Protein AF-0000000067923269 (afdb_homodimer)

pLDDT: mean 83.72, std 16.42, range [23.5, 98.75]

Nearest PDB structures (foldseek):
  9jpj-assembly2_D  TM=6.366E-01  e=5.499E-11  Achromobacter denitrificans NBRC 15125
  9jpj-assembly2_C  TM=6.582E-01  e=2.237E-10  Achromobacter denitrificans NBRC 15125
  9jpj-assembly1_J  TM=6.055E-01  e=5.441E-10  Achromobacter denitrificans NBRC 15125
  9jpj-assembly1_I  TM=6.491E-01  e=2.431E-09  Achromobacter denitrificans NBRC 15125
  1hw1-assembly1_A  TM=7.579E-01  e=1.491E-07  Escherichia coli

Foldseek 3Di:
DPDPPPPPVVPQPLLNVLLLVVVCCDVVCVADFFRFDDDLVVSCVVSVHDSVSPVSNLVVCVLQQQWDADPPPGIGGHDPVRGPHDDDDLVVCVDQVVVQVLLVVLLVLQLQLLLLLLQQADPVLLVQLVVLLCQCPDPCVQDLSNLVSVLSNSLSSNVSSVDVVSSVVNNNSSVSCSVLLVVLCVVCVPPVVSVVLSVLSVQLSVSSVVSHSVSNSLSSLVNSQSSSVSSPHHDDSDDDPPDD/DPDVPPPPVVPQPLLRVLLLVVVCCDVVCVADFFRFDDDLVVSCVVSVHDSVSPVSNLVVCVLQQQWDADPPPGIGGHDPVRGPHDDDDLVVCVDQVVVQVLLVVLLVLQLQLLLLLLQQADPVLLVQLVVLLCQCPDPCVQDLSNLVSVLSNSLSSNVSSVDVVSSVVNNNSSVSCSVLLVVLCVVCVPPVVSVVLSVLSVQLSVSSVVSHSVSNSLSSLVNSQVSSVSSPHHDDSDDDPPDD

Sequence (488 aa):
MKQRLAAIGTVETLPHRVAAFLSREIESGELNPGARLPTEQELSEKFGVSRNVVREAIAQLRADGMIEARQGVGAFVLAPEQRAAIRIDREALKDTHNMERLFELRCILEAESAALAAARRGKEHLDSIKAALDRMGGEERWEEGSIDADLLFHREIARATGNSYIHTFISFVCEQIRHSIHYARMTNPLHDLVEINVGEHVRIYEALVAGDPAAAEAAMRAHIVGAANRVGVKLPIHKAGGAKMKQRLAAIGTVETLPHRVAAFLSREIESGELNPGARLPTEQELSEKFGVSRNVVREAIAQLRADGMIEARQGVGAFVLAPEQRAAIRIDREALKDTHNMERLFELRCILEAESAALAAARRGKEHLDSIKAALDRMGGEERWEEGSIDADLLFHREIARATGNSYIHTFISFVCEQIRHSIHYARMTNPLHDLVEINVGEHVRIYEALVAGDPAAAEAAMRAHIVGAANRVGVKLPIHKAGGAK

Solvent-accessible surface area (backbone atoms only — not comparable to full-atom values): 25059 Å² total; per-residue (Å²): 144,78,76,82,74,69,78,68,65,80,66,73,48,68,24,53,50,54,30,51,52,52,48,47,33,41,72,73,50,79,41,39,63,69,37,71,53,75,50,56,66,55,48,14,63,74,68,72,47,54,52,67,39,40,49,50,11,49,50,43,35,36,61,33,18,44,28,45,79,40,89,95,75,47,39,26,30,38,46,77,67,54,33,54,40,50,71,76,64,66,74,56,47,73,37,63,66,50,38,36,40,49,50,52,48,46,35,55,53,48,13,53,27,32,7,37,13,15,69,57,45,52,70,70,36,53,50,54,30,47,53,22,51,52,38,34,75,39,90,29,47,83,38,78,50,20,57,52,18,51,51,46,29,55,35,38,37,22,49,23,45,73,29,70,59,52,22,50,52,51,32,42,55,52,50,66,44,45,62,53,53,53,49,29,44,69,74,56,62,49,66,68,51,53,56,51,53,51,52,37,50,49,50,25,50,52,20,37,74,70,44,33,11,57,54,9,20,51,32,36,34,53,38,46,34,53,51,35,44,63,61,73,26,82,58,75,86,59,60,59,58,58,85,128,145,77,77,81,75,70,79,70,65,79,67,70,48,68,26,52,50,54,28,50,52,53,48,47,34,41,74,71,50,80,41,40,61,69,35,70,52,75,50,58,67,56,48,13,63,75,69,72,47,53,53,67,40,39,50,50,12,49,50,44,35,37,60,32,18,43,29,45,78,40,90,96,77,47,38,26,31,37,46,76,66,56,33,54,39,51,71,78,63,65,75,57,48,73,37,62,67,48,39,36,39,51,49,52,47,47,35,57,53,47,14,52,29,31,9,37,14,14,68,55,45,52,70,68,37,53,50,54,29,47,54,22,52,51,40,34,74,39,90,29,48,82,38,79,49,20,58,53,20,50,52,45,30,54,34,37,36,22,49,24,45,72,30,70,60,53,23,50,53,51,31,42,56,50,51,65,44,46,62,54,53,52,51,29,42,70,74,54,60,48,68,69,49,52,56,50,52,50,50,40,50,48,50,25,49,52,20,37,74,69,45,33,10,57,53,10,20,51,32,37,36,53,38,44,35,53,53,34,44,62,62,74,27,84,60,75,84,62,59,59,58,58,85,127

InterPro domains:
  IPR000524 Transcription regulator HTH, GntR [PF00392] (17-77)
  IPR000524 Transcription regulator HTH, GntR [PR00035] (37-51)
  IPR000524 Transcription regulator HTH, GntR [PR00035] (51-67)
  IPR000524 Transcription regulator HTH, GntR [PS50949] (12-80)
  IPR000524 Transcription regulator HTH, GntR [SM00345] (18-77)
  IPR000524 Transcription regulator HTH, GntR [cd07377] (13-77)
  IPR008920 Transcription regulator FadR/GntR, C-terminal [G3DSA:1.20.120.530] (96-235)
  IPR008920 Transcription regulator FadR/GntR, C-terminal [SSF48008] (99-231)
  IPR011711 GntR, C-terminal [PF07729] (102-224)
  IPR011711 GntR, C-terminal [SM00895] (101-226)
  IPR036388 Winged helix-like DNA-binding domain superfamily [G3DSA:1.10.10.10] (10-84)
  IPR036390 Winged helix DNA-binding domain superfamily [SSF46785] (13-81)

Organism: Mesorhizobium plurifarium (NCBI:txid69974)

Structure (mmCIF, N/CA/C/O backbone):
data_AF-0000000067923269-model_v1
#
loop_
_entity.id
_entity.type
_entity.pdbx_description
1 polymer 'Transcriptional regulator'
#
loop_
_atom_site.group_PDB
_atom_site.id
_atom_site.type_symbol
_atom_site.label_atom_id
_atom_site.label_alt_id
_atom_site.label_comp_id
_atom_site.label_asym_id
_atom_site.label_entity_id
_atom_site.label_seq_id
_atom_site.pdbx_PDB_ins_code
_atom_site.Cartn_x
_atom_site.Cartn_y
_atom_site.Cartn_z
_atom_site.occupancy
_atom_site.B_iso_or_equiv
_atom_site.auth_seq_id
_atom_site.auth_comp_id
_atom_site.auth_asym_id
_atom_site.auth_atom_id
_atom_site.pdbx_PDB_model_num
ATOM 1 N N . MET A 1 1 ? -21.141 34.031 19.266 1 25.94 1 MET A N 1
ATOM 2 C CA . MET A 1 1 ? -21.688 32.688 19.172 1 25.94 1 MET A CA 1
ATOM 3 C C . MET A 1 1 ? -20.891 31.844 18.188 1 25.94 1 MET A C 1
ATOM 5 O O . MET A 1 1 ? -21.422 30.875 17.641 1 25.94 1 MET A O 1
ATOM 9 N N . LYS A 1 2 ? -19.625 32.219 17.766 1 26.86 2 LYS A N 1
ATOM 10 C CA . LYS A 1 2 ? -18.656 32.188 16.672 1 26.86 2 LYS A CA 1
ATOM 11 C C . LYS A 1 2 ? -18.016 30.797 16.562 1 26.86 2 LYS A C 1
ATOM 13 O O . LYS A 1 2 ? -17.906 30.25 15.461 1 26.86 2 LYS A O 1
ATOM 18 N N . GLN A 1 3 ? -17.047 30.484 17.438 1 25.53 3 GLN A N 1
ATOM 19 C CA . GLN A 1 3 ? -15.773 29.797 17.312 1 25.53 3 GLN A CA 1
ATOM 20 C C . GLN A 1 3 ? -15.953 28.281 17.312 1 25.53 3 GLN A C 1
ATOM 22 O O . GLN A 1 3 ? -14.977 27.531 17.391 1 25.53 3 GLN A O 1
ATOM 27 N N . ARG A 1 4 ? -17.109 27.812 17.859 1 28.36 4 ARG A N 1
ATOM 28 C CA . ARG A 1 4 ? -17.219 26.406 18.219 1 28.36 4 ARG A CA 1
ATOM 29 C C . ARG A 1 4 ? -17.031 25.5 17.016 1 28.36 4 ARG A C 1
ATOM 31 O O . ARG A 1 4 ? -17.172 24.281 17.109 1 28.36 4 ARG A O 1
ATOM 38 N N . LEU A 1 5 ? -17.328 25.984 15.867 1 29.19 5 LEU A N 1
ATOM 39 C CA . LEU A 1 5 ? -17.516 25.172 14.664 1 29.19 5 LEU A CA 1
ATOM 40 C C . LEU A 1 5 ? -16.219 24.5 14.266 1 29.19 5 LEU A C 1
ATOM 42 O O . LEU A 1 5 ? -16.172 23.734 13.289 1 29.19 5 LEU A O 1
ATOM 46 N N . ALA A 1 6 ? -15.062 25.062 14.602 1 32.47 6 ALA A N 1
ATOM 47 C CA . ALA A 1 6 ? -13.789 24.812 13.938 1 32.47 6 ALA A CA 1
ATOM 48 C C . ALA A 1 6 ? -13.367 23.359 14.094 1 32.47 6 ALA A C 1
ATOM 50 O O . ALA A 1 6 ? -12.875 22.734 13.141 1 32.47 6 ALA A O 1
ATOM 51 N N . ALA A 1 7 ? -12.961 23 15.375 1 32.91 7 ALA A N 1
ATOM 52 C CA . ALA A 1 7 ? -12.039 21.891 15.609 1 32.91 7 ALA A CA 1
ATOM 53 C C . ALA A 1 7 ? -12.75 20.547 15.469 1 32.91 7 ALA A C 1
ATOM 55 O O . ALA A 1 7 ? -13.156 19.938 16.469 1 32.91 7 ALA A O 1
ATOM 56 N N . ILE A 1 8 ? -13.812 20.391 14.773 1 32.53 8 ILE A N 1
ATOM 57 C CA . ILE A 1 8 ? -14.5 19.109 14.734 1 32.53 8 ILE A CA 1
ATOM 58 C C . ILE A 1 8 ? -13.492 18 14.414 1 32.53 8 ILE A C 1
ATOM 60 O O . ILE A 1 8 ? -13 17.906 13.289 1 32.53 8 ILE A O 1
ATOM 64 N N . GLY A 1 9 ? -12.406 17.844 15.07 1 36.62 9 GLY A N 1
ATOM 65 C CA . GLY A 1 9 ? -11.578 16.656 15.117 1 36.62 9 GLY A CA 1
ATOM 66 C C . GLY A 1 9 ? -12.352 15.375 14.844 1 36.62 9 GLY A C 1
ATOM 67 O O . GLY A 1 9 ? -13.406 15.141 15.453 1 36.62 9 GLY A O 1
ATOM 68 N N . THR A 1 10 ? -12.641 14.961 13.688 1 41.28 10 THR A N 1
ATOM 69 C CA . THR A 1 10 ? -13.523 13.867 13.273 1 41.28 10 THR A CA 1
ATOM 70 C C . THR A 1 10 ? -13.492 12.734 14.297 1 41.28 10 THR A C 1
ATOM 72 O O . THR A 1 10 ? -12.445 12.117 14.516 1 41.28 10 THR A O 1
ATOM 75 N N . VAL A 1 11 ? -14.016 12.922 15.492 1 44.75 11 VAL A N 1
ATOM 76 C CA . VAL A 1 11 ? -14.289 11.883 16.469 1 44.75 11 VAL A CA 1
ATOM 77 C C . VAL A 1 11 ? -14.641 10.578 15.758 1 44.75 11 VAL A C 1
ATOM 79 O O . VAL A 1 11 ? -15.492 10.562 14.867 1 44.75 11 VAL A O 1
ATOM 82 N N . GLU A 1 12 ? -13.688 9.742 15.703 1 59.06 12 GLU A N 1
ATOM 83 C CA . GLU A 1 12 ? -14.016 8.422 15.172 1 59.06 12 GLU A CA 1
ATOM 84 C C . GLU A 1 12 ? -15.406 7.973 15.617 1 59.06 12 GLU A C 1
ATOM 86 O O . GLU A 1 12 ? -15.734 8.047 16.812 1 59.06 12 GLU A O 1
ATOM 91 N N . THR A 1 13 ? -16.297 7.914 14.734 1 70.44 13 THR A N 1
ATOM 92 C CA . THR A 1 13 ? -17.641 7.449 15.039 1 70.44 13 THR A CA 1
ATOM 93 C C . THR A 1 13 ? -17.594 6.133 15.812 1 70.44 13 THR A C 1
ATOM 95 O O . THR A 1 13 ? -16.594 5.414 15.766 1 70.44 13 THR A O 1
ATOM 98 N N . LEU A 1 14 ? -18.438 5.949 16.734 1 79.06 14 LEU A N 1
ATOM 99 C CA . LEU A 1 14 ? -18.516 4.75 17.562 1 79.06 14 LEU A CA 1
ATOM 100 C C . LEU A 1 14 ? -18.375 3.494 16.719 1 79.06 14 LEU A C 1
ATOM 102 O O . LEU A 1 14 ? -17.625 2.582 17.062 1 79.06 14 LEU A O 1
ATOM 106 N N . PRO A 1 15 ? -19 3.42 15.5 1 81.81 15 PRO A N 1
ATOM 107 C CA . PRO A 1 15 ? -18.797 2.229 14.664 1 81.81 15 PRO A CA 1
ATOM 108 C C . PRO A 1 15 ? -17.344 2.035 14.242 1 81.81 15 PRO A C 1
ATOM 110 O O . PRO A 1 15 ? -16.844 0.91 14.25 1 81.81 15 PRO A O 1
ATOM 113 N N . HIS A 1 16 ? -16.703 3.1 14.008 1 78.12 16 HIS A N 1
ATOM 114 C CA . HIS A 1 16 ? -15.305 2.998 13.586 1 78.12 16 HIS A CA 1
ATOM 115 C C . HIS A 1 16 ? -14.422 2.508 14.734 1 78.12 16 HIS A C 1
ATOM 117 O O . HIS A 1 16 ? -13.492 1.729 14.508 1 78.12 16 HIS A O 1
ATOM 123 N N . ARG A 1 17 ? -14.766 2.949 15.875 1 80.94 17 ARG A N 1
ATOM 124 C CA . ARG A 1 17 ? -13.992 2.516 17.031 1 80.94 17 ARG A CA 1
ATOM 125 C C . ARG A 1 17 ? -14.18 1.021 17.281 1 80.94 17 ARG A C 1
ATOM 127 O O . ARG A 1 17 ? -13.211 0.315 17.578 1 80.94 17 ARG A O 1
ATOM 134 N N . VAL A 1 18 ? -15.375 0.604 17.219 1 87.12 18 VAL A N 1
ATOM 135 C CA . VAL A 1 18 ? -15.656 -0.818 17.391 1 87.12 18 VAL A CA 1
ATOM 136 C C . VAL A 1 18 ? -14.945 -1.618 16.297 1 87.12 18 VAL A C 1
ATOM 138 O O . VAL A 1 18 ? -14.305 -2.633 16.578 1 87.12 18 VAL A O 1
ATOM 141 N N . ALA A 1 19 ? -15.031 -1.104 15.078 1 86.56 19 ALA A N 1
ATOM 142 C CA . ALA A 1 19 ? -14.383 -1.778 13.961 1 86.56 19 ALA A CA 1
ATOM 143 C C . ALA A 1 19 ? -12.867 -1.83 14.156 1 86.56 19 ALA A C 1
ATOM 145 O O . ALA A 1 19 ? -12.234 -2.854 13.883 1 86.56 19 ALA A O 1
ATOM 146 N N . ALA A 1 20 ? -12.367 -0.75 14.625 1 79.75 20 ALA A N 1
ATOM 147 C CA . ALA A 1 20 ? -10.922 -0.678 14.852 1 79.75 20 ALA A CA 1
ATOM 148 C C . ALA A 1 20 ? -10.477 -1.688 15.906 1 79.75 20 ALA A C 1
ATOM 150 O O . ALA A 1 20 ? -9.438 -2.328 15.758 1 79.75 20 ALA A O 1
ATOM 151 N N . PHE A 1 21 ? -11.242 -1.755 16.922 1 84 21 PHE A N 1
ATOM 152 C CA . PHE A 1 21 ? -10.93 -2.719 17.969 1 84 21 PHE A CA 1
ATOM 153 C C . PHE A 1 21 ? -10.938 -4.141 17.422 1 84 21 PHE A C 1
ATOM 155 O O . PHE A 1 21 ? -9.984 -4.898 17.625 1 84 21 PHE A O 1
ATOM 162 N N . LEU A 1 22 ? -11.938 -4.5 16.719 1 88.69 22 LEU A N 1
ATOM 163 C CA . LEU A 1 22 ? -12.055 -5.84 16.172 1 88.69 22 LEU A CA 1
ATOM 164 C C . LEU A 1 22 ? -10.953 -6.098 15.141 1 88.69 22 LEU A C 1
ATOM 166 O O . LEU A 1 22 ? -10.414 -7.203 15.062 1 88.69 22 LEU A O 1
ATOM 170 N N . SER A 1 23 ? -10.664 -5.062 14.398 1 84.88 23 SER A N 1
ATOM 171 C CA . SER A 1 23 ? -9.578 -5.164 13.43 1 84.88 23 SER A CA 1
ATOM 172 C C . SER A 1 23 ? -8.258 -5.5 14.109 1 84.88 23 SER A C 1
ATOM 174 O O . SER A 1 23 ? -7.492 -6.328 13.617 1 84.88 23 SER A O 1
ATOM 176 N N . ARG A 1 24 ? -8.062 -4.93 15.211 1 78.94 24 ARG A N 1
ATOM 177 C CA . ARG A 1 24 ? -6.844 -5.195 15.969 1 78.94 24 ARG A CA 1
ATOM 178 C C . ARG A 1 24 ? -6.816 -6.629 16.484 1 78.94 24 ARG A C 1
ATOM 180 O O . ARG A 1 24 ? -5.766 -7.27 16.5 1 78.94 24 ARG A O 1
ATOM 187 N N . GLU A 1 25 ? -7.969 -7.051 16.891 1 83.44 25 GLU A N 1
ATOM 188 C CA . GLU A 1 25 ? -8.055 -8.43 17.359 1 83.44 25 GLU A CA 1
ATOM 189 C C . GLU A 1 25 ? -7.77 -9.422 16.234 1 83.44 25 GLU A C 1
ATOM 191 O O . GLU A 1 25 ? -7.145 -10.461 16.453 1 83.44 25 GLU A O 1
ATOM 196 N N . ILE A 1 26 ? -8.133 -9.062 15.094 1 83.5 26 ILE A N 1
ATOM 197 C CA . ILE A 1 26 ? -7.918 -9.914 13.93 1 83.5 26 ILE A CA 1
ATOM 198 C C . ILE A 1 26 ? -6.449 -9.867 13.516 1 83.5 26 ILE A C 1
ATOM 200 O O . ILE A 1 26 ? -5.824 -10.906 13.297 1 83.5 26 ILE A O 1
ATOM 204 N N . GLU A 1 27 ? -5.91 -8.703 13.562 1 72.94 27 GLU A N 1
ATOM 205 C CA . GLU A 1 27 ? -4.535 -8.516 13.117 1 72.94 27 GLU A CA 1
ATOM 206 C C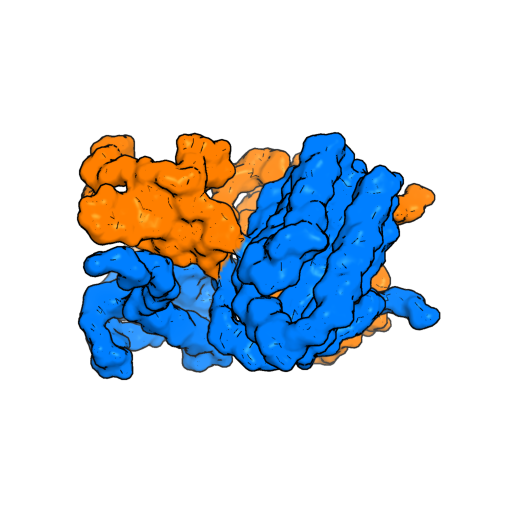 . GLU A 1 27 ? -3.543 -9.109 14.109 1 72.94 27 GLU A C 1
ATOM 208 O O . GLU A 1 27 ? -2.482 -9.602 13.711 1 72.94 27 GLU A O 1
ATOM 213 N N . SER A 1 28 ? -3.924 -9.062 15.359 1 70.44 28 SER A N 1
ATOM 214 C CA . SER A 1 28 ? -3.035 -9.578 16.406 1 70.44 28 SER A CA 1
ATOM 215 C C . SER A 1 28 ? -3.121 -11.094 16.5 1 70.44 28 SER A C 1
ATOM 217 O O . SER A 1 28 ? -2.283 -11.727 17.156 1 70.44 28 SER A O 1
ATOM 219 N N . GLY A 1 29 ? -4.148 -11.625 15.883 1 75 29 GLY A N 1
ATOM 220 C CA . GLY A 1 29 ? -4.328 -13.07 15.945 1 75 29 GLY A CA 1
ATOM 221 C C . GLY A 1 29 ? -5.223 -13.516 17.078 1 75 29 GLY A C 1
ATOM 222 O O . GLY A 1 29 ? -5.445 -14.711 17.266 1 75 29 GLY A O 1
ATOM 223 N N . GLU A 1 30 ? -5.648 -12.633 17.859 1 79.25 30 GLU A N 1
ATOM 224 C CA . GLU A 1 30 ? -6.637 -12.992 18.875 1 79.25 30 GLU A CA 1
ATOM 225 C C . GLU A 1 30 ? -7.891 -13.586 18.234 1 79.25 30 GLU A C 1
ATOM 227 O O . GLU A 1 30 ? -8.508 -14.492 18.797 1 79.25 30 GLU A O 1
ATOM 232 N N . LEU A 1 31 ? -8.242 -13.062 17.062 1 87.81 31 LEU A N 1
ATOM 233 C CA . LEU A 1 31 ? -9.266 -13.641 16.203 1 87.81 31 LEU A CA 1
ATOM 234 C C . LEU A 1 31 ? -8.648 -14.188 14.914 1 87.81 31 LEU A C 1
ATOM 236 O O . LEU A 1 31 ? -8.234 -13.414 14.039 1 87.81 31 LEU A O 1
ATOM 240 N N . ASN A 1 32 ? -8.586 -15.461 14.766 1 85.94 32 ASN A N 1
ATOM 241 C CA . ASN A 1 32 ? -7.891 -16.109 13.656 1 85.94 32 ASN A CA 1
ATOM 242 C C . ASN A 1 32 ? -8.781 -16.203 12.422 1 85.94 32 ASN A C 1
ATOM 244 O O . ASN A 1 32 ? -10.008 -16.219 12.539 1 85.94 32 ASN A O 1
ATOM 248 N N . PRO A 1 33 ? -8.102 -16.297 11.273 1 84.81 33 PRO A N 1
ATOM 249 C CA . PRO A 1 33 ? -8.906 -16.578 10.078 1 84.81 33 PRO A CA 1
ATOM 250 C C . PRO A 1 33 ? -9.812 -17.797 10.25 1 84.81 33 PRO A C 1
ATOM 252 O O . PRO A 1 33 ? -9.398 -18.797 10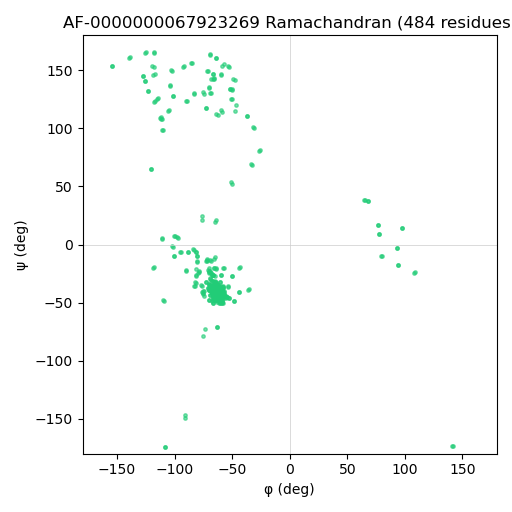.82 1 84.81 33 PRO A O 1
ATOM 255 N N . GLY A 1 34 ? -11.008 -17.609 9.859 1 87.94 34 GLY A N 1
ATOM 256 C CA . GLY A 1 34 ? -11.977 -18.688 9.984 1 87.94 34 GLY A CA 1
ATOM 257 C C . GLY A 1 34 ? -12.789 -18.609 11.258 1 87.94 34 GLY A C 1
ATOM 258 O O . GLY A 1 34 ? -13.844 -19.25 11.359 1 87.94 34 GLY A O 1
ATOM 259 N N . ALA A 1 35 ? -12.359 -17.859 12.25 1 91.44 35 ALA A N 1
ATOM 260 C CA . ALA A 1 35 ? -13.07 -17.734 13.523 1 91.44 35 ALA A CA 1
ATOM 261 C C . ALA A 1 35 ? -14.391 -16.984 13.336 1 91.44 35 ALA A C 1
ATOM 263 O O . ALA A 1 35 ? -14.469 -16.031 12.562 1 91.44 35 ALA A O 1
ATOM 264 N N . ARG A 1 36 ? -15.344 -17.469 14.086 1 93.75 36 ARG A N 1
ATOM 265 C CA . ARG A 1 36 ? -16.641 -16.781 14.102 1 93.75 36 ARG A CA 1
ATOM 266 C C . ARG A 1 36 ? -16.609 -15.602 15.078 1 93.75 36 ARG A C 1
ATOM 268 O O . ARG A 1 36 ? -16.156 -15.742 16.219 1 93.75 36 ARG A O 1
ATOM 275 N N . LEU A 1 37 ? -17.031 -14.484 14.617 1 94.12 37 LEU A N 1
ATOM 276 C CA . LEU A 1 37 ? -17.172 -13.336 15.508 1 94.12 37 LEU A CA 1
ATOM 277 C C . LEU A 1 37 ? -18.344 -13.523 16.469 1 94.12 37 LEU A C 1
ATOM 279 O O . LEU A 1 37 ? -19.328 -14.18 16.125 1 94.12 37 LEU A O 1
ATOM 283 N N . PRO A 1 38 ? -18.188 -12.93 17.656 1 92.12 38 PRO A N 1
ATOM 284 C CA . PRO A 1 38 ? -19.375 -12.867 18.5 1 92.12 38 PRO A CA 1
ATOM 285 C C . PRO A 1 38 ? -20.578 -12.242 17.797 1 92.12 38 PRO A C 1
ATOM 287 O O . PRO A 1 38 ? -20.406 -11.5 16.828 1 92.12 38 PRO A O 1
ATOM 290 N N . THR A 1 39 ? -21.766 -12.594 18.203 1 91.25 39 THR A N 1
ATOM 291 C CA . THR A 1 39 ? -22.984 -12.07 17.609 1 91.25 39 THR A CA 1
ATOM 292 C C . THR A 1 39 ? -23.094 -10.562 17.828 1 91.25 39 THR A C 1
ATOM 294 O O . THR A 1 39 ? -22.406 -10.008 18.688 1 91.25 39 THR A O 1
ATOM 297 N N . GLU A 1 40 ? -23.953 -9.922 16.969 1 90.62 40 GLU A N 1
ATOM 298 C CA . GLU A 1 40 ? -24.188 -8.492 17.109 1 90.62 40 GLU A CA 1
ATOM 299 C C . GLU A 1 40 ? -24.625 -8.141 18.531 1 90.62 40 GLU A C 1
ATOM 301 O O . GLU A 1 40 ? -24.203 -7.117 19.078 1 90.62 40 GLU A O 1
ATOM 306 N N . GLN A 1 41 ? -25.406 -9.062 19.109 1 91.88 41 GLN A N 1
ATOM 307 C CA . GLN A 1 41 ? -25.875 -8.859 20.484 1 91.88 41 GLN A CA 1
ATOM 308 C C . GLN A 1 41 ? -24.719 -8.93 21.469 1 91.88 41 GLN A C 1
ATOM 310 O O . GLN A 1 41 ? -24.578 -8.062 22.344 1 91.88 41 GLN A O 1
ATOM 315 N N . GLU A 1 42 ? -23.891 -9.906 21.391 1 94.38 42 GLU A N 1
ATOM 316 C CA . GLU A 1 42 ? -22.75 -10.078 22.281 1 94.38 42 GLU A CA 1
ATOM 317 C C . GLU A 1 42 ? -21.781 -8.898 22.172 1 94.38 42 GLU A C 1
ATOM 319 O O . GLU A 1 42 ? -21.266 -8.43 23.172 1 94.38 42 GLU A O 1
ATOM 324 N N . LEU A 1 43 ? -21.547 -8.445 20.969 1 93.5 43 LEU A N 1
ATOM 325 C CA . LEU A 1 43 ? -20.641 -7.32 20.766 1 93.5 43 LEU A CA 1
ATOM 326 C C . LEU A 1 43 ? -21.25 -6.031 21.312 1 93.5 43 LEU A C 1
ATOM 328 O O . LEU A 1 43 ? -20.531 -5.203 21.875 1 93.5 43 LEU A O 1
ATOM 332 N N . SER A 1 44 ? -22.562 -5.91 21.094 1 93.75 44 SER A N 1
ATOM 333 C CA . SER A 1 44 ? -23.25 -4.762 21.672 1 93.75 44 SER A CA 1
ATOM 334 C C . SER A 1 44 ? -23.047 -4.703 23.172 1 93.75 44 SER A C 1
ATOM 336 O O . SER A 1 44 ? -22.766 -3.641 23.734 1 93.75 44 SER A O 1
ATOM 338 N N . GLU A 1 45 ? -23.156 -5.797 23.828 1 93.19 45 GLU A N 1
ATOM 339 C CA . GLU A 1 45 ? -22.984 -5.895 25.266 1 93.19 45 GLU A CA 1
ATOM 340 C C . GLU A 1 45 ? -21.531 -5.668 25.672 1 93.19 45 GLU A C 1
ATOM 342 O O . GLU A 1 45 ? -21.25 -4.926 26.609 1 93.19 45 GLU A O 1
ATOM 347 N N . LYS A 1 46 ? -20.672 -6.227 24.984 1 92.94 46 LYS A N 1
ATOM 348 C CA . LYS A 1 46 ? -19.25 -6.133 25.281 1 92.94 46 LYS A CA 1
ATOM 349 C C . LYS A 1 46 ? -18.766 -4.688 25.203 1 92.94 46 LYS A C 1
ATOM 351 O O . LYS A 1 46 ? -17.969 -4.254 26.047 1 92.94 46 LYS A O 1
ATOM 356 N N . PHE A 1 47 ? -19.281 -3.994 24.219 1 92.38 47 PHE A N 1
ATOM 357 C CA . PHE A 1 47 ? -18.75 -2.66 23.969 1 92.38 47 PHE A CA 1
ATOM 358 C C . PHE A 1 47 ? -19.672 -1.592 24.547 1 92.38 47 PHE A C 1
ATOM 360 O O . PHE A 1 47 ? -19.344 -0.406 24.562 1 92.38 47 PHE A O 1
ATOM 367 N N . GLY A 1 48 ? -20.828 -1.951 24.984 1 93.25 48 GLY A N 1
ATOM 368 C CA . GLY A 1 48 ? -21.781 -0.998 25.531 1 93.25 48 GLY A CA 1
ATOM 369 C C . GLY A 1 48 ? -22.328 -0.045 24.484 1 93.25 48 GLY A C 1
ATOM 370 O O . GLY A 1 48 ? -22.422 1.159 24.719 1 93.25 48 GLY A O 1
ATOM 371 N N . VAL A 1 49 ? -22.562 -0.543 23.266 1 91.94 49 VAL A N 1
ATOM 372 C CA . VAL A 1 49 ? -23.078 0.265 22.172 1 91.94 49 VAL A CA 1
ATOM 373 C C . VAL A 1 49 ? -24.328 -0.393 21.594 1 91.94 49 VAL A C 1
ATOM 375 O O . VAL A 1 49 ? -24.656 -1.533 21.938 1 91.94 49 VAL A O 1
ATOM 378 N N . SER A 1 50 ? -25.047 0.351 20.844 1 91.06 50 SER A N 1
ATOM 379 C CA . SER A 1 50 ? -26.25 -0.181 20.234 1 91.06 50 SER A CA 1
ATOM 380 C C . SER A 1 50 ? -25.922 -1.211 19.156 1 91.06 50 SER A C 1
ATOM 382 O O . SER A 1 50 ? -24.797 -1.232 18.641 1 91.06 50 SER A O 1
ATOM 384 N N . ARG A 1 51 ? -26.891 -2.008 18.75 1 87.38 51 ARG A N 1
ATOM 385 C CA . ARG A 1 51 ? -26.719 -2.996 17.688 1 87.38 51 ARG A CA 1
ATOM 386 C C . ARG A 1 51 ? -26.469 -2.316 16.344 1 87.38 51 ARG A C 1
ATOM 388 O O . ARG A 1 51 ? -25.75 -2.854 15.5 1 87.38 51 ARG A O 1
ATOM 395 N N . ASN A 1 52 ? -27.047 -1.191 16.219 1 82.94 52 ASN A N 1
ATOM 396 C CA . ASN A 1 52 ? -26.828 -0.454 14.984 1 82.94 52 ASN A CA 1
ATOM 397 C C . ASN A 1 52 ? -25.359 -0.056 14.828 1 82.94 52 ASN A C 1
ATOM 399 O O . ASN A 1 52 ? -24.812 -0.116 13.719 1 82.94 52 ASN A O 1
ATOM 403 N N . VAL A 1 53 ? -24.75 0.334 15.914 1 83.69 53 VAL A N 1
ATOM 404 C CA . VAL A 1 53 ? -23.344 0.688 15.922 1 83.69 53 VAL A CA 1
ATOM 405 C C . VAL A 1 53 ? -22.5 -0.532 15.547 1 83.69 53 VAL A C 1
ATOM 407 O O . VAL A 1 53 ? -21.594 -0.436 14.727 1 83.69 53 VAL A O 1
ATOM 410 N N . VAL A 1 54 ? -22.859 -1.67 16.078 1 87.81 54 VAL A N 1
ATOM 411 C CA . VAL A 1 54 ? -22.125 -2.904 15.82 1 87.81 54 VAL A CA 1
ATOM 412 C C . VAL A 1 54 ? -22.297 -3.305 14.352 1 87.81 54 VAL A C 1
ATOM 414 O O . VAL A 1 54 ? -21.344 -3.695 13.695 1 87.81 54 VAL A O 1
ATOM 417 N N . ARG A 1 55 ? -23.5 -3.15 13.875 1 81.56 55 ARG A N 1
ATOM 418 C CA . ARG A 1 55 ? -23.781 -3.492 12.477 1 81.56 55 ARG A CA 1
ATOM 419 C C . ARG A 1 55 ? -22.938 -2.645 11.531 1 81.56 55 ARG A C 1
ATOM 421 O O . ARG A 1 55 ? -22.422 -3.15 10.531 1 81.56 55 ARG A O 1
ATOM 428 N N . GLU A 1 56 ? -22.859 -1.443 11.828 1 80.88 56 GLU A N 1
ATOM 429 C CA . GLU A 1 56 ? -22.062 -0.549 11 1 80.88 56 GLU A CA 1
ATOM 430 C C . GLU A 1 56 ? -20.578 -0.921 11.07 1 80.88 56 GLU A C 1
ATOM 432 O O . GLU A 1 56 ? -19.875 -0.871 10.062 1 80.88 56 GLU A O 1
ATOM 437 N N . ALA A 1 57 ? -20.141 -1.288 12.258 1 84.81 57 ALA A N 1
ATOM 438 C CA . ALA A 1 57 ? -18.766 -1.722 12.438 1 84.81 57 ALA A CA 1
ATOM 439 C C . ALA A 1 57 ? -18.469 -2.988 11.633 1 84.81 57 ALA A C 1
ATOM 441 O O . ALA A 1 57 ? -17.453 -3.082 10.953 1 84.81 57 ALA A O 1
ATOM 442 N N . ILE A 1 58 ? -19.438 -3.875 11.711 1 83.81 58 ILE A N 1
ATOM 443 C CA . ILE A 1 58 ? -19.297 -5.145 11.008 1 83.81 58 ILE A CA 1
ATOM 444 C C . ILE A 1 58 ? -19.328 -4.898 9.5 1 83.81 58 ILE A C 1
ATOM 446 O O . ILE A 1 58 ? -18.578 -5.535 8.75 1 83.81 58 ILE A O 1
ATOM 450 N N . ALA A 1 59 ? -20.172 -3.998 9.094 1 78.25 59 ALA A N 1
ATOM 451 C CA . ALA A 1 59 ? -20.234 -3.643 7.68 1 78.25 59 ALA A CA 1
ATOM 452 C C . ALA A 1 59 ? -18.891 -3.092 7.191 1 78.25 59 ALA A C 1
ATOM 454 O O . ALA A 1 59 ? -18.469 -3.396 6.078 1 78.25 59 ALA A O 1
ATOM 455 N N . GLN A 1 60 ? -18.281 -2.322 8.031 1 77.62 60 GLN A N 1
ATOM 456 C CA . GLN A 1 60 ? -16.969 -1.778 7.684 1 77.62 60 GLN A CA 1
ATOM 457 C C . GLN A 1 60 ? -15.938 -2.889 7.531 1 77.62 60 GLN A C 1
ATOM 459 O O . GLN A 1 60 ? -15.164 -2.898 6.57 1 77.62 60 GLN A O 1
ATOM 464 N N . LEU A 1 61 ? -15.938 -3.799 8.484 1 82.75 61 LEU A N 1
ATOM 465 C CA . LEU A 1 61 ? -14.984 -4.906 8.453 1 82.75 61 LEU A CA 1
ATOM 466 C C . LEU A 1 61 ? -15.227 -5.785 7.227 1 82.75 61 LEU A C 1
ATOM 468 O O . LEU A 1 61 ? -14.281 -6.301 6.629 1 82.75 61 LEU A O 1
ATOM 472 N N . ARG A 1 62 ? -16.438 -5.902 6.879 1 80.06 62 ARG A N 1
ATOM 473 C CA . ARG A 1 62 ? -16.797 -6.66 5.68 1 80.06 62 ARG A CA 1
ATOM 474 C C . ARG A 1 62 ? -16.281 -5.965 4.422 1 80.06 62 ARG A C 1
ATOM 476 O O . ARG A 1 62 ? -15.734 -6.605 3.529 1 80.06 62 ARG A O 1
ATOM 483 N N . ALA A 1 63 ? -16.516 -4.707 4.398 1 71.25 63 ALA A N 1
ATOM 484 C CA . ALA A 1 63 ? -16.078 -3.914 3.256 1 71.25 63 ALA A CA 1
ATOM 485 C C . ALA A 1 63 ? -14.562 -3.98 3.1 1 71.25 63 ALA A C 1
ATOM 487 O O . ALA A 1 63 ? -14.039 -3.977 1.979 1 71.25 63 ALA A O 1
ATOM 488 N N . ASP A 1 64 ? -13.93 -4.102 4.27 1 73.19 64 ASP A N 1
ATOM 489 C CA . ASP A 1 64 ? -12.477 -4.164 4.285 1 73.19 64 ASP A CA 1
ATOM 490 C C . ASP A 1 64 ? -11.977 -5.566 3.938 1 73.19 64 ASP A C 1
ATOM 492 O O . ASP A 1 64 ? -10.773 -5.785 3.797 1 73.19 64 ASP A O 1
ATOM 496 N N . GLY A 1 65 ? -12.945 -6.523 3.895 1 75.62 65 GLY A N 1
ATOM 497 C CA . GLY A 1 65 ? -12.586 -7.902 3.617 1 75.62 65 GLY A CA 1
ATOM 498 C C . GLY A 1 65 ? -11.961 -8.609 4.809 1 75.62 65 GLY A C 1
ATOM 499 O O . GLY A 1 65 ? -11.172 -9.539 4.641 1 75.62 65 GLY A O 1
ATOM 500 N N . MET A 1 66 ? -12.164 -8.016 5.938 1 80.56 66 MET A N 1
ATOM 501 C CA . MET A 1 66 ? -11.609 -8.633 7.137 1 80.56 66 MET A CA 1
ATOM 502 C C . MET A 1 66 ? -12.508 -9.758 7.641 1 80.56 66 MET A C 1
ATOM 504 O O . MET A 1 66 ? -12.039 -10.68 8.305 1 80.56 66 MET A O 1
ATOM 508 N N . ILE A 1 67 ? -13.812 -9.609 7.312 1 86.81 67 ILE A N 1
ATOM 509 C CA . ILE A 1 67 ? -14.758 -10.641 7.719 1 86.81 67 ILE A CA 1
ATOM 510 C C . ILE A 1 67 ? -15.75 -10.906 6.59 1 86.81 67 ILE A C 1
ATOM 512 O O . ILE A 1 67 ? -15.836 -10.125 5.637 1 86.81 67 ILE A O 1
ATOM 516 N N . GLU A 1 68 ? -16.391 -11.977 6.602 1 86 68 GLU A N 1
ATOM 517 C CA . GLU A 1 68 ? -17.5 -12.312 5.723 1 86 68 GLU A CA 1
ATOM 518 C C . GLU A 1 68 ? -18.75 -12.664 6.523 1 86 68 GLU A C 1
ATOM 520 O O . GLU A 1 68 ? -18.656 -13.336 7.555 1 86 68 GLU A O 1
ATOM 525 N N . ALA A 1 69 ? -19.828 -12.055 6.105 1 81.94 69 ALA A N 1
ATOM 526 C CA . ALA A 1 69 ? -21.109 -12.398 6.734 1 81.94 69 ALA A CA 1
ATOM 527 C C . ALA A 1 69 ? -21.781 -13.555 6.012 1 81.94 69 ALA A C 1
ATOM 529 O O . ALA A 1 69 ? -21.812 -13.602 4.777 1 81.94 69 ALA A O 1
ATOM 530 N N . ARG A 1 70 ? -22.078 -14.586 6.703 1 81.75 70 ARG A N 1
ATOM 531 C CA . ARG A 1 70 ? -22.859 -15.703 6.18 1 81.75 70 ARG A CA 1
ATOM 532 C C . ARG A 1 70 ? -24.281 -15.68 6.738 1 81.75 70 ARG A C 1
ATOM 534 O O . ARG A 1 70 ? -24.469 -15.797 7.949 1 81.75 70 ARG A O 1
ATOM 541 N N . GLN A 1 71 ? -25.188 -15.469 5.836 1 78.25 71 GLN A N 1
ATOM 542 C CA . GLN A 1 71 ? -26.594 -15.312 6.215 1 78.25 71 GLN A CA 1
ATOM 543 C C . GLN A 1 71 ? -27.047 -16.453 7.129 1 78.25 71 GLN A C 1
ATOM 545 O O . GLN A 1 71 ? -26.891 -17.625 6.793 1 78.25 71 GLN A O 1
ATOM 550 N N . GLY A 1 72 ? -27.547 -16.047 8.211 1 80 72 GLY A N 1
ATOM 551 C CA . GLY A 1 72 ? -28.125 -16.984 9.148 1 80 72 GLY A CA 1
ATOM 552 C C . GLY A 1 72 ? -27.109 -17.703 10 1 80 72 GLY A C 1
ATOM 553 O O . GLY A 1 72 ? -27.453 -18.5 10.875 1 80 72 GLY A O 1
ATOM 554 N N . VAL A 1 73 ? -25.859 -17.609 9.727 1 85.94 73 VAL A N 1
ATOM 555 C CA . VAL A 1 73 ? -24.844 -18.344 10.445 1 85.94 73 VAL A CA 1
ATOM 556 C C . VAL A 1 73 ? -24.016 -17.391 11.305 1 85.94 73 VAL A C 1
ATOM 558 O O . VAL A 1 73 ? -23.844 -17.609 12.508 1 85.94 73 VAL A O 1
ATOM 561 N N . GLY A 1 74 ? -23.547 -16.219 10.68 1 89.31 74 GLY A N 1
ATOM 562 C CA . GLY A 1 74 ? -22.734 -15.266 11.414 1 89.31 74 GLY A CA 1
ATOM 563 C C . GLY A 1 74 ? -21.625 -14.664 10.586 1 89.31 74 GLY A C 1
ATOM 564 O O . GLY A 1 74 ? -21.625 -14.789 9.359 1 89.31 74 GLY A O 1
ATOM 565 N N . ALA A 1 75 ? -20.75 -13.883 11.266 1 90.81 75 ALA A 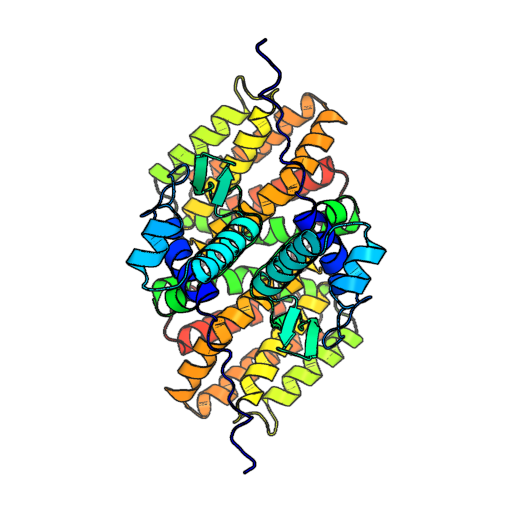N 1
ATOM 566 C CA . ALA A 1 75 ? -19.625 -13.234 10.617 1 90.81 75 ALA A CA 1
ATOM 567 C C . ALA A 1 75 ? -18.312 -13.961 10.938 1 90.81 75 ALA A C 1
ATOM 569 O O . ALA A 1 75 ? -18.094 -14.375 12.078 1 90.81 75 ALA A O 1
ATOM 570 N N . PHE A 1 76 ? -17.453 -14.156 9.906 1 91.81 76 PHE A N 1
ATOM 571 C CA . PHE A 1 76 ? -16.234 -14.922 10.07 1 91.81 76 PHE A CA 1
ATOM 572 C C . PHE A 1 76 ? -15.023 -14.109 9.625 1 91.81 76 PHE A C 1
ATOM 574 O O . PHE A 1 76 ? -15.086 -13.391 8.633 1 91.81 76 PHE A O 1
ATOM 581 N N . VAL A 1 77 ? -13.938 -14.25 10.383 1 90 77 VAL A N 1
ATOM 582 C CA . VAL A 1 77 ? -12.695 -13.562 10.047 1 90 77 VAL A CA 1
ATOM 583 C C . VAL A 1 77 ? -12.102 -14.164 8.773 1 90 77 VAL A C 1
ATOM 585 O O . VAL A 1 77 ? -12.031 -15.391 8.633 1 90 77 VAL A O 1
ATOM 588 N N . LEU A 1 78 ? -11.773 -13.281 7.863 1 82.62 78 LEU A N 1
ATOM 589 C CA . LEU A 1 78 ? -11.141 -13.719 6.621 1 82.62 78 LEU A CA 1
ATOM 590 C C . LEU A 1 78 ? -9.625 -13.688 6.742 1 82.62 78 LEU A C 1
ATOM 592 O O . LEU A 1 78 ? -9.078 -12.953 7.566 1 82.62 78 LEU A O 1
ATOM 596 N N . ALA A 1 79 ? -9.047 -14.57 5.91 1 75.19 79 ALA A N 1
ATOM 597 C CA . ALA A 1 79 ? -7.586 -14.562 5.844 1 75.19 79 ALA A CA 1
ATOM 598 C C . ALA A 1 79 ? -7.07 -13.258 5.238 1 75.19 79 ALA A C 1
ATOM 600 O O . ALA A 1 79 ? -7.742 -12.648 4.402 1 75.19 79 ALA A O 1
ATOM 601 N N . PRO A 1 80 ? -5.902 -12.781 5.688 1 68.81 80 PRO A N 1
ATOM 602 C CA . PRO A 1 80 ? -5.348 -11.516 5.188 1 68.81 80 PRO A CA 1
ATOM 603 C C . PRO A 1 80 ? -5.312 -11.453 3.662 1 68.81 80 PRO A C 1
ATOM 605 O O . PRO A 1 80 ? -5.457 -10.375 3.084 1 68.81 80 PRO A O 1
ATOM 608 N N . GLU A 1 81 ? -5.223 -12.633 3.131 1 65.25 81 GLU A N 1
ATOM 609 C CA . GLU A 1 81 ? -5.105 -12.688 1.676 1 65.25 81 GLU A CA 1
ATOM 610 C C . GLU A 1 81 ? -6.422 -12.312 1.002 1 65.25 81 GLU A C 1
ATOM 612 O O . GLU A 1 81 ? -6.449 -12.008 -0.192 1 65.25 81 GLU A O 1
ATOM 617 N N . GLN A 1 82 ? -7.438 -12.297 1.796 1 65.31 82 GLN A N 1
ATOM 618 C CA . GLN A 1 82 ? -8.766 -12.047 1.242 1 65.31 82 GLN A CA 1
ATOM 619 C C . GLN A 1 82 ? -9.172 -10.586 1.449 1 65.31 82 GLN A C 1
ATOM 621 O O . GLN A 1 82 ? -10.273 -10.188 1.063 1 65.31 82 GLN A O 1
ATOM 626 N N . ARG A 1 83 ? -8.203 -9.828 1.942 1 71.75 83 ARG A N 1
ATOM 627 C CA . ARG A 1 83 ? -8.547 -8.445 2.24 1 71.75 83 ARG A CA 1
ATOM 628 C C . ARG A 1 83 ? -8.781 -7.648 0.959 1 71.75 83 ARG A C 1
ATOM 630 O O . ARG A 1 83 ? -8.062 -7.828 -0.025 1 71.75 83 ARG A O 1
ATOM 637 N N . ALA A 1 84 ? -9.867 -6.895 1.021 1 70.25 84 ALA A N 1
ATOM 638 C CA . ALA A 1 84 ? -10.258 -6.098 -0.14 1 70.25 84 ALA A CA 1
ATOM 639 C C . ALA A 1 84 ? -9.719 -4.676 -0.035 1 70.25 84 ALA A C 1
ATOM 641 O O . ALA A 1 84 ? -9.797 -3.902 -0.994 1 70.25 84 ALA A O 1
ATOM 642 N N . ALA A 1 85 ? -9.102 -4.348 1.139 1 77.44 85 ALA A N 1
ATOM 643 C CA . ALA A 1 85 ? -8.57 -3.004 1.361 1 77.44 85 ALA A CA 1
ATOM 644 C C . ALA A 1 85 ? -7.434 -3.023 2.381 1 77.44 85 ALA A C 1
ATOM 646 O O . ALA A 1 85 ? -7.348 -3.938 3.203 1 77.44 85 ALA A O 1
ATOM 647 N N . ILE A 1 86 ? -6.543 -2.057 2.291 1 82.12 86 ILE A N 1
ATOM 648 C CA . ILE A 1 86 ? -5.492 -1.875 3.289 1 82.12 86 ILE A CA 1
ATOM 649 C C . ILE A 1 86 ? -5.867 -0.734 4.23 1 82.12 86 ILE A C 1
ATOM 651 O O . ILE A 1 86 ? -6.242 0.352 3.783 1 82.12 86 ILE A O 1
ATOM 655 N N . ARG A 1 87 ? -5.809 -1.033 5.512 1 77.94 87 ARG A N 1
ATOM 656 C CA . ARG A 1 87 ? -5.961 -0.019 6.551 1 77.94 87 ARG A CA 1
ATOM 657 C C . ARG A 1 87 ? -4.801 -0.074 7.539 1 77.94 87 ARG A C 1
ATOM 659 O O . ARG A 1 87 ? -4.211 -1.136 7.754 1 77.94 87 ARG A O 1
ATOM 666 N N . ILE A 1 88 ? -4.438 1.073 7.996 1 7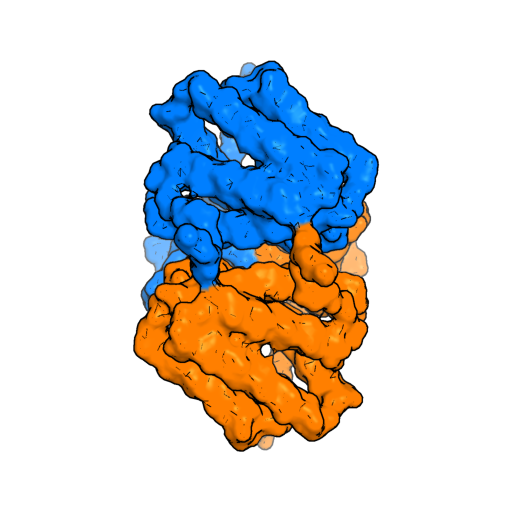8.5 88 ILE A N 1
ATOM 667 C CA . ILE A 1 88 ? -3.438 1.144 9.055 1 78.5 88 ILE A CA 1
ATOM 668 C C . ILE A 1 88 ? -4.051 1.771 10.305 1 78.5 88 ILE A C 1
ATOM 670 O O . ILE A 1 88 ? -4.633 2.857 10.242 1 78.5 88 ILE A O 1
ATOM 674 N N . ASP A 1 89 ? -3.977 1.074 11.344 1 71.88 89 ASP A N 1
ATOM 675 C CA . ASP A 1 89 ? -4.469 1.571 12.625 1 71.88 89 ASP A CA 1
ATOM 676 C C . ASP A 1 89 ? -3.541 2.645 13.195 1 71.88 89 ASP A C 1
ATOM 678 O O . ASP A 1 89 ? -2.406 2.352 13.578 1 71.88 89 ASP A O 1
ATOM 682 N N . ARG A 1 90 ? -4.027 3.793 13.344 1 73.06 90 ARG A N 1
ATOM 683 C CA . ARG A 1 90 ? -3.232 4.914 13.844 1 73.06 90 ARG A CA 1
ATOM 684 C C . ARG A 1 90 ? -2.785 4.672 15.281 1 73.06 90 ARG A C 1
ATOM 686 O O . ARG A 1 90 ? -1.704 5.109 15.68 1 73.06 90 ARG A O 1
ATOM 693 N N . GLU A 1 91 ? -3.607 3.971 16.047 1 74.94 91 GLU A N 1
ATOM 694 C CA . GLU A 1 91 ? -3.248 3.668 17.438 1 74.94 91 GLU A CA 1
ATOM 695 C C . GLU A 1 91 ? -2.049 2.727 17.5 1 74.94 91 GLU A C 1
ATOM 697 O O . GLU A 1 91 ? -1.234 2.811 18.422 1 74.94 91 GLU A O 1
ATOM 702 N N . ALA A 1 92 ? -2.012 1.857 16.547 1 76.94 92 ALA A N 1
ATOM 703 C CA . ALA A 1 92 ? -0.892 0.92 16.484 1 76.94 92 ALA A CA 1
ATOM 704 C C . ALA A 1 92 ? 0.423 1.65 16.234 1 76.94 92 ALA A C 1
ATOM 706 O O . ALA A 1 92 ? 1.495 1.152 16.578 1 76.94 92 ALA A O 1
ATOM 707 N N . LEU A 1 93 ? 0.396 2.84 15.711 1 86.25 93 LEU A N 1
ATOM 708 C CA . LEU A 1 93 ? 1.589 3.6 15.352 1 86.25 93 LEU A CA 1
ATOM 709 C C . LEU A 1 93 ? 2.186 4.293 16.562 1 86.25 93 LEU A C 1
ATOM 711 O O . LEU A 1 93 ? 3.275 4.863 16.5 1 86.25 93 LEU A O 1
ATOM 715 N N . LYS A 1 94 ? 1.48 4.207 17.672 1 82.56 94 LYS A N 1
ATOM 716 C CA . LYS A 1 94 ? 2.061 4.688 18.922 1 82.56 94 LYS A CA 1
ATOM 717 C C . LYS A 1 94 ? 3.193 3.775 19.375 1 82.56 94 LYS A C 1
ATOM 719 O O . LYS A 1 94 ? 4.043 4.188 20.172 1 82.56 94 LYS A O 1
ATOM 724 N N . ASP A 1 95 ? 3.09 2.572 18.875 1 87.12 95 ASP A N 1
ATOM 725 C CA . ASP A 1 95 ? 4.184 1.639 19.125 1 87.12 95 ASP A CA 1
ATOM 726 C C . ASP A 1 95 ? 5.395 1.969 18.25 1 87.12 95 ASP A C 1
ATOM 728 O O . ASP A 1 95 ? 5.273 2.066 17.031 1 87.12 95 ASP A O 1
ATOM 732 N N . THR A 1 96 ? 6.559 2.045 18.844 1 90 96 THR A N 1
ATOM 733 C CA . THR A 1 96 ? 7.777 2.479 18.172 1 90 96 THR A CA 1
ATOM 734 C C . THR A 1 96 ? 8.18 1.48 17.094 1 90 96 THR A C 1
ATOM 736 O O . THR A 1 96 ? 8.688 1.87 16.031 1 90 96 THR A O 1
ATOM 739 N N . HIS A 1 97 ? 7.938 0.227 17.328 1 91.94 97 HIS A N 1
ATOM 740 C CA . HIS A 1 97 ? 8.297 -0.786 16.344 1 91.94 97 HIS A CA 1
ATOM 741 C C . HIS A 1 97 ? 7.406 -0.686 15.109 1 91.94 97 HIS A C 1
ATOM 743 O O . HIS A 1 97 ? 7.883 -0.836 13.984 1 91.94 97 HIS A O 1
ATOM 749 N N . ASN A 1 98 ? 6.152 -0.42 15.32 1 90.62 98 ASN A N 1
ATOM 750 C CA . ASN A 1 98 ? 5.242 -0.23 14.195 1 90.62 98 ASN A CA 1
ATOM 751 C C . ASN A 1 98 ? 5.574 1.035 13.414 1 90.62 98 ASN A C 1
ATOM 753 O O . ASN A 1 98 ? 5.484 1.052 12.18 1 90.62 98 ASN A O 1
ATOM 757 N N . MET A 1 99 ? 5.977 2.008 14.164 1 92.75 99 MET A N 1
ATOM 758 C CA . MET A 1 99 ? 6.402 3.242 13.508 1 92.75 99 MET A CA 1
ATOM 759 C C . MET A 1 99 ? 7.637 3.006 12.648 1 92.75 99 MET A C 1
ATOM 761 O O . MET A 1 99 ? 7.703 3.471 11.508 1 92.75 99 MET A O 1
ATOM 765 N N . GLU A 1 100 ? 8.562 2.301 13.18 1 95 100 GLU A N 1
ATOM 766 C CA . GLU A 1 100 ? 9.781 1.959 12.445 1 95 100 GLU A CA 1
ATOM 767 C C . GLU A 1 100 ? 9.453 1.179 11.172 1 95 100 GLU A C 1
ATOM 769 O O . GLU A 1 100 ? 9.992 1.471 10.102 1 95 100 GLU A O 1
ATOM 774 N N . ARG A 1 101 ? 8.602 0.213 11.328 1 94.88 101 ARG A N 1
ATOM 775 C CA . ARG A 1 101 ? 8.195 -0.614 10.203 1 94.88 101 ARG A CA 1
ATOM 776 C C . ARG A 1 101 ? 7.516 0.226 9.125 1 94.88 101 ARG A C 1
ATOM 778 O O . ARG A 1 101 ? 7.742 0.017 7.93 1 94.88 101 ARG A O 1
ATOM 785 N N . LEU A 1 102 ? 6.688 1.138 9.531 1 95.06 102 LEU A N 1
ATOM 786 C CA . LEU A 1 102 ? 5.992 1.974 8.555 1 95.06 102 LEU A CA 1
ATOM 787 C C . LEU A 1 102 ? 6.965 2.904 7.84 1 95.06 102 LEU A C 1
ATOM 789 O O . LEU A 1 102 ? 6.84 3.131 6.637 1 95.06 102 LEU A O 1
ATOM 793 N N . PHE A 1 103 ? 7.98 3.428 8.578 1 96.19 103 PHE A N 1
ATOM 794 C CA . PHE A 1 103 ? 8.984 4.281 7.949 1 96.19 103 PHE A CA 1
ATOM 795 C C . PHE A 1 103 ? 9.836 3.488 6.965 1 96.19 103 PHE A C 1
ATOM 797 O O . PHE A 1 103 ? 10.258 4.016 5.938 1 96.19 103 PHE A O 1
ATOM 804 N N . GLU A 1 104 ? 10.102 2.271 7.309 1 96.62 104 GLU A N 1
ATOM 805 C CA . GLU A 1 104 ? 10.836 1.417 6.379 1 96.62 104 GLU A CA 1
ATOM 806 C C . GLU A 1 104 ? 10.055 1.215 5.082 1 96.62 104 GLU A C 1
ATOM 808 O O . GLU A 1 104 ? 10.625 1.277 3.992 1 96.62 104 GLU A O 1
ATOM 813 N N . LEU A 1 105 ? 8.773 0.972 5.188 1 97 105 LEU A N 1
ATOM 814 C CA . LEU A 1 105 ? 7.922 0.859 4.004 1 97 105 LEU A CA 1
ATOM 815 C C . LEU A 1 105 ? 7.902 2.166 3.221 1 97 105 LEU A C 1
ATOM 817 O O . LEU A 1 105 ? 7.977 2.158 1.99 1 97 105 LEU A O 1
ATOM 821 N N . ARG A 1 106 ? 7.734 3.268 3.904 1 96.69 106 ARG A N 1
ATOM 822 C CA . ARG A 1 106 ? 7.789 4.582 3.273 1 96.69 106 ARG A CA 1
ATOM 823 C C . ARG A 1 106 ? 9.07 4.754 2.473 1 96.69 106 ARG A C 1
ATOM 825 O O . ARG A 1 106 ? 9.047 5.262 1.349 1 96.69 106 ARG A O 1
ATOM 832 N N . CYS A 1 107 ? 10.18 4.371 3.076 1 96.94 107 CYS A N 1
ATOM 833 C CA . CYS A 1 107 ? 11.477 4.5 2.422 1 96.94 107 CYS A CA 1
ATOM 834 C C . CYS A 1 107 ? 11.516 3.715 1.117 1 96.94 107 CYS A C 1
ATOM 836 O O . CYS A 1 107 ? 11.992 4.215 0.098 1 96.94 107 CYS A O 1
ATOM 838 N N . ILE A 1 108 ? 11.016 2.52 1.146 1 96.81 108 ILE A N 1
ATOM 839 C CA . ILE A 1 108 ? 10.977 1.675 -0.042 1 96.81 108 ILE A CA 1
ATOM 840 C C . ILE A 1 108 ? 10.172 2.371 -1.142 1 96.81 108 ILE A C 1
ATOM 842 O O . ILE A 1 108 ? 10.656 2.531 -2.264 1 96.81 108 ILE A O 1
ATOM 846 N N . LEU A 1 109 ? 9.023 2.836 -0.842 1 97.75 109 LEU A N 1
ATOM 847 C CA . LEU A 1 109 ? 8.102 3.414 -1.812 1 97.75 109 LEU A CA 1
ATOM 848 C C . LEU A 1 109 ? 8.617 4.754 -2.324 1 97.75 109 LEU A C 1
ATOM 850 O O . LEU A 1 109 ? 8.695 4.973 -3.535 1 97.75 109 LEU A O 1
ATOM 854 N N . GLU A 1 110 ? 9.039 5.609 -1.396 1 98.06 110 GLU A N 1
ATOM 855 C CA . GLU A 1 110 ? 9.305 6.996 -1.774 1 98.06 110 GLU A CA 1
ATOM 856 C C . GLU A 1 110 ? 10.688 7.141 -2.408 1 98.06 110 GLU A C 1
ATOM 858 O O . GLU A 1 110 ? 10.898 8 -3.264 1 98.06 110 GLU A O 1
ATOM 863 N N . ALA A 1 111 ? 11.648 6.336 -1.963 1 97.44 111 ALA A N 1
ATOM 864 C CA . ALA A 1 111 ? 12.945 6.375 -2.625 1 97.44 111 ALA A CA 1
ATOM 865 C C . ALA A 1 111 ? 12.828 5.969 -4.09 1 97.44 111 ALA A C 1
ATOM 867 O O . ALA A 1 111 ? 13.352 6.656 -4.977 1 97.44 111 ALA A O 1
ATOM 868 N N . GLU A 1 112 ? 12.133 4.871 -4.32 1 96.94 112 GLU A N 1
ATOM 869 C CA . GLU A 1 112 ? 11.922 4.43 -5.695 1 96.94 112 GLU A CA 1
ATOM 870 C C . GLU A 1 112 ? 11.07 5.434 -6.473 1 96.94 112 GLU A C 1
ATOM 872 O O . GLU A 1 112 ? 11.312 5.668 -7.66 1 96.94 112 GLU A O 1
ATOM 877 N N . SER A 1 113 ? 10.055 5.957 -5.824 1 97.94 113 SER A N 1
ATOM 878 C CA . SER A 1 113 ? 9.211 6.977 -6.441 1 97.94 113 SER A CA 1
ATOM 879 C C . SER A 1 113 ? 10.031 8.18 -6.887 1 97.94 113 SER A C 1
ATOM 881 O O . SER A 1 113 ? 9.812 8.727 -7.973 1 97.94 113 SER A O 1
ATOM 883 N N . ALA A 1 114 ? 10.961 8.609 -6.051 1 98.62 114 ALA A N 1
ATOM 884 C CA . ALA A 1 114 ? 11.812 9.742 -6.391 1 98.62 114 ALA A CA 1
ATOM 885 C C . ALA A 1 114 ? 12.672 9.445 -7.617 1 98.62 114 ALA A C 1
ATOM 887 O O . ALA A 1 114 ? 12.836 10.297 -8.492 1 98.62 114 ALA A O 1
ATOM 888 N N . ALA A 1 115 ? 13.219 8.25 -7.691 1 98.12 115 ALA A N 1
ATOM 889 C CA . ALA A 1 115 ? 13.992 7.836 -8.852 1 98.12 115 ALA A CA 1
ATOM 890 C C . ALA A 1 115 ? 13.148 7.867 -10.125 1 98.12 115 ALA A C 1
ATOM 892 O O . ALA A 1 115 ? 13.562 8.422 -11.141 1 98.12 115 ALA A O 1
ATOM 893 N N . LEU A 1 116 ? 11.984 7.285 -10.07 1 97.75 116 LEU A N 1
ATOM 894 C CA . LEU A 1 116 ? 11.086 7.254 -11.211 1 97.75 116 LEU A CA 1
ATOM 895 C C . LEU A 1 116 ? 10.68 8.664 -11.633 1 97.75 116 LEU A C 1
ATOM 897 O O . LEU A 1 116 ? 10.664 8.984 -12.82 1 97.75 116 LEU A O 1
ATOM 901 N N . ALA A 1 117 ? 10.344 9.5 -10.625 1 98.44 117 ALA A N 1
ATOM 902 C CA . ALA A 1 117 ? 9.945 10.875 -10.891 1 98.44 117 ALA A CA 1
ATOM 903 C C . ALA A 1 117 ? 11.062 11.641 -11.594 1 98.44 117 ALA A C 1
ATOM 905 O O . ALA A 1 117 ? 10.805 12.43 -12.508 1 98.44 117 ALA A O 1
ATOM 906 N N . ALA A 1 118 ? 12.289 11.438 -11.109 1 98.44 118 ALA A N 1
ATOM 907 C CA . ALA A 1 118 ? 13.422 12.117 -11.727 1 98.44 118 ALA A CA 1
ATOM 908 C C . ALA A 1 118 ? 13.523 11.781 -13.211 1 98.44 118 ALA A C 1
ATOM 910 O O . ALA A 1 118 ? 13.867 12.641 -14.031 1 98.44 118 ALA A O 1
ATOM 911 N N . ALA A 1 119 ? 13.234 10.562 -13.57 1 97.5 119 ALA A N 1
ATOM 912 C CA . ALA A 1 119 ? 13.359 10.086 -14.945 1 97.5 119 ALA A CA 1
ATOM 913 C C . ALA A 1 119 ? 12.18 10.531 -15.797 1 97.5 119 ALA A C 1
ATOM 915 O O . ALA A 1 119 ? 12.289 10.656 -17.016 1 97.5 119 ALA A O 1
ATOM 916 N N . ARG A 1 120 ? 11.031 10.82 -15.195 1 97.38 120 ARG A N 1
ATOM 917 C CA . ARG A 1 120 ? 9.812 10.914 -15.984 1 97.38 120 ARG A CA 1
ATOM 918 C C . ARG A 1 120 ? 9.219 12.32 -15.898 1 97.38 120 ARG A C 1
ATOM 920 O O . ARG A 1 120 ? 8.375 12.688 -16.719 1 97.38 120 ARG A O 1
ATOM 927 N N . ARG A 1 121 ? 9.586 13.07 -14.898 1 97.06 121 ARG A N 1
ATOM 928 C CA . ARG A 1 121 ? 8.922 14.336 -14.602 1 97.06 121 ARG A CA 1
ATOM 929 C C . ARG A 1 121 ? 9.031 15.305 -15.773 1 97.06 121 ARG A C 1
ATOM 931 O O . ARG A 1 121 ? 10.031 15.297 -16.5 1 97.06 121 ARG A O 1
ATOM 938 N N . GLY A 1 122 ? 7.973 16.094 -15.914 1 97.62 122 GLY A N 1
ATOM 939 C CA . GLY A 1 122 ? 7.992 17.266 -16.797 1 97.62 122 GLY A CA 1
ATOM 940 C C . GLY A 1 122 ? 8 18.578 -16.031 1 97.62 122 GLY A C 1
ATOM 941 O O . GLY A 1 122 ? 8.125 18.594 -14.812 1 97.62 122 GLY A O 1
ATOM 942 N N . LYS A 1 123 ? 7.902 19.641 -16.734 1 97.81 123 LYS A N 1
ATOM 943 C CA . LYS A 1 123 ? 7.957 20.969 -16.156 1 97.81 123 LYS A CA 1
ATOM 944 C C . LYS A 1 123 ? 6.809 21.203 -15.18 1 97.81 123 LYS A C 1
ATOM 946 O O . LYS A 1 123 ? 6.992 21.797 -14.117 1 97.81 123 LYS A O 1
ATOM 951 N N . GLU A 1 124 ? 5.68 20.688 -15.539 1 97.69 124 GLU A N 1
ATOM 952 C CA . GLU A 1 124 ? 4.508 20.875 -14.688 1 97.69 124 GLU A CA 1
ATOM 953 C C . GLU A 1 124 ? 4.688 20.188 -13.336 1 97.69 124 GLU A C 1
ATOM 955 O O . GLU A 1 124 ? 4.258 20.703 -12.305 1 97.69 124 GLU A O 1
ATOM 960 N N . HIS A 1 125 ? 5.297 19.047 -13.414 1 97.81 125 HIS A N 1
ATOM 961 C CA . HIS A 1 125 ? 5.578 18.328 -12.18 1 97.81 125 HIS A CA 1
ATOM 962 C C . HIS A 1 125 ? 6.566 19.094 -11.305 1 97.81 125 HIS A C 1
ATOM 964 O O . HIS A 1 125 ? 6.336 19.281 -10.109 1 97.81 125 HIS A O 1
ATOM 970 N N . LEU A 1 126 ? 7.668 19.562 -11.93 1 98.56 126 LEU A N 1
ATOM 971 C CA . LEU A 1 126 ? 8.68 20.328 -11.203 1 98.56 126 LEU A CA 1
ATOM 972 C C . LEU A 1 126 ? 8.086 21.594 -10.594 1 98.56 126 LEU A C 1
ATOM 974 O O . LEU A 1 126 ? 8.43 21.969 -9.469 1 98.56 126 LEU A O 1
ATOM 978 N N . ASP A 1 127 ? 7.176 22.203 -11.281 1 98.5 127 ASP A N 1
ATOM 979 C CA . ASP A 1 127 ? 6.52 23.406 -10.781 1 98.5 127 ASP A CA 1
ATOM 980 C C . ASP A 1 127 ? 5.684 23.094 -9.539 1 98.5 127 ASP A C 1
ATOM 982 O O . ASP A 1 127 ? 5.727 23.844 -8.562 1 98.5 127 ASP A O 1
ATOM 986 N N . SER A 1 128 ? 4.906 22.031 -9.594 1 97.62 128 SER A N 1
ATOM 987 C CA . SER A 1 128 ? 4.07 21.641 -8.461 1 97.62 128 SER A CA 1
ATOM 988 C C . SER A 1 128 ? 4.918 21.25 -7.254 1 97.62 128 SER A C 1
ATOM 990 O O . SER A 1 128 ? 4.59 21.609 -6.121 1 97.62 128 SER A O 1
ATOM 992 N N . ILE A 1 129 ? 6.004 20.516 -7.531 1 98.25 129 ILE A N 1
ATOM 993 C CA . ILE A 1 129 ? 6.898 20.094 -6.457 1 98.25 129 ILE A CA 1
ATOM 994 C C . ILE A 1 129 ? 7.574 21.312 -5.84 1 98.25 129 ILE A C 1
ATOM 996 O O . ILE A 1 129 ? 7.664 21.438 -4.617 1 98.25 129 ILE A O 1
ATOM 1000 N N . LYS A 1 130 ? 7.992 22.219 -6.668 1 98.06 130 LYS A N 1
ATOM 1001 C CA . LYS A 1 130 ? 8.625 23.453 -6.203 1 98.06 130 LYS A CA 1
ATOM 1002 C C . LYS A 1 130 ? 7.656 24.297 -5.375 1 98.06 130 LYS A C 1
ATOM 1004 O O . LYS A 1 130 ? 8.047 24.891 -4.367 1 98.06 130 LYS A O 1
ATOM 1009 N N . ALA A 1 131 ? 6.453 24.406 -5.816 1 96.69 131 ALA A N 1
ATOM 1010 C CA . ALA A 1 131 ? 5.445 25.156 -5.078 1 96.69 131 ALA A CA 1
ATOM 1011 C C . ALA A 1 131 ? 5.266 24.609 -3.668 1 96.69 131 ALA A C 1
ATOM 1013 O O . ALA A 1 131 ? 5.141 25.375 -2.707 1 96.69 131 ALA A O 1
ATOM 1014 N N . ALA A 1 132 ? 5.23 23.312 -3.52 1 94.81 132 ALA A N 1
ATOM 1015 C CA . ALA A 1 132 ? 5.141 22.688 -2.201 1 94.81 132 ALA A CA 1
ATOM 1016 C C . ALA A 1 132 ? 6.383 23 -1.365 1 94.81 132 ALA A C 1
ATOM 1018 O O . ALA A 1 132 ? 6.277 23.312 -0.178 1 94.81 132 ALA A O 1
ATOM 1019 N N . LEU A 1 133 ? 7.59 22.891 -1.983 1 95.5 133 LEU A N 1
ATOM 1020 C CA . LEU A 1 133 ? 8.852 23.172 -1.31 1 95.5 133 LEU A CA 1
ATOM 1021 C C . LEU A 1 133 ? 8.898 24.609 -0.803 1 95.5 133 LEU A C 1
ATOM 1023 O O . LEU A 1 133 ? 9.336 24.859 0.322 1 95.5 133 LEU A O 1
ATOM 1027 N N . ASP A 1 134 ? 8.43 25.531 -1.604 1 94.12 134 ASP A N 1
ATOM 1028 C CA . ASP A 1 134 ? 8.422 26.953 -1.246 1 94.12 134 ASP A CA 1
ATOM 1029 C C . ASP A 1 134 ? 7.508 27.219 -0.051 1 94.12 134 ASP A C 1
ATOM 1031 O O . ASP A 1 134 ? 7.793 28.078 0.779 1 94.12 134 ASP A O 1
ATOM 1035 N N . ARG A 1 135 ? 6.453 26.469 0.017 1 90.81 135 ARG A N 1
ATOM 1036 C CA . ARG A 1 135 ? 5.531 26.609 1.14 1 90.81 135 ARG A CA 1
ATOM 1037 C C . ARG A 1 135 ? 6.172 26.125 2.438 1 90.81 135 ARG A C 1
ATOM 1039 O O . ARG A 1 135 ? 5.867 26.641 3.516 1 90.81 135 ARG A O 1
ATOM 1046 N N . MET A 1 136 ? 7.039 25.188 2.391 1 87.81 136 MET A N 1
ATOM 1047 C CA . MET A 1 136 ? 7.703 24.625 3.57 1 87.81 136 MET A CA 1
ATOM 1048 C C . MET A 1 136 ? 8.664 25.641 4.18 1 87.81 136 MET A C 1
ATOM 1050 O O . MET A 1 136 ? 8.812 25.719 5.398 1 87.81 136 MET A O 1
ATOM 1054 N N . GLY A 1 137 ? 9.367 26.406 3.316 1 77.69 137 GLY A N 1
ATOM 1055 C CA . GLY A 1 137 ? 10.336 27.391 3.768 1 77.69 137 GLY A CA 1
ATOM 1056 C C . GLY A 1 137 ? 9.727 28.766 4.031 1 77.69 137 GLY A C 1
ATOM 1057 O O . GLY A 1 137 ? 10.398 29.656 4.531 1 77.69 137 GLY A O 1
ATOM 1058 N N . GLY A 1 138 ? 8.461 28.906 3.691 1 75.75 138 GLY A N 1
ATOM 1059 C CA . GLY A 1 138 ? 7.848 30.219 3.777 1 75.75 138 GLY A CA 1
ATOM 1060 C C . GLY A 1 138 ? 7.188 30.484 5.117 1 75.75 138 GLY A C 1
ATOM 1061 O O . GLY A 1 138 ? 7.672 30.031 6.156 1 75.75 138 GLY A O 1
ATOM 1062 N N . GLU A 1 139 ? 6.184 31.25 5.047 1 66.56 139 GLU A N 1
ATOM 1063 C CA . GLU A 1 139 ? 5.488 31.734 6.23 1 66.56 139 GLU A CA 1
ATOM 1064 C C . GLU A 1 139 ? 4.844 30.578 7.008 1 66.56 139 GLU A C 1
ATOM 1066 O O . GLU A 1 139 ? 4.652 30.688 8.219 1 66.56 139 GLU A O 1
ATOM 1071 N N . GLU A 1 140 ? 4.66 29.5 6.32 1 66.06 140 GLU A N 1
ATOM 1072 C CA . GLU A 1 140 ? 3.967 28.359 6.934 1 66.06 140 GLU A CA 1
ATOM 1073 C C . GLU A 1 140 ? 4.926 27.516 7.754 1 66.06 140 GLU A C 1
ATOM 1075 O O . GLU A 1 140 ? 4.5 26.578 8.445 1 66.06 140 GLU A O 1
ATOM 1080 N N . ARG A 1 141 ? 6.148 27.859 7.699 1 63.34 141 ARG A N 1
ATOM 1081 C CA . ARG A 1 141 ? 7.207 27.016 8.227 1 63.34 141 ARG A CA 1
ATOM 1082 C C . ARG A 1 141 ? 6.984 26.719 9.703 1 63.34 141 ARG A C 1
ATOM 1084 O O . ARG A 1 141 ? 7.453 25.688 10.219 1 63.34 141 ARG A O 1
ATOM 1091 N N . TRP A 1 142 ? 6.234 27.531 10.219 1 60.47 142 TRP A N 1
ATOM 1092 C CA . TRP A 1 142 ? 6.094 27.344 11.664 1 60.47 142 TRP A CA 1
ATOM 1093 C C . TRP A 1 142 ? 4.688 26.859 12.016 1 60.47 142 TRP A C 1
ATOM 1095 O O . TRP A 1 142 ? 4.336 26.766 13.188 1 60.47 142 TRP A O 1
ATOM 1105 N N . GLU A 1 143 ? 3.92 26.609 11.008 1 63.28 143 GLU A N 1
ATOM 1106 C CA . GLU A 1 143 ? 2.521 26.281 11.273 1 63.28 143 GLU A CA 1
ATOM 1107 C C . GLU A 1 143 ? 2.182 24.875 10.805 1 63.28 143 GLU A C 1
ATOM 1109 O O . GLU A 1 143 ? 3.014 24.203 10.195 1 63.28 143 GLU A O 1
ATOM 1114 N N . GLU A 1 144 ? 1.067 24.484 11.305 1 64.88 144 GLU A N 1
ATOM 1115 C CA . GLU A 1 144 ? 0.479 23.25 10.812 1 64.88 144 GLU A CA 1
ATOM 1116 C C . GLU A 1 144 ? 0.568 23.156 9.297 1 64.88 144 GLU A C 1
ATOM 1118 O O . GLU A 1 144 ? 0.612 22.047 8.742 1 64.88 144 GLU A O 1
ATOM 1123 N N . GLY A 1 145 ? 0.749 24.266 8.836 1 75.38 145 GLY A N 1
ATOM 1124 C CA . GLY A 1 145 ? 0.843 24.328 7.387 1 75.38 145 GLY A CA 1
ATOM 1125 C C . GLY A 1 145 ? 2.125 23.719 6.848 1 75.38 145 GLY A C 1
ATOM 1126 O O . GLY A 1 145 ? 2.188 23.328 5.684 1 75.38 145 GLY A O 1
ATOM 1127 N N . SER A 1 146 ? 3.105 23.641 7.676 1 80.88 146 SER A N 1
ATOM 1128 C CA . SER A 1 146 ? 4.383 23.078 7.25 1 80.88 146 SER A CA 1
ATOM 1129 C C . SER A 1 146 ? 4.277 21.578 7.012 1 80.88 146 SER A C 1
ATOM 1131 O O . SER A 1 146 ? 4.875 21.047 6.066 1 80.88 146 SER A O 1
ATOM 1133 N N . ILE A 1 147 ? 3.48 20.922 7.762 1 85.88 147 ILE A N 1
ATOM 1134 C CA . ILE A 1 147 ? 3.291 19.484 7.586 1 85.88 147 ILE A CA 1
ATOM 1135 C C . ILE A 1 147 ? 2.523 19.219 6.293 1 85.88 147 ILE A C 1
ATOM 1137 O O . ILE A 1 147 ? 2.863 18.297 5.539 1 85.88 147 ILE A O 1
ATOM 1141 N N . ASP A 1 148 ? 1.56 20.094 6.062 1 86.88 148 ASP A N 1
ATOM 1142 C CA . ASP A 1 148 ? 0.808 19.969 4.816 1 86.88 148 ASP A CA 1
ATOM 1143 C C . ASP A 1 148 ? 1.727 20.125 3.605 1 86.88 148 ASP A C 1
ATOM 1145 O O . ASP A 1 148 ? 1.617 19.359 2.641 1 86.88 148 ASP A O 1
ATOM 1149 N N . ALA A 1 149 ? 2.537 21.109 3.672 1 91.12 149 ALA A N 1
ATOM 1150 C CA . ALA A 1 149 ? 3.467 21.359 2.576 1 91.12 149 ALA A CA 1
ATOM 1151 C C . ALA A 1 149 ? 4.441 20.203 2.4 1 91.12 149 ALA A C 1
ATOM 1153 O O . ALA A 1 149 ? 4.754 19.812 1.272 1 91.12 149 ALA A O 1
ATOM 1154 N N . ASP A 1 150 ? 4.895 19.641 3.451 1 92.44 150 ASP A N 1
ATOM 1155 C CA . ASP A 1 150 ? 5.801 18.5 3.445 1 92.44 150 ASP A CA 1
ATOM 1156 C C . ASP A 1 150 ? 5.156 17.297 2.768 1 92.44 150 ASP A C 1
ATOM 1158 O O . ASP A 1 150 ? 5.738 16.703 1.853 1 92.44 150 ASP A O 1
ATOM 1162 N N . LEU A 1 151 ? 3.967 16.984 3.188 1 92.06 151 LEU A N 1
ATOM 1163 C CA . LEU A 1 151 ? 3.277 15.828 2.637 1 92.06 151 LEU A CA 1
ATOM 1164 C C . LEU A 1 151 ? 2.904 16.062 1.177 1 92.06 151 LEU A C 1
ATOM 1166 O O . LEU A 1 151 ? 2.955 15.133 0.365 1 92.06 151 LEU A O 1
ATOM 1170 N N . LEU A 1 152 ? 2.531 17.281 0.889 1 92.75 152 LEU A N 1
ATOM 1171 C CA . LEU A 1 152 ? 2.232 17.609 -0.499 1 92.75 152 LEU A CA 1
ATOM 1172 C C . LEU A 1 152 ? 3.461 17.422 -1.382 1 92.75 152 LEU A C 1
ATOM 1174 O O . LEU A 1 152 ? 3.348 16.953 -2.52 1 92.75 152 LEU A O 1
ATOM 1178 N N . PHE A 1 153 ? 4.684 17.797 -0.867 1 97.56 153 PHE A N 1
ATOM 1179 C CA . PHE A 1 153 ? 5.941 17.609 -1.574 1 97.56 153 PHE A CA 1
ATOM 1180 C C . PHE A 1 153 ? 6.125 16.156 -1.979 1 97.56 153 PHE A C 1
ATOM 1182 O O . PHE A 1 153 ? 6.402 15.852 -3.143 1 97.56 153 PHE A O 1
ATOM 1189 N N . HIS A 1 154 ? 5.867 15.211 -1.106 1 97.12 154 HIS A N 1
ATOM 1190 C CA . HIS A 1 154 ? 6.016 13.781 -1.356 1 97.12 154 HIS A CA 1
ATOM 1191 C C . HIS A 1 154 ? 4.953 13.281 -2.332 1 97.12 154 HIS A C 1
ATOM 1193 O O . HIS A 1 154 ? 5.25 12.484 -3.223 1 97.12 154 HIS A O 1
ATOM 1199 N N . ARG A 1 155 ? 3.764 13.789 -2.203 1 95.12 155 ARG A N 1
ATOM 1200 C CA . ARG A 1 155 ? 2.672 13.375 -3.076 1 95.12 155 ARG A CA 1
ATOM 1201 C C . ARG A 1 155 ? 2.906 13.836 -4.508 1 95.12 155 ARG A C 1
ATOM 1203 O O . ARG A 1 155 ? 2.627 13.109 -5.461 1 95.12 155 ARG A O 1
ATOM 1210 N N . GLU A 1 156 ? 3.371 15.039 -4.613 1 96.81 156 GLU A N 1
ATOM 1211 C CA . GLU A 1 156 ? 3.633 15.562 -5.953 1 96.81 156 GLU A CA 1
ATOM 1212 C C . GLU A 1 156 ? 4.766 14.797 -6.633 1 96.81 156 GLU A C 1
ATOM 1214 O O . GLU A 1 156 ? 4.758 14.617 -7.852 1 96.81 156 GLU A O 1
ATOM 1219 N N . ILE A 1 157 ? 5.754 14.391 -5.887 1 98.56 157 ILE A N 1
ATOM 1220 C CA . ILE A 1 157 ? 6.805 13.539 -6.441 1 98.56 157 ILE A CA 1
ATOM 1221 C C . ILE A 1 157 ? 6.207 12.219 -6.91 1 98.56 157 ILE A C 1
ATOM 1223 O O . ILE A 1 157 ? 6.508 11.75 -8.016 1 98.56 157 ILE A O 1
ATOM 1227 N N . ALA A 1 158 ? 5.371 11.648 -6.086 1 97.31 158 ALA A N 1
ATOM 1228 C CA . ALA A 1 158 ? 4.695 10.406 -6.461 1 97.31 158 ALA A CA 1
ATOM 1229 C C . ALA A 1 158 ? 3.863 10.594 -7.723 1 97.31 158 ALA A C 1
ATOM 1231 O O . ALA A 1 158 ? 3.842 9.727 -8.594 1 97.31 158 ALA A O 1
ATOM 1232 N N . ARG A 1 159 ? 3.203 11.719 -7.816 1 95.19 159 ARG A N 1
ATOM 1233 C CA . ARG A 1 159 ? 2.414 12.023 -9.008 1 95.19 159 ARG A CA 1
ATOM 1234 C C . ARG A 1 159 ? 3.297 12.086 -10.25 1 95.19 159 ARG A C 1
ATOM 1236 O O . ARG A 1 159 ? 2.877 11.688 -11.336 1 95.19 159 ARG A O 1
ATOM 1243 N N . ALA A 1 160 ? 4.473 12.586 -10.102 1 97.69 160 ALA A N 1
ATOM 1244 C CA . ALA A 1 160 ? 5.398 12.789 -11.211 1 97.69 160 ALA A CA 1
ATOM 1245 C C . ALA A 1 160 ? 5.898 11.461 -11.766 1 97.69 160 ALA A C 1
ATOM 1247 O O . ALA A 1 160 ? 6.48 11.406 -12.852 1 97.69 160 ALA A O 1
ATOM 1248 N N . THR A 1 161 ? 5.68 10.352 -11.039 1 97 161 THR A N 1
ATOM 1249 C CA . THR A 1 161 ? 6.055 9.039 -11.547 1 97 161 THR A CA 1
ATOM 1250 C C . THR A 1 161 ? 5.172 8.648 -12.727 1 97 161 THR A C 1
ATOM 1252 O O . THR A 1 161 ? 5.52 7.75 -13.492 1 97 161 THR A O 1
ATOM 1255 N N . GLY A 1 162 ? 3.99 9.258 -12.742 1 94.5 162 GLY A N 1
ATOM 1256 C CA . GLY A 1 162 ? 3.016 8.867 -13.742 1 94.5 162 GLY A CA 1
ATOM 1257 C C . GLY A 1 162 ? 2.307 7.566 -13.406 1 94.5 162 GLY A C 1
ATOM 1258 O O . GLY A 1 162 ? 1.623 6.988 -14.258 1 94.5 162 GLY A O 1
ATOM 1259 N N . ASN A 1 163 ? 2.465 7.055 -12.32 1 94.62 163 ASN A N 1
ATOM 1260 C CA . ASN A 1 163 ? 1.838 5.828 -11.828 1 94.62 163 ASN A CA 1
ATOM 1261 C C . ASN A 1 163 ? 0.835 6.117 -10.711 1 94.62 163 ASN A C 1
ATOM 1263 O O . ASN A 1 163 ? 1.226 6.387 -9.578 1 94.62 163 ASN A O 1
ATOM 1267 N N . SER A 1 164 ? -0.428 5.996 -11 1 90.88 164 SER A N 1
ATOM 1268 C CA . SER A 1 164 ? -1.484 6.387 -10.07 1 90.88 164 SER A CA 1
ATOM 1269 C C . SER A 1 164 ? -1.497 5.492 -8.836 1 90.88 164 SER A C 1
ATOM 1271 O O . SER A 1 164 ? -1.899 5.922 -7.754 1 90.88 164 SER A O 1
ATOM 1273 N N . TYR A 1 165 ? -1.012 4.246 -8.93 1 92.31 165 TYR A N 1
ATOM 1274 C CA . TYR A 1 165 ? -0.974 3.361 -7.773 1 92.31 165 TYR A CA 1
ATOM 1275 C C . TYR A 1 165 ? 0.147 3.758 -6.82 1 92.31 165 TYR A C 1
ATOM 1277 O O . TYR A 1 165 ? -0.037 3.756 -5.602 1 92.31 165 TYR A O 1
ATOM 1285 N N . ILE A 1 166 ? 1.303 4.137 -7.387 1 95.06 166 ILE A N 1
ATOM 1286 C CA . ILE A 1 166 ? 2.385 4.652 -6.555 1 95.06 166 ILE A CA 1
ATOM 1287 C C . ILE A 1 166 ? 1.911 5.891 -5.801 1 95.06 166 ILE A C 1
ATOM 1289 O O . ILE A 1 166 ? 2.115 6.004 -4.59 1 95.06 166 ILE A O 1
ATOM 1293 N N . HIS A 1 167 ? 1.26 6.777 -6.512 1 93.56 167 HIS A N 1
ATOM 1294 C CA . HIS A 1 167 ? 0.729 7.996 -5.914 1 93.56 167 HIS A CA 1
ATOM 1295 C C . HIS A 1 167 ? -0.257 7.676 -4.793 1 93.56 167 HIS A C 1
ATOM 1297 O O . HIS A 1 167 ? -0.182 8.258 -3.709 1 93.56 167 HIS A O 1
ATOM 1303 N N . THR A 1 168 ? -1.146 6.73 -5.027 1 88.5 168 THR A N 1
ATOM 1304 C CA . THR A 1 168 ? -2.168 6.352 -4.059 1 88.5 168 THR A CA 1
ATOM 1305 C C . THR A 1 168 ? -1.529 5.762 -2.805 1 88.5 168 THR A C 1
ATOM 1307 O O . THR A 1 168 ? -1.873 6.145 -1.686 1 88.5 168 THR A O 1
ATOM 1310 N N . PHE A 1 169 ? -0.583 4.848 -2.963 1 93.06 169 PHE A N 1
ATOM 1311 C CA . PHE A 1 169 ? 0.047 4.164 -1.84 1 93.06 169 PHE A CA 1
ATOM 1312 C C . PHE A 1 169 ? 0.861 5.141 -1 1 93.06 169 PHE A C 1
ATOM 1314 O O . PHE A 1 169 ? 0.747 5.156 0.227 1 93.06 169 PHE A O 1
ATOM 1321 N N . ILE A 1 170 ? 1.62 5.992 -1.639 1 94.69 170 ILE A N 1
ATOM 1322 C CA . ILE A 1 170 ? 2.455 6.949 -0.925 1 94.69 170 ILE A CA 1
ATOM 1323 C C . ILE A 1 170 ? 1.574 7.973 -0.212 1 94.69 170 ILE A C 1
ATOM 1325 O O . ILE A 1 170 ? 1.823 8.32 0.945 1 94.69 170 ILE A O 1
ATOM 1329 N N . SER A 1 171 ? 0.513 8.461 -0.895 1 89.94 171 SER A N 1
ATOM 1330 C CA . SER A 1 171 ? -0.406 9.414 -0.278 1 89.94 171 SER A CA 1
ATOM 1331 C C . SER A 1 171 ? -1.052 8.828 0.973 1 89.94 171 SER A C 1
ATOM 1333 O O . SER A 1 171 ? -1.15 9.5 2.002 1 89.94 171 SER A O 1
ATOM 1335 N N . PHE A 1 172 ? -1.374 7.559 0.879 1 87.81 172 PHE A N 1
ATOM 1336 C CA . PHE A 1 172 ? -1.991 6.867 2.006 1 87.81 172 PHE A CA 1
ATOM 1337 C C . PHE A 1 172 ? -1.014 6.75 3.17 1 87.81 172 PHE A C 1
ATOM 1339 O O . PHE A 1 172 ? -1.345 7.105 4.301 1 87.81 172 PHE A O 1
ATOM 1346 N N . VAL A 1 173 ? 0.191 6.273 2.934 1 92.44 173 VAL A N 1
ATOM 1347 C CA . VAL A 1 173 ? 1.181 6.039 3.98 1 92.44 173 VAL A CA 1
ATOM 1348 C C . VAL A 1 173 ? 1.572 7.367 4.629 1 92.44 173 VAL A C 1
ATOM 1350 O O . VAL A 1 173 ? 1.684 7.457 5.852 1 92.44 173 VAL A O 1
ATOM 1353 N N . CYS A 1 174 ? 1.732 8.414 3.809 1 89.62 174 CYS A N 1
ATOM 1354 C CA . CYS A 1 174 ? 2.078 9.734 4.312 1 89.62 174 CYS A CA 1
ATOM 1355 C C . CYS A 1 174 ? 1.028 10.234 5.301 1 89.62 174 CYS A C 1
ATOM 1357 O O . CYS A 1 174 ? 1.368 10.773 6.355 1 89.62 174 CYS A O 1
ATOM 1359 N N . GLU A 1 175 ? -0.167 10.023 4.988 1 85.62 175 GLU A N 1
ATOM 1360 C CA . GLU A 1 175 ? -1.244 10.523 5.836 1 85.62 175 GLU A CA 1
ATOM 1361 C C . GLU A 1 175 ? -1.287 9.781 7.168 1 85.62 175 GLU A C 1
ATOM 1363 O O . GLU A 1 175 ? -1.675 10.352 8.188 1 85.62 175 GLU A O 1
ATOM 1368 N N . GLN A 1 176 ? -0.87 8.555 7.137 1 85.56 176 GLN A N 1
ATOM 1369 C CA . GLN A 1 176 ? -0.915 7.773 8.367 1 85.56 176 GLN A CA 1
ATOM 1370 C C . GLN A 1 176 ? 0.118 8.273 9.375 1 85.56 176 GLN A C 1
ATOM 1372 O O . GLN A 1 176 ? -0.06 8.117 10.586 1 85.56 176 GLN A O 1
ATOM 1377 N N . ILE A 1 177 ? 1.168 8.93 8.922 1 87.62 177 ILE A N 1
ATOM 1378 C CA . ILE A 1 177 ? 2.229 9.32 9.844 1 87.62 177 ILE A CA 1
ATOM 1379 C C . ILE A 1 177 ? 2.098 10.812 10.172 1 87.62 177 ILE A C 1
ATOM 1381 O O . ILE A 1 177 ? 2.908 11.359 10.922 1 87.62 177 ILE A O 1
ATOM 1385 N N . ARG A 1 178 ? 1.135 11.492 9.594 1 84.81 178 ARG A N 1
ATOM 1386 C CA . ARG A 1 178 ? 0.928 12.922 9.781 1 84.81 178 ARG A CA 1
ATOM 1387 C C . ARG A 1 178 ? 0.961 13.289 11.258 1 84.81 178 ARG A C 1
ATOM 1389 O O . ARG A 1 178 ? 1.664 14.219 11.656 1 84.81 178 ARG A O 1
ATOM 1396 N N . HIS A 1 179 ? 0.261 12.586 12.055 1 81 179 HIS A N 1
ATOM 1397 C CA . HIS A 1 179 ? 0.151 12.906 13.469 1 81 179 HIS A CA 1
ATOM 1398 C C . HIS A 1 179 ? 1.485 12.711 14.18 1 81 179 HIS A C 1
ATOM 1400 O O . HIS A 1 179 ? 1.833 13.484 15.078 1 81 179 HIS A O 1
ATOM 1406 N N . SER A 1 180 ? 2.16 11.688 13.812 1 81.5 180 SER A N 1
ATOM 1407 C CA . SER A 1 180 ? 3.457 11.422 14.43 1 81.5 180 SER A CA 1
ATOM 1408 C C . SER A 1 180 ? 4.465 12.516 14.078 1 81.5 180 SER A C 1
ATOM 1410 O O . SER A 1 180 ? 5.277 12.906 14.922 1 81.5 180 SER A O 1
ATOM 1412 N N . ILE A 1 181 ? 4.406 12.961 12.906 1 81.19 181 ILE A N 1
ATOM 1413 C CA . ILE A 1 181 ? 5.258 14.07 12.484 1 81.19 181 ILE A CA 1
ATOM 1414 C C . ILE A 1 181 ? 4.898 15.328 13.281 1 81.19 181 ILE A C 1
ATOM 1416 O O . ILE A 1 181 ? 5.785 16.031 13.781 1 81.19 181 ILE A O 1
ATOM 1420 N N . HIS A 1 182 ? 3.654 15.562 13.391 1 79.62 182 HIS A N 1
ATOM 1421 C CA . HIS A 1 182 ? 3.176 16.719 14.148 1 79.62 182 HIS A CA 1
ATOM 1422 C C . HIS A 1 182 ? 3.639 16.656 15.594 1 79.62 182 HIS A C 1
ATOM 1424 O O . HIS A 1 182 ? 4.133 17.656 16.141 1 79.62 182 HIS A O 1
ATOM 1430 N N . TYR A 1 183 ? 3.475 15.539 16.203 1 76.44 183 TYR A N 1
ATOM 1431 C CA . TYR A 1 183 ? 3.852 15.352 17.594 1 76.44 183 TYR A CA 1
ATOM 1432 C C . TYR A 1 183 ? 5.355 15.531 17.781 1 76.44 183 TYR A C 1
ATOM 1434 O O . TYR A 1 183 ? 5.797 16.172 18.734 1 76.44 183 TYR A O 1
ATOM 1442 N N . ALA A 1 184 ? 6.094 14.945 16.906 1 76.81 184 ALA A N 1
ATOM 1443 C CA . ALA A 1 184 ? 7.547 15.062 16.984 1 76.81 184 ALA A CA 1
ATOM 1444 C C . ALA A 1 184 ? 7.988 16.516 16.875 1 76.81 184 ALA A C 1
ATOM 1446 O O . ALA A 1 184 ? 8.922 16.938 17.562 1 76.81 184 ALA A O 1
ATOM 1447 N N . ARG A 1 185 ? 7.359 17.266 16.078 1 75.56 185 ARG A N 1
ATOM 1448 C CA . ARG A 1 185 ? 7.688 18.688 15.891 1 75.56 185 ARG A CA 1
ATOM 1449 C C . ARG A 1 185 ? 7.344 19.5 17.141 1 75.56 185 ARG A C 1
ATOM 1451 O O . ARG A 1 185 ? 8.031 20.469 17.453 1 75.56 185 ARG A O 1
ATOM 1458 N N . MET A 1 186 ? 6.273 19.109 17.75 1 74.88 186 MET A N 1
ATOM 1459 C CA . MET A 1 186 ? 5.848 19.812 18.969 1 74.88 186 MET A CA 1
ATOM 1460 C C . MET A 1 186 ? 6.793 19.5 20.125 1 74.88 186 MET A C 1
ATOM 1462 O O . MET A 1 186 ? 7.039 20.375 20.969 1 74.88 186 MET A O 1
ATOM 1466 N N . THR A 1 187 ? 7.223 18.297 20.156 1 74.06 187 THR A N 1
ATOM 1467 C CA . THR A 1 187 ? 8.031 17.875 21.281 1 74.06 187 THR A CA 1
ATOM 1468 C C . THR A 1 187 ? 9.484 18.297 21.094 1 74.06 187 THR A C 1
ATOM 1470 O O . THR A 1 187 ? 10.227 18.438 22.078 1 74.06 187 THR A O 1
ATOM 1473 N N . ASN A 1 188 ? 9.953 18.266 19.891 1 68.31 188 ASN A N 1
ATOM 1474 C CA . ASN A 1 188 ? 11.297 18.734 19.594 1 68.31 188 ASN A CA 1
ATOM 1475 C C . ASN A 1 188 ? 11.281 19.875 18.594 1 68.31 188 ASN A C 1
ATOM 1477 O O . ASN A 1 188 ? 11.719 19.719 17.453 1 68.31 188 ASN A O 1
ATOM 1481 N N . PRO A 1 189 ? 10.688 21.047 19.016 1 59.25 189 PRO A N 1
ATOM 1482 C CA . PRO A 1 189 ? 10.484 22.188 18.109 1 59.25 189 PRO A CA 1
ATOM 1483 C C . PRO A 1 189 ? 11.797 22.797 17.625 1 59.25 189 PRO A C 1
ATOM 1485 O O . PRO A 1 189 ? 11.805 23.906 17.094 1 59.25 189 PRO A O 1
ATOM 1488 N N . LEU A 1 190 ? 12.867 22 17.734 1 55.78 190 LEU A N 1
ATOM 1489 C CA . LEU A 1 190 ? 14.109 22.719 17.484 1 55.78 190 LEU A CA 1
ATOM 1490 C C . LEU A 1 190 ? 14.117 23.312 16.078 1 55.78 190 LEU A C 1
ATOM 1492 O O . LEU A 1 190 ? 13.898 22.609 15.094 1 55.78 190 LEU A O 1
ATOM 1496 N N . HIS A 1 191 ? 14.141 24.734 16.062 1 56.62 191 HIS A N 1
ATOM 1497 C CA . HIS A 1 191 ? 14.312 25.562 14.875 1 56.62 191 HIS A CA 1
ATOM 1498 C C . HIS A 1 191 ? 15.266 24.906 13.891 1 56.62 191 HIS A C 1
ATOM 1500 O O . HIS A 1 191 ? 15.031 24.922 12.68 1 56.62 191 HIS A O 1
ATOM 1506 N N . ASP A 1 192 ? 16.266 24.297 14.453 1 59.16 192 ASP A N 1
ATOM 1507 C CA . ASP A 1 192 ? 17.312 23.641 13.656 1 59.16 192 ASP A CA 1
ATOM 1508 C C . ASP A 1 192 ? 16.75 22.453 12.883 1 59.16 192 ASP A C 1
ATOM 1510 O O . ASP A 1 192 ? 17.172 22.188 11.758 1 59.16 192 ASP A O 1
ATOM 1514 N N . LEU A 1 193 ? 15.555 22.094 13.258 1 73.06 193 LEU A N 1
ATOM 1515 C CA . LEU A 1 193 ? 15.008 20.891 12.625 1 73.06 193 LEU A CA 1
ATOM 1516 C C . LEU A 1 193 ? 14.234 21.25 11.359 1 73.06 193 LEU A C 1
ATOM 1518 O O . LEU A 1 193 ? 14.242 20.5 10.383 1 73.06 193 LEU A O 1
ATOM 1522 N N . VAL A 1 194 ? 13.867 22.531 11.461 1 74.38 194 VAL A N 1
ATOM 1523 C CA . VAL A 1 194 ? 13.125 22.969 10.289 1 74.38 194 VAL A CA 1
ATOM 1524 C C . VAL A 1 194 ? 14.086 23.188 9.117 1 74.38 194 VAL A C 1
ATOM 1526 O O . VAL A 1 194 ? 13.805 22.781 7.988 1 74.38 194 VAL A O 1
ATOM 1529 N N . GLU A 1 195 ? 15.25 23.812 9.422 1 81.06 195 GLU A N 1
ATOM 1530 C CA . GLU A 1 195 ? 16.25 24.062 8.383 1 81.06 195 GLU A CA 1
ATOM 1531 C C . GLU A 1 195 ? 16.797 22.766 7.816 1 81.06 195 GLU A C 1
ATOM 1533 O O . GLU A 1 195 ? 17.031 22.641 6.609 1 81.06 195 GLU A O 1
ATOM 1538 N N . ILE A 1 196 ? 17.016 21.875 8.633 1 87.12 196 ILE A N 1
ATOM 1539 C CA . ILE A 1 196 ? 17.5 20.562 8.211 1 87.12 196 ILE A CA 1
ATOM 1540 C C . ILE A 1 196 ? 16.469 19.891 7.32 1 87.12 196 ILE A C 1
ATOM 1542 O O . ILE A 1 196 ? 16.797 19.375 6.242 1 87.12 196 ILE A O 1
ATOM 1546 N N . ASN A 1 197 ? 15.289 19.875 7.766 1 88.62 197 ASN A N 1
ATOM 1547 C CA . ASN A 1 197 ? 14.195 19.266 7.027 1 88.62 197 ASN A CA 1
ATOM 1548 C C . ASN A 1 197 ? 14.031 19.891 5.648 1 88.62 197 ASN A C 1
ATOM 1550 O O . ASN A 1 197 ? 13.93 19.188 4.645 1 88.62 197 ASN A O 1
ATOM 1554 N N . VAL A 1 198 ? 14.047 21.219 5.633 1 90.31 198 VAL A N 1
ATOM 1555 C CA . VAL A 1 198 ? 13.906 21.922 4.363 1 90.31 198 VAL A CA 1
ATOM 1556 C C . VAL A 1 198 ? 15.102 21.641 3.469 1 90.31 198 VAL A C 1
ATOM 1558 O O . VAL A 1 198 ? 14.953 21.406 2.268 1 90.31 198 VAL A O 1
ATOM 1561 N N . GLY A 1 199 ? 16.297 21.641 4.012 1 94.06 199 GLY A N 1
ATOM 1562 C CA . GLY A 1 199 ? 17.5 21.328 3.262 1 94.06 199 GLY A CA 1
ATOM 1563 C C . GLY A 1 199 ? 17.469 19.953 2.621 1 94.06 199 GLY A C 1
ATOM 1564 O O . GLY A 1 199 ? 17.922 19.781 1.492 1 94.06 199 GLY A O 1
ATOM 1565 N N . GLU A 1 200 ? 16.969 19.016 3.324 1 96.12 200 GLU A N 1
ATOM 1566 C CA . GLU A 1 200 ? 16.828 17.656 2.791 1 96.12 200 GLU A CA 1
ATOM 1567 C C . GLU A 1 200 ? 15.891 17.641 1.582 1 96.12 200 GLU A C 1
ATOM 1569 O O . GLU A 1 200 ? 16.172 16.969 0.588 1 96.12 200 GLU A O 1
ATOM 1574 N N . HIS A 1 201 ? 14.797 18.391 1.677 1 97.06 201 HIS A N 1
ATOM 1575 C CA . HIS A 1 201 ? 13.859 18.453 0.562 1 97.06 201 HIS A CA 1
ATOM 1576 C C . HIS A 1 201 ? 14.453 19.188 -0.629 1 97.06 201 HIS A C 1
ATOM 1578 O O . HIS A 1 201 ? 14.188 18.828 -1.781 1 97.06 201 HIS A O 1
ATOM 1584 N N . VAL A 1 202 ? 15.242 20.172 -0.345 1 97.81 202 VAL A N 1
ATOM 1585 C CA . VAL A 1 202 ? 15.906 20.922 -1.415 1 97.81 202 VAL A CA 1
ATOM 1586 C C . VAL A 1 202 ? 16.828 19.969 -2.197 1 97.81 202 VAL A C 1
ATOM 1588 O O . VAL A 1 202 ? 16.859 20.016 -3.43 1 97.81 202 VAL A O 1
ATOM 1591 N N . ARG A 1 203 ? 17.547 19.109 -1.544 1 98.38 203 ARG A N 1
ATOM 1592 C CA . ARG A 1 203 ? 18.438 18.156 -2.199 1 98.38 203 ARG A CA 1
ATOM 1593 C C . ARG A 1 203 ? 17.641 17.219 -3.107 1 98.38 203 ARG A C 1
ATOM 1595 O O . ARG A 1 203 ? 18.109 16.875 -4.203 1 98.38 203 ARG A O 1
ATOM 1602 N N . ILE A 1 204 ? 16.531 16.766 -2.652 1 98.69 204 ILE A N 1
ATOM 1603 C CA . ILE A 1 204 ? 15.664 15.914 -3.459 1 98.69 204 ILE A CA 1
ATOM 1604 C C . ILE A 1 204 ? 15.219 16.656 -4.715 1 98.69 204 ILE A C 1
ATOM 1606 O O . ILE A 1 204 ? 15.328 16.141 -5.828 1 98.69 204 ILE A O 1
ATOM 1610 N N . TYR A 1 205 ? 14.758 17.875 -4.492 1 98.75 205 TYR A N 1
ATOM 1611 C CA . TYR A 1 205 ? 14.266 18.688 -5.609 1 98.75 205 TYR A CA 1
ATOM 1612 C C . TYR A 1 205 ? 15.375 18.922 -6.633 1 98.75 205 TYR A C 1
ATOM 1614 O O . TYR A 1 205 ? 15.133 18.844 -7.84 1 98.75 205 TYR A O 1
ATOM 1622 N N . GLU A 1 206 ? 16.547 19.25 -6.145 1 98.69 206 GLU A N 1
ATOM 1623 C CA . GLU A 1 206 ? 17.672 19.484 -7.043 1 98.69 206 GLU A CA 1
ATOM 1624 C C . GLU A 1 206 ? 18 18.25 -7.875 1 98.69 206 GLU A C 1
ATOM 1626 O O . GLU A 1 206 ? 18.312 18.359 -9.062 1 98.69 206 GLU A O 1
ATOM 1631 N N . ALA A 1 207 ? 17.922 17.109 -7.27 1 98.75 207 ALA A N 1
ATOM 1632 C CA . ALA A 1 207 ? 18.141 15.852 -7.992 1 98.75 207 ALA A CA 1
ATOM 1633 C C . ALA A 1 207 ? 17.062 15.625 -9.039 1 98.75 207 ALA A C 1
ATOM 1635 O O . ALA A 1 207 ? 17.328 15.094 -10.117 1 98.75 207 ALA A O 1
ATOM 1636 N N . LEU A 1 208 ? 15.797 16 -8.734 1 98.75 208 LEU A N 1
ATOM 1637 C CA . LEU A 1 208 ? 14.695 15.906 -9.688 1 98.75 208 LEU A CA 1
ATOM 1638 C C . LEU A 1 208 ? 14.914 16.844 -10.867 1 98.75 208 LEU A C 1
ATOM 1640 O O . LEU A 1 208 ? 14.719 16.453 -12.023 1 98.75 208 LEU A O 1
ATOM 1644 N N . VAL A 1 209 ? 15.32 18.062 -10.555 1 98.75 209 VAL A N 1
ATOM 1645 C CA . VAL A 1 209 ? 15.594 19.047 -11.602 1 98.75 209 VAL A CA 1
ATOM 1646 C C . VAL A 1 209 ? 16.703 18.547 -12.516 1 98.75 209 VAL A C 1
ATOM 1648 O O . VAL A 1 209 ? 16.625 18.688 -13.734 1 98.75 209 VAL A O 1
ATOM 1651 N N . ALA A 1 210 ? 17.719 17.922 -11.953 1 98.38 210 ALA A N 1
ATOM 1652 C CA . ALA A 1 210 ? 18.859 17.406 -12.695 1 98.38 210 ALA A CA 1
ATOM 1653 C C . ALA A 1 210 ? 18.469 16.156 -13.5 1 98.38 210 ALA A C 1
ATOM 1655 O O . ALA A 1 210 ? 19.203 15.734 -14.398 1 98.38 210 ALA A O 1
ATOM 1656 N N . GLY A 1 211 ? 17.359 15.617 -13.203 1 98 211 GLY A N 1
ATOM 1657 C CA . GLY A 1 211 ? 16.969 14.383 -13.867 1 98 211 GLY A CA 1
ATOM 1658 C C . GLY A 1 211 ? 17.875 13.211 -13.531 1 98 211 GLY A C 1
ATOM 1659 O O . GLY A 1 211 ? 18.203 12.414 -14.414 1 98 211 GLY A O 1
ATOM 1660 N N . ASP A 1 212 ? 18.297 13.125 -12.336 1 98.12 212 ASP A N 1
ATOM 1661 C CA . ASP A 1 212 ? 19.234 12.094 -11.867 1 98.12 212 ASP A CA 1
ATOM 1662 C C . ASP A 1 212 ? 18.531 11.117 -10.922 1 98.12 212 ASP A C 1
ATOM 1664 O O . ASP A 1 212 ? 18.516 11.312 -9.711 1 98.12 212 ASP A O 1
ATOM 1668 N N . PRO A 1 213 ? 18.125 9.984 -11.438 1 97.94 213 PRO A N 1
ATOM 1669 C CA . PRO A 1 213 ? 17.359 9.031 -10.625 1 97.94 213 PRO A CA 1
ATOM 1670 C C . PRO A 1 213 ? 18.141 8.523 -9.414 1 97.94 213 PRO A C 1
ATOM 1672 O O . PRO A 1 213 ? 17.594 8.438 -8.312 1 97.94 213 PRO A O 1
ATOM 1675 N N . ALA A 1 214 ? 19.375 8.203 -9.617 1 97.25 214 ALA A N 1
ATOM 1676 C CA . ALA A 1 214 ? 20.188 7.668 -8.516 1 97.25 214 ALA A CA 1
ATOM 1677 C C . ALA A 1 214 ? 20.312 8.695 -7.391 1 97.25 214 ALA A C 1
ATOM 1679 O O . ALA A 1 214 ? 20.172 8.359 -6.215 1 97.25 214 ALA A O 1
ATOM 1680 N N . ALA A 1 215 ? 20.594 9.906 -7.754 1 98.12 215 ALA A N 1
ATOM 1681 C CA . ALA A 1 215 ? 20.734 10.969 -6.758 1 98.12 215 ALA A CA 1
ATOM 1682 C C . ALA A 1 215 ? 19.406 11.242 -6.062 1 98.12 215 ALA A C 1
ATOM 1684 O O . ALA A 1 215 ? 19.359 11.5 -4.859 1 98.12 215 ALA A O 1
ATOM 1685 N N . ALA A 1 216 ? 18.281 11.234 -6.832 1 98.56 216 ALA A N 1
ATOM 1686 C CA . ALA A 1 216 ? 16.953 11.477 -6.262 1 98.56 216 ALA A CA 1
ATOM 1687 C C . ALA A 1 216 ? 16.594 10.391 -5.254 1 98.56 216 ALA A C 1
ATOM 1689 O O . ALA A 1 216 ? 16.078 10.688 -4.168 1 98.56 216 ALA A O 1
ATOM 1690 N N . GLU A 1 217 ? 16.844 9.164 -5.641 1 97.81 217 GLU A N 1
ATOM 1691 C CA . GLU A 1 217 ? 16.594 8.039 -4.742 1 97.81 217 GLU A CA 1
ATOM 1692 C C . GLU A 1 217 ? 17.391 8.18 -3.451 1 97.81 217 GLU A C 1
ATOM 1694 O O . GLU A 1 217 ? 16.844 8.031 -2.355 1 97.81 217 GLU A O 1
ATOM 1699 N N . ALA A 1 218 ? 18.688 8.438 -3.623 1 97.19 218 ALA A N 1
ATOM 1700 C CA . ALA A 1 218 ? 19.578 8.539 -2.471 1 97.19 218 ALA A CA 1
ATOM 1701 C C . ALA A 1 218 ? 19.156 9.688 -1.559 1 97.19 218 ALA A C 1
ATOM 1703 O O . ALA A 1 218 ? 19.172 9.555 -0.333 1 97.19 218 ALA A O 1
ATOM 1704 N N . ALA A 1 219 ? 18.844 10.812 -2.135 1 98.25 219 ALA A N 1
ATOM 1705 C CA . ALA A 1 219 ? 18.422 11.977 -1.354 1 98.25 219 ALA A CA 1
ATOM 1706 C C . ALA A 1 219 ? 17.141 11.688 -0.589 1 98.25 219 ALA A C 1
ATOM 1708 O O . ALA A 1 219 ? 17 12.055 0.581 1 98.25 219 ALA A O 1
ATOM 1709 N N . MET A 1 220 ? 16.172 11.039 -1.238 1 98.31 220 MET A N 1
ATOM 1710 C CA . MET A 1 220 ? 14.898 10.711 -0.587 1 98.31 220 MET A CA 1
ATOM 1711 C C . MET A 1 220 ? 15.109 9.711 0.545 1 98.31 220 MET A C 1
ATOM 1713 O O . MET A 1 220 ? 14.531 9.859 1.624 1 98.31 220 MET A O 1
ATOM 1717 N N . ARG A 1 221 ? 15.953 8.734 0.287 1 97.38 221 ARG A N 1
ATOM 1718 C CA . ARG A 1 221 ? 16.25 7.766 1.336 1 97.38 221 ARG A CA 1
ATOM 1719 C C . ARG A 1 221 ? 16.875 8.453 2.551 1 97.38 221 ARG A C 1
ATOM 1721 O O . ARG A 1 221 ? 16.453 8.211 3.686 1 97.38 221 ARG A O 1
ATOM 1728 N N . ALA A 1 222 ? 17.844 9.281 2.287 1 96.94 222 ALA A N 1
ATOM 1729 C CA . ALA A 1 222 ? 18.484 10.016 3.375 1 96.94 222 ALA A CA 1
ATOM 1730 C C . ALA A 1 222 ? 17.484 10.859 4.141 1 96.94 222 ALA A C 1
ATOM 1732 O O . ALA A 1 222 ? 17.516 10.93 5.371 1 96.94 222 ALA A O 1
ATOM 1733 N N . HIS A 1 223 ? 16.562 11.484 3.426 1 96.62 223 HIS A N 1
ATOM 1734 C CA . HIS A 1 223 ? 15.539 12.328 4.043 1 96.62 223 HIS A CA 1
ATOM 1735 C C . HIS A 1 223 ? 14.617 11.508 4.941 1 96.62 223 HIS A C 1
ATOM 1737 O O . HIS A 1 223 ? 14.336 11.898 6.074 1 96.62 223 HIS A O 1
ATOM 1743 N N . ILE A 1 224 ? 14.148 10.336 4.457 1 96.62 224 ILE A N 1
ATOM 1744 C CA . ILE A 1 224 ? 13.203 9.523 5.211 1 96.62 224 ILE A CA 1
ATOM 1745 C C . ILE A 1 224 ? 13.891 8.969 6.457 1 96.62 224 ILE A C 1
ATOM 1747 O O . ILE A 1 224 ? 13.273 8.891 7.527 1 96.62 224 ILE A O 1
ATOM 1751 N N . VAL A 1 225 ? 15.188 8.586 6.293 1 95.44 225 VAL A N 1
ATOM 1752 C CA . VAL A 1 225 ? 15.945 8.109 7.441 1 95.44 225 VAL A CA 1
ATOM 1753 C C . VAL A 1 225 ? 16.062 9.219 8.484 1 95.44 225 VAL A C 1
ATOM 1755 O O . VAL A 1 225 ? 15.867 8.984 9.68 1 95.44 225 VAL A O 1
ATOM 1758 N N . GLY A 1 226 ? 16.391 10.422 8.07 1 92.88 226 GLY A N 1
ATOM 1759 C CA . GLY A 1 226 ? 16.438 11.562 8.961 1 92.88 226 GLY A CA 1
ATOM 1760 C C . GLY A 1 226 ? 15.109 11.836 9.641 1 92.88 226 GLY A C 1
ATOM 1761 O O . GLY A 1 226 ? 15.062 12.117 10.844 1 92.88 226 GLY A O 1
ATOM 1762 N N . ALA A 1 227 ? 14.008 11.781 8.883 1 92.06 227 ALA A N 1
ATOM 1763 C CA . ALA A 1 227 ? 12.664 12 9.414 1 92.06 227 ALA A CA 1
ATOM 1764 C C . ALA A 1 227 ? 12.32 10.945 10.461 1 92.06 227 ALA A C 1
ATOM 1766 O O . ALA A 1 227 ? 11.703 11.258 11.484 1 92.06 227 ALA A O 1
ATOM 1767 N N . ALA A 1 228 ? 12.641 9.695 10.133 1 93.06 228 ALA A N 1
ATOM 1768 C CA . ALA A 1 228 ? 12.422 8.617 11.094 1 93.06 228 ALA A CA 1
ATOM 1769 C C . ALA A 1 228 ? 13.125 8.906 12.414 1 93.06 228 ALA A C 1
ATOM 1771 O O . ALA A 1 228 ? 12.539 8.734 13.492 1 93.06 228 ALA A O 1
ATOM 1772 N N . ASN A 1 229 ? 14.352 9.336 12.312 1 91.12 229 ASN A N 1
ATOM 1773 C CA . ASN A 1 229 ? 15.117 9.664 13.516 1 91.12 229 ASN A CA 1
ATOM 1774 C C . ASN A 1 229 ? 14.438 10.766 14.32 1 91.12 229 ASN A C 1
ATOM 1776 O O . ASN A 1 229 ? 14.445 10.727 15.555 1 91.12 229 ASN A O 1
ATOM 1780 N N . ARG A 1 230 ? 13.891 11.688 13.672 1 87.88 230 ARG A N 1
ATOM 1781 C CA . ARG A 1 230 ? 13.266 12.82 14.328 1 87.88 230 ARG A CA 1
ATOM 1782 C C . ARG A 1 230 ? 12.016 12.391 15.094 1 87.88 230 ARG A C 1
ATOM 1784 O O . ARG A 1 230 ? 11.609 13.047 16.062 1 87.88 230 ARG A O 1
ATOM 1791 N N . VAL A 1 231 ? 11.383 11.305 14.672 1 87.19 231 VAL A N 1
ATOM 1792 C CA . VAL A 1 231 ? 10.195 10.852 15.391 1 87.19 231 VAL A CA 1
ATOM 1793 C C . VAL A 1 231 ? 10.578 9.742 16.359 1 87.19 231 VAL A C 1
ATOM 1795 O O . VAL A 1 231 ? 9.711 9.055 16.906 1 87.19 231 VAL A O 1
ATOM 1798 N N . GLY A 1 232 ? 11.898 9.5 16.469 1 87.19 232 GLY A N 1
ATOM 1799 C CA . GLY A 1 232 ? 12.375 8.633 17.531 1 87.19 232 GLY A CA 1
ATOM 1800 C C . GLY A 1 232 ? 12.609 7.203 17.062 1 87.19 232 GLY A C 1
ATOM 1801 O O . GLY A 1 232 ? 12.656 6.281 17.891 1 87.19 232 GLY A O 1
ATOM 1802 N N . VAL A 1 233 ? 12.633 7.004 15.742 1 90.81 233 VAL A N 1
ATOM 1803 C CA . VAL A 1 233 ? 12.867 5.648 15.258 1 90.81 233 VAL A CA 1
ATOM 1804 C C . VAL A 1 233 ? 14.141 5.621 14.414 1 90.81 233 VAL A C 1
ATOM 1806 O O . VAL A 1 233 ? 14.531 6.633 13.828 1 90.81 233 VAL A O 1
ATOM 1809 N N . LYS A 1 234 ? 14.781 4.434 14.367 1 89.62 234 LYS A N 1
ATOM 1810 C CA . LYS A 1 234 ? 16.047 4.289 13.648 1 89.62 234 LYS A CA 1
ATOM 1811 C C . LYS A 1 234 ? 15.898 3.35 12.453 1 89.62 234 LYS A C 1
ATOM 1813 O O . LYS A 1 234 ? 15.367 2.246 12.586 1 89.62 234 LYS A O 1
ATOM 1818 N N . LEU A 1 235 ? 16.281 3.82 11.289 1 90.62 235 LEU A N 1
ATOM 1819 C CA . LEU A 1 235 ? 16.328 3.031 10.07 1 90.62 235 LEU A CA 1
ATOM 1820 C C . LEU A 1 235 ? 17.75 2.961 9.531 1 90.62 235 LEU A C 1
ATOM 1822 O O . LEU A 1 235 ? 18.547 3.895 9.719 1 90.62 235 LEU A O 1
ATOM 1826 N N . PRO A 1 236 ? 18.047 1.784 8.922 1 80.19 236 PRO A N 1
ATOM 1827 C CA . PRO A 1 236 ? 19.344 1.746 8.266 1 80.19 236 PRO A CA 1
ATOM 1828 C C . PRO A 1 236 ? 19.438 2.705 7.078 1 80.19 236 PRO A C 1
ATOM 1830 O O . PRO A 1 236 ? 18.453 2.881 6.348 1 80.19 236 PRO A O 1
ATOM 1833 N N . ILE A 1 237 ? 20.547 3.291 6.887 1 70.94 237 ILE A N 1
ATOM 1834 C CA . ILE A 1 237 ? 20.734 4.27 5.824 1 70.94 237 ILE A CA 1
ATOM 1835 C C . ILE A 1 237 ? 20.875 3.557 4.48 1 70.94 237 ILE A C 1
ATOM 1837 O O . ILE A 1 237 ? 20.422 4.066 3.453 1 70.94 237 ILE A O 1
ATOM 1841 N N . HIS A 1 238 ? 21.5 2.426 4.629 1 71.56 238 HIS A N 1
ATOM 1842 C CA . HIS A 1 238 ? 21.734 1.737 3.361 1 71.56 238 HIS A CA 1
ATOM 1843 C C . HIS A 1 238 ? 20.75 0.573 3.189 1 71.56 238 HIS A C 1
ATOM 1845 O O . HIS A 1 238 ? 20.266 0.014 4.176 1 71.56 238 HIS A O 1
ATOM 1851 N N . LYS A 1 239 ? 20.516 0.392 1.93 1 70.25 239 LYS A N 1
ATOM 1852 C CA . LYS A 1 239 ? 19.688 -0.767 1.587 1 70.25 239 LYS A CA 1
ATOM 1853 C C . LYS A 1 239 ? 20.328 -2.059 2.094 1 70.25 239 LYS A C 1
ATOM 1855 O O . LYS A 1 239 ? 21.547 -2.123 2.291 1 70.25 239 LYS A O 1
ATOM 1860 N N . ALA A 1 240 ? 19.422 -2.943 2.287 1 57.69 240 ALA A N 1
ATOM 1861 C CA . ALA A 1 240 ? 19.938 -4.258 2.643 1 57.69 240 ALA A CA 1
ATOM 1862 C C . ALA A 1 240 ? 20.797 -4.832 1.516 1 57.69 240 ALA A C 1
ATOM 1864 O O . ALA A 1 240 ? 20.359 -4.879 0.362 1 57.69 240 ALA A O 1
ATOM 1865 N N . GLY A 1 241 ? 22.172 -4.98 1.667 1 49.81 241 GLY A N 1
ATOM 1866 C CA . GLY A 1 241 ? 23.109 -5.492 0.686 1 49.81 241 GLY A CA 1
ATOM 1867 C C . GLY A 1 241 ? 24.016 -4.422 0.121 1 49.81 241 GLY A C 1
ATOM 1868 O O . GLY A 1 241 ? 24.766 -4.672 -0.825 1 49.81 241 GLY A O 1
ATOM 1869 N N . GLY A 1 242 ? 23.656 -3.18 0.138 1 44.97 242 GLY A N 1
ATOM 1870 C CA . GLY A 1 242 ? 24.625 -2.193 -0.31 1 44.97 242 GLY A CA 1
ATOM 1871 C C . GLY A 1 242 ? 25.984 -2.346 0.357 1 44.97 242 GLY A C 1
ATOM 1872 O O . GLY A 1 242 ? 26.094 -2.938 1.434 1 44.97 242 GLY A O 1
ATOM 1873 N N . ALA A 1 243 ? 27.047 -2.287 -0.629 1 33 243 ALA A N 1
ATOM 1874 C CA . ALA A 1 243 ? 28.438 -2.35 -0.171 1 33 243 ALA A CA 1
ATOM 1875 C C . ALA A 1 243 ? 28.672 -1.413 1.011 1 33 243 ALA A C 1
ATOM 1877 O O . ALA A 1 243 ? 28.25 -0.255 0.985 1 33 243 ALA A O 1
ATOM 1878 N N . LYS A 1 244 ? 29.078 -1.966 2.148 1 28.78 244 LYS A N 1
ATOM 1879 C CA . LYS A 1 244 ? 29.734 -1.219 3.219 1 28.78 244 LYS A CA 1
ATOM 1880 C C . LYS A 1 244 ? 30.828 -0.313 2.664 1 28.78 244 LYS A C 1
ATOM 1882 O O . LYS A 1 244 ? 31.688 -0.761 1.896 1 28.78 244 LYS A O 1
ATOM 1887 N N . MET B 1 1 ? -28.391 -34.031 -5.637 1 23.5 1 MET B N 1
ATOM 1888 C CA . MET B 1 1 ? -28.875 -32.75 -5.121 1 23.5 1 MET B CA 1
ATOM 1889 C C . MET B 1 1 ? -27.719 -31.844 -4.742 1 23.5 1 MET B C 1
ATOM 1891 O O . MET B 1 1 ? -27.906 -30.844 -4.039 1 23.5 1 MET B O 1
ATOM 1895 N N . LYS B 1 2 ? -26.375 -32.312 -4.859 1 25.56 2 LYS B N 1
ATOM 1896 C CA . LYS B 1 2 ? -25.016 -32.312 -4.324 1 25.56 2 LYS B CA 1
ATOM 1897 C C . LYS B 1 2 ? -24.312 -30.984 -4.617 1 25.56 2 LYS B C 1
ATOM 1899 O O . LYS B 1 2 ? -23.625 -30.438 -3.752 1 25.56 2 LYS B O 1
ATOM 1904 N N . GLN B 1 3 ? -23.953 -30.781 -5.824 1 24.8 3 GLN B N 1
ATOM 1905 C CA . GLN B 1 3 ? -22.797 -30.156 -6.465 1 24.8 3 GLN B CA 1
ATOM 1906 C C . GLN B 1 3 ? -22.906 -28.641 -6.453 1 24.8 3 GLN B C 1
ATOM 1908 O O . GLN B 1 3 ? -22.125 -27.953 -7.105 1 24.8 3 GLN B O 1
ATOM 1913 N N . ARG B 1 4 ? -24.156 -28.078 -6.324 1 28.42 4 ARG B N 1
ATOM 1914 C CA . ARG B 1 4 ? -24.469 -26.688 -6.582 1 28.42 4 ARG B CA 1
ATOM 1915 C C . ARG B 1 4 ? -23.656 -25.766 -5.672 1 28.42 4 ARG B C 1
ATOM 1917 O O . ARG B 1 4 ? -23.844 -24.547 -5.695 1 28.42 4 ARG B O 1
ATOM 1924 N N . LEU B 1 5 ? -23.25 -26.219 -4.543 1 29.05 5 LEU B N 1
ATOM 1925 C CA . LEU B 1 5 ? -22.766 -25.422 -3.426 1 29.05 5 LEU B CA 1
ATOM 1926 C C . LEU B 1 5 ? -21.453 -24.734 -3.775 1 29.05 5 LEU B C 1
ATOM 1928 O O . LEU B 1 5 ? -20.891 -23.984 -2.969 1 29.05 5 LEU B O 1
ATOM 1932 N N . ALA B 1 6 ? -20.672 -25.281 -4.684 1 32.41 6 ALA B N 1
ATOM 1933 C CA . ALA B 1 6 ? -19.25 -25.047 -4.84 1 32.41 6 ALA B CA 1
ATOM 1934 C C . ALA B 1 6 ? -18.969 -23.594 -5.199 1 32.41 6 ALA B C 1
ATOM 1936 O O . ALA B 1 6 ? -18.031 -22.984 -4.676 1 32.41 6 ALA B O 1
ATOM 1937 N N . ALA B 1 7 ? -19.344 -23.234 -6.477 1 32.38 7 ALA B N 1
ATOM 1938 C CA . ALA B 1 7 ? -18.719 -22.125 -7.203 1 32.38 7 ALA B CA 1
ATOM 1939 C C . ALA B 1 7 ? -19.219 -20.781 -6.707 1 32.38 7 ALA B C 1
ATOM 1941 O O . ALA B 1 7 ? -20.094 -20.172 -7.332 1 32.38 7 ALA B O 1
ATOM 1942 N N . ILE B 1 8 ? -19.75 -20.641 -5.547 1 32.09 8 ILE B N 1
ATOM 1943 C CA . ILE B 1 8 ? -20.328 -19.359 -5.137 1 32.09 8 ILE B CA 1
ATOM 1944 C C . ILE B 1 8 ? -19.312 -18.25 -5.383 1 32.09 8 ILE B C 1
ATOM 1946 O O . ILE B 1 8 ? -18.297 -18.156 -4.68 1 32.09 8 ILE B O 1
ATOM 1950 N N . GLY B 1 9 ? -18.75 -18.047 -6.492 1 36.16 9 GLY B N 1
ATOM 1951 C CA . GLY B 1 9 ? -18.078 -16.859 -6.969 1 36.16 9 GLY B CA 1
ATOM 1952 C C . GLY B 1 9 ? -18.594 -15.586 -6.316 1 36.16 9 GLY B C 1
ATOM 1953 O O . GLY B 1 9 ? -19.797 -15.344 -6.281 1 36.16 9 GLY B O 1
ATOM 1954 N N . THR B 1 10 ? -18.219 -15.203 -5.164 1 40.84 10 THR B N 1
ATOM 1955 C CA . THR B 1 10 ? -18.766 -14.141 -4.324 1 40.84 10 THR B CA 1
ATOM 1956 C C . THR B 1 10 ? -19.297 -12.984 -5.18 1 40.84 10 THR B C 1
ATOM 1958 O O . THR B 1 10 ? -18.531 -12.352 -5.902 1 40.84 10 THR B O 1
ATOM 1961 N N . VAL B 1 11 ? -20.375 -13.164 -5.902 1 44.88 11 VAL B N 1
ATOM 1962 C CA . VAL B 1 11 ? -21.141 -12.109 -6.559 1 44.88 11 VAL B CA 1
ATOM 1963 C C . VAL B 1 11 ? -21.047 -10.82 -5.754 1 44.88 11 VAL B C 1
ATOM 1965 O O . VAL B 1 11 ? -21.281 -10.812 -4.543 1 44.88 11 VAL B O 1
ATOM 1968 N N . GLU B 1 12 ? -20.203 -9.992 -6.215 1 59.03 12 GLU B N 1
ATOM 1969 C CA . GLU B 1 12 ? -20.188 -8.68 -5.578 1 59.03 12 GLU B CA 1
ATOM 1970 C C . GLU B 1 12 ? -21.594 -8.227 -5.195 1 59.03 12 GLU B C 1
ATOM 1972 O O . GLU B 1 12 ? -22.516 -8.289 -6.012 1 59.03 12 GLU B O 1
ATOM 1977 N N . THR B 1 13 ? -21.875 -8.18 -3.967 1 70.5 13 THR B N 1
ATOM 1978 C CA . THR B 1 13 ? -23.156 -7.703 -3.49 1 70.5 13 THR B CA 1
ATOM 1979 C C . THR B 1 13 ? -23.547 -6.391 -4.168 1 70.5 13 THR B C 1
ATOM 1981 O O . THR B 1 13 ? -22.672 -5.672 -4.676 1 70.5 13 THR B O 1
ATOM 1984 N N . LEU B 1 14 ? -24.75 -6.215 -4.48 1 79.25 14 LEU B N 1
ATOM 1985 C CA . LEU B 1 14 ? -25.266 -5.02 -5.145 1 79.25 14 LEU B CA 1
ATOM 1986 C C . LEU B 1 14 ? -24.688 -3.76 -4.516 1 79.25 14 LEU B C 1
ATOM 1988 O O . LEU B 1 14 ? -24.234 -2.854 -5.227 1 79.25 14 LEU B O 1
ATOM 1992 N N . PRO B 1 15 ? -24.547 -3.68 -3.154 1 81.88 15 PRO B N 1
ATOM 1993 C CA . PRO B 1 15 ? -23.938 -2.488 -2.564 1 81.88 15 PRO B CA 1
ATOM 1994 C C . PRO B 1 15 ? -22.484 -2.301 -2.994 1 81.88 15 PRO B C 1
ATOM 1996 O O . PRO B 1 15 ? -22.062 -1.177 -3.275 1 81.88 15 PRO B O 1
ATOM 1999 N N . HIS B 1 16 ? -21.812 -3.373 -3.15 1 78.31 16 HIS B N 1
ATOM 2000 C CA . HIS B 1 16 ? -20.422 -3.275 -3.553 1 78.31 16 HIS B CA 1
ATOM 2001 C C . HIS B 1 16 ? -20.281 -2.789 -4.992 1 78.31 16 HIS B C 1
ATOM 2003 O O . HIS B 1 16 ? -19.391 -2.014 -5.312 1 78.31 16 HIS B O 1
ATOM 2009 N N . ARG B 1 17 ? -21.188 -3.236 -5.758 1 80.94 17 ARG B N 1
ATOM 2010 C CA . ARG B 1 17 ? -21.172 -2.805 -7.152 1 80.94 17 ARG B CA 1
ATOM 2011 C C . ARG B 1 17 ? -21.453 -1.312 -7.27 1 80.94 17 ARG B C 1
ATOM 2013 O O . ARG B 1 17 ? -20.797 -0.609 -8.047 1 80.94 17 ARG B O 1
ATOM 2020 N N . VAL B 1 18 ? -22.422 -0.878 -6.566 1 87.19 18 VAL B N 1
ATOM 2021 C CA . VAL B 1 18 ? -22.75 0.544 -6.566 1 87.19 18 VAL B CA 1
ATOM 2022 C C . VAL B 1 18 ? -21.562 1.344 -6.031 1 87.19 18 VAL B C 1
ATOM 2024 O O . VAL B 1 18 ? -21.172 2.355 -6.621 1 87.19 18 VAL B O 1
ATOM 2027 N N . ALA B 1 19 ? -20.969 0.83 -4.973 1 86.69 19 ALA B N 1
ATOM 2028 C CA . ALA B 1 19 ? -19.812 1.505 -4.379 1 86.69 19 ALA B CA 1
ATOM 2029 C C . ALA B 1 19 ? -18.656 1.553 -5.359 1 86.69 19 ALA B C 1
ATOM 2031 O O . ALA B 1 19 ? -17.969 2.576 -5.477 1 86.69 19 ALA B O 1
ATOM 2032 N N . ALA B 1 20 ? -18.484 0.47 -6.031 1 80 20 ALA B N 1
ATOM 2033 C CA . ALA B 1 20 ? -17.391 0.394 -7 1 80 20 ALA B CA 1
ATOM 2034 C C . ALA B 1 20 ? -17.594 1.402 -8.125 1 80 20 ALA B C 1
ATOM 2036 O O . ALA B 1 20 ? -16.625 2.041 -8.57 1 80 20 ALA B O 1
ATOM 2037 N N . PHE B 1 21 ? -18.781 1.465 -8.57 1 84 21 PHE B N 1
ATOM 2038 C CA . PHE B 1 21 ? -19.078 2.426 -9.625 1 84 21 PHE B CA 1
ATOM 2039 C C . PHE B 1 21 ? -18.781 3.848 -9.156 1 84 21 PHE B C 1
ATOM 2041 O O . PHE B 1 21 ? -18.094 4.602 -9.852 1 84 21 PHE B O 1
ATOM 2048 N N . LEU B 1 22 ? -19.266 4.219 -8.031 1 88.75 22 LEU B N 1
ATOM 2049 C CA . LEU B 1 22 ? -19.047 5.562 -7.504 1 88.75 22 LEU B CA 1
ATOM 2050 C C . LEU B 1 22 ? -17.578 5.816 -7.234 1 88.75 22 LEU B C 1
ATOM 2052 O O . LEU B 1 22 ? -17.078 6.922 -7.465 1 88.75 22 LEU B O 1
ATOM 2056 N N . SER B 1 23 ? -16.938 4.777 -6.762 1 85.06 23 SER B N 1
ATOM 2057 C CA . SER B 1 23 ? -15.5 4.879 -6.535 1 85.06 23 SER B CA 1
ATOM 2058 C C . SER B 1 23 ? -14.75 5.211 -7.824 1 85.06 23 SER B C 1
ATOM 2060 O O . SER B 1 23 ? -13.836 6.039 -7.824 1 85.06 23 SER B O 1
ATOM 2062 N N . ARG B 1 24 ? -15.172 4.648 -8.852 1 79.12 24 ARG B N 1
ATOM 2063 C CA . ARG B 1 24 ? -14.555 4.91 -10.148 1 79.12 24 ARG B CA 1
ATOM 2064 C C . ARG B 1 24 ? -14.812 6.344 -10.594 1 79.12 24 ARG B C 1
ATOM 2066 O O . ARG B 1 24 ? -13.93 6.98 -11.188 1 79.12 24 ARG B O 1
ATOM 2073 N N . GLU B 1 25 ? -15.992 6.773 -10.328 1 83.69 25 GLU B N 1
ATOM 2074 C CA . GLU B 1 25 ? -16.312 8.148 -10.68 1 83.69 25 GLU B CA 1
ATOM 2075 C C . GLU B 1 25 ? -15.469 9.141 -9.891 1 83.69 25 GLU B C 1
ATOM 2077 O O . GLU B 1 25 ? -15.062 10.18 -10.422 1 83.69 25 GLU B O 1
ATOM 2082 N N . ILE B 1 26 ? -15.156 8.773 -8.727 1 83.5 26 ILE B N 1
ATOM 2083 C CA . ILE B 1 26 ? -14.344 9.625 -7.867 1 83.5 26 ILE B CA 1
ATOM 2084 C C . ILE B 1 26 ? -12.891 9.57 -8.312 1 83.5 26 ILE B C 1
ATOM 2086 O O . ILE B 1 26 ? -12.242 10.609 -8.469 1 83.5 26 ILE B O 1
ATOM 2090 N N . GLU B 1 27 ? -12.461 8.406 -8.648 1 73.06 27 GLU B N 1
ATOM 2091 C CA . GLU B 1 27 ? -11.062 8.211 -9.016 1 73.06 27 GLU B CA 1
ATOM 2092 C C . GLU B 1 27 ? -10.766 8.812 -10.391 1 73.06 27 GLU B C 1
ATOM 2094 O O . GLU B 1 27 ? -9.656 9.297 -10.633 1 73.06 27 GLU B O 1
ATOM 2099 N N . SER B 1 28 ? -11.781 8.766 -11.234 1 70.69 28 SER B N 1
ATOM 2100 C CA . SER B 1 28 ? -11.594 9.273 -12.586 1 70.69 28 SER B CA 1
ATOM 2101 C C . SER B 1 28 ? -11.719 10.797 -12.633 1 70.69 28 SER B C 1
ATOM 2103 O O . SER B 1 28 ? -11.359 11.422 -13.633 1 70.69 28 SER B O 1
ATOM 2105 N N . GLY B 1 29 ? -12.242 11.328 -11.57 1 75.19 29 GLY B N 1
ATOM 2106 C CA . GLY B 1 29 ? -12.422 12.773 -11.523 1 75.19 29 GLY B CA 1
ATOM 2107 C C . GLY B 1 29 ? -13.797 13.219 -12 1 75.19 29 GLY B C 1
ATOM 2108 O O . GLY B 1 29 ? -14.086 14.414 -12.039 1 75.19 29 GLY B O 1
ATOM 2109 N N . GLU B 1 30 ? -14.57 12.336 -12.414 1 79.31 30 GLU B N 1
ATOM 2110 C CA . GLU B 1 30 ? -15.953 12.695 -12.734 1 79.31 30 GLU B CA 1
ATOM 2111 C C . GLU B 1 30 ? -16.656 13.297 -11.523 1 79.31 30 GLU B C 1
ATOM 2113 O O . GLU B 1 30 ? -17.484 14.195 -11.664 1 79.31 30 GLU B O 1
ATOM 2118 N N . LEU B 1 31 ? -16.328 12.773 -10.336 1 87.81 31 LEU B N 1
ATOM 2119 C CA . LEU B 1 31 ? -16.703 13.359 -9.055 1 87.81 31 LEU B CA 1
ATOM 2120 C C . LEU B 1 31 ? -15.492 13.898 -8.32 1 87.81 31 LEU B C 1
ATOM 2122 O O . LEU B 1 31 ? -14.672 13.133 -7.812 1 87.81 31 LEU B O 1
ATOM 2126 N N . ASN B 1 32 ? -15.383 15.18 -8.227 1 85.88 32 ASN B N 1
ATOM 2127 C CA . ASN B 1 32 ? -14.195 15.828 -7.672 1 85.88 32 ASN B CA 1
ATOM 2128 C C . ASN B 1 32 ? -14.273 15.938 -6.152 1 85.88 32 ASN B C 1
ATOM 2130 O O . ASN B 1 32 ? -15.367 15.953 -5.582 1 85.88 32 ASN B O 1
ATOM 2134 N N . PRO B 1 33 ? -13.086 16.031 -5.551 1 84.75 33 PRO B N 1
ATOM 2135 C CA . PRO B 1 33 ? -13.109 16.312 -4.113 1 84.75 33 PRO B CA 1
ATOM 2136 C C . PRO B 1 33 ? -13.977 17.531 -3.764 1 84.75 33 PRO B C 1
ATOM 2138 O O . PRO B 1 33 ? -13.938 18.531 -4.469 1 84.75 33 PRO B O 1
ATOM 2141 N N . GLY B 1 34 ? -14.75 17.344 -2.793 1 88 34 GLY B N 1
ATOM 2142 C CA . GLY B 1 34 ? -15.625 18.422 -2.373 1 88 34 GLY B CA 1
ATOM 2143 C C . GLY B 1 34 ? -17 18.344 -3.002 1 88 34 GLY B C 1
ATOM 2144 O O . GLY B 1 34 ? -17.953 18.984 -2.523 1 88 34 GLY B O 1
ATOM 2145 N N . ALA B 1 35 ? -17.172 17.594 -4.078 1 91.56 35 ALA B N 1
ATOM 2146 C CA . ALA B 1 35 ? -18.469 17.453 -4.758 1 91.56 35 ALA B CA 1
ATOM 2147 C C . ALA B 1 35 ? -19.469 16.719 -3.881 1 91.56 35 ALA B C 1
ATOM 2149 O O . ALA B 1 35 ? -19.125 15.773 -3.184 1 91.56 35 ALA B O 1
ATOM 2150 N N . ARG B 1 36 ? -20.672 17.203 -3.996 1 93.75 36 ARG B N 1
ATOM 2151 C CA . ARG B 1 36 ? -21.766 16.531 -3.314 1 93.75 36 ARG B CA 1
ATOM 2152 C C . ARG B 1 36 ? -22.281 15.352 -4.141 1 93.75 36 ARG B C 1
ATOM 2154 O O . ARG B 1 36 ? -22.516 15.484 -5.34 1 93.75 36 ARG B O 1
ATOM 2161 N N . LEU B 1 37 ? -22.375 14.227 -3.51 1 94.12 37 LEU B N 1
ATOM 2162 C CA . LEU B 1 37 ? -22.969 13.086 -4.188 1 94.12 37 LEU B CA 1
ATOM 2163 C C . LEU B 1 37 ? -24.484 13.273 -4.352 1 94.12 37 LEU B C 1
ATOM 2165 O O . LEU B 1 37 ? -25.125 13.93 -3.529 1 94.12 37 LEU B O 1
ATOM 2169 N N . PRO B 1 38 ? -25 12.688 -5.438 1 92.19 38 PRO B N 1
ATOM 2170 C CA . PRO B 1 38 ? -26.469 12.617 -5.504 1 92.19 38 PRO B CA 1
ATOM 2171 C C . PRO B 1 38 ? -27.094 12 -4.254 1 92.19 38 PRO B C 1
ATOM 2173 O O . PRO B 1 38 ? -26.422 11.25 -3.535 1 92.19 38 PRO B O 1
ATOM 2176 N N . THR B 1 39 ? -28.297 12.352 -3.959 1 91.19 39 THR B N 1
ATOM 2177 C CA . THR B 1 39 ? -29 11.828 -2.791 1 91.19 39 THR B CA 1
ATOM 2178 C C . THR B 1 39 ? -29.219 10.32 -2.918 1 91.19 39 THR B C 1
ATOM 2180 O O . THR B 1 39 ? -29.109 9.766 -4.012 1 91.19 39 THR B O 1
ATOM 2183 N N . GLU B 1 40 ? -29.469 9.688 -1.721 1 90.69 40 GLU B N 1
ATOM 2184 C CA . GLU B 1 40 ? -29.75 8.258 -1.712 1 90.69 40 GLU B CA 1
ATOM 2185 C C . GLU B 1 40 ? -30.891 7.914 -2.67 1 90.69 40 GLU B C 1
ATOM 2187 O O . GLU B 1 40 ? -30.844 6.887 -3.352 1 90.69 40 GLU B O 1
ATOM 2192 N N . GLN B 1 41 ? -31.875 8.836 -2.727 1 91.94 41 GLN B N 1
ATOM 2193 C CA . GLN B 1 41 ? -33 8.633 -3.623 1 91.94 41 GLN B CA 1
ATOM 2194 C C . GLN B 1 41 ? -32.562 8.695 -5.086 1 91.94 41 GLN B C 1
ATOM 2196 O O . GLN B 1 41 ? -32.938 7.836 -5.887 1 91.94 41 GLN B O 1
ATOM 2201 N N . GLU B 1 42 ? -31.812 9.672 -5.469 1 94.44 42 GLU B N 1
ATOM 2202 C CA . GLU B 1 42 ? -31.328 9.844 -6.836 1 94.44 42 GLU B CA 1
ATOM 2203 C C . GLU B 1 42 ? -30.469 8.656 -7.266 1 94.44 42 GLU B C 1
ATOM 2205 O O . GLU B 1 42 ? -30.578 8.188 -8.398 1 94.44 42 GLU B O 1
ATOM 2210 N N . LEU B 1 43 ? -29.625 8.203 -6.402 1 93.56 43 LEU B N 1
ATOM 2211 C CA . LEU B 1 43 ? -28.766 7.078 -6.715 1 93.56 43 LEU B CA 1
ATOM 2212 C C . LEU B 1 43 ? -29.562 5.789 -6.852 1 93.56 43 LEU B C 1
ATOM 2214 O O . LEU B 1 43 ? -29.281 4.957 -7.711 1 93.56 43 LEU B O 1
ATOM 2218 N N . SER B 1 44 ? -30.531 5.676 -5.938 1 93.88 44 SER B N 1
ATOM 2219 C CA . SER B 1 44 ? -31.438 4.531 -6.047 1 93.88 44 SER B CA 1
ATOM 2220 C C . SER B 1 44 ? -32.094 4.473 -7.422 1 93.88 44 SER B C 1
ATOM 2222 O O . SER B 1 44 ? -32.156 3.408 -8.039 1 93.88 44 SER B O 1
ATOM 2224 N N . GLU B 1 45 ? -32.531 5.559 -7.898 1 93.38 45 GLU B N 1
ATOM 2225 C CA . GLU B 1 45 ? -33.188 5.656 -9.203 1 93.38 45 GLU B CA 1
ATOM 2226 C C . GLU B 1 45 ? -32.188 5.422 -10.328 1 93.38 45 GLU B C 1
ATOM 2228 O O . GLU B 1 45 ? -32.469 4.68 -11.273 1 93.38 45 GLU B O 1
ATOM 2233 N N . LYS B 1 46 ? -31.078 5.98 -10.234 1 93.06 46 LYS B N 1
ATOM 2234 C CA . LYS B 1 46 ? -30.031 5.883 -11.258 1 93.06 46 LYS B CA 1
ATOM 2235 C C . LYS B 1 46 ? -29.594 4.434 -11.461 1 93.06 46 LYS B C 1
ATOM 2237 O O . LYS B 1 46 ? -29.391 3.998 -12.594 1 93.06 46 LYS B O 1
ATOM 2242 N N . PHE B 1 47 ? -29.5 3.75 -10.344 1 92.44 47 PHE B N 1
ATOM 2243 C CA . PHE B 1 47 ? -28.938 2.412 -10.422 1 92.44 47 PHE B CA 1
ATOM 2244 C C . PHE B 1 47 ? -30.016 1.35 -10.406 1 92.44 47 PHE B C 1
ATOM 2246 O O . PHE B 1 47 ? -29.75 0.163 -10.586 1 92.44 47 PHE B O 1
ATOM 2253 N N . GLY B 1 48 ? -31.203 1.709 -10.148 1 93.31 48 GLY B N 1
ATOM 2254 C CA . GLY B 1 48 ? -32.312 0.761 -10.086 1 93.31 48 GLY B CA 1
ATOM 2255 C C . GLY B 1 48 ? -32.219 -0.189 -8.906 1 93.31 48 GLY B C 1
ATOM 2256 O O . GLY B 1 48 ? -32.438 -1.393 -9.055 1 93.31 48 GLY B O 1
ATOM 2257 N N . VAL B 1 49 ? -31.75 0.308 -7.773 1 92.12 49 VAL B N 1
ATOM 2258 C CA . VAL B 1 49 ? -31.594 -0.5 -6.57 1 92.12 49 VAL B CA 1
ATOM 2259 C C . VAL B 1 49 ? -32.344 0.161 -5.406 1 92.12 49 VAL B C 1
ATOM 2261 O O . VAL B 1 49 ? -32.781 1.301 -5.52 1 92.12 49 VAL B O 1
ATOM 2264 N N . SER B 1 50 ? -32.531 -0.577 -4.383 1 91.19 50 SER B N 1
ATOM 2265 C CA . SER B 1 50 ? -33.188 -0.043 -3.205 1 91.19 50 SER B CA 1
ATOM 2266 C C . SER B 1 50 ? -32.312 0.984 -2.486 1 91.19 50 SER B C 1
ATOM 2268 O O . SER B 1 50 ? -31.109 1 -2.658 1 91.19 50 SER B O 1
ATOM 2270 N N . ARG B 1 51 ? -32.938 1.773 -1.626 1 87.44 51 ARG B N 1
ATOM 2271 C CA . ARG B 1 51 ? -32.219 2.758 -0.825 1 87.44 51 ARG B CA 1
ATOM 2272 C C . ARG B 1 51 ? -31.266 2.078 0.165 1 87.44 51 ARG B C 1
ATOM 2274 O O . ARG B 1 51 ? -30.203 2.611 0.487 1 87.44 51 ARG B O 1
ATOM 2281 N N . ASN B 1 52 ? -31.703 0.962 0.58 1 83 52 ASN B N 1
ATOM 2282 C CA . ASN B 1 52 ? -30.844 0.224 1.501 1 83 52 ASN B CA 1
ATOM 2283 C C . ASN B 1 52 ? -29.531 -0.178 0.843 1 83 52 ASN B C 1
ATOM 2285 O O . ASN B 1 52 ? -28.469 -0.12 1.475 1 83 52 ASN B O 1
ATOM 2289 N N . VAL B 1 53 ? -29.609 -0.578 -0.399 1 83.56 53 VAL B N 1
ATOM 2290 C CA . VAL B 1 53 ? -28.422 -0.934 -1.176 1 83.56 53 VAL B CA 1
ATOM 2291 C C . VAL B 1 53 ? -27.516 0.284 -1.316 1 83.56 53 VAL B C 1
ATOM 2293 O O . VAL B 1 53 ? -26.297 0.186 -1.115 1 83.56 53 VAL B O 1
ATOM 2296 N N . VAL B 1 54 ? -28.094 1.428 -1.575 1 87.81 54 VAL B N 1
ATOM 2297 C CA . VAL B 1 54 ? -27.344 2.66 -1.75 1 87.81 54 VAL B CA 1
ATOM 2298 C C . VAL B 1 54 ? -26.688 3.062 -0.426 1 87.81 54 VAL B C 1
ATOM 2300 O O . VAL B 1 54 ? -25.516 3.451 -0.39 1 87.81 54 VAL B O 1
ATOM 2303 N N . ARG B 1 55 ? -27.438 2.912 0.629 1 81.69 55 ARG B N 1
ATOM 2304 C CA . ARG B 1 55 ? -26.922 3.256 1.949 1 81.69 55 ARG B CA 1
ATOM 2305 C C . ARG B 1 55 ? -25.703 2.404 2.299 1 81.69 55 ARG B C 1
ATOM 2307 O O . ARG B 1 55 ? -24.719 2.91 2.852 1 81.69 55 ARG B O 1
ATOM 2314 N N . GLU B 1 56 ? -25.797 1.199 2.01 1 80.69 56 GLU B N 1
ATOM 2315 C CA . GLU B 1 56 ? -24.672 0.303 2.266 1 80.69 56 GLU B CA 1
ATOM 2316 C C . GLU B 1 56 ? -23.469 0.672 1.406 1 80.69 56 GLU B C 1
ATOM 2318 O O . GLU B 1 56 ? -22.328 0.621 1.873 1 80.69 56 GLU B O 1
ATOM 2323 N N . ALA B 1 57 ? -23.75 1.038 0.175 1 84.75 57 ALA B N 1
ATOM 2324 C CA . ALA B 1 57 ? -22.672 1.468 -0.726 1 84.75 57 ALA B CA 1
ATOM 2325 C C . ALA B 1 57 ? -22 2.732 -0.208 1 84.75 57 ALA B C 1
ATOM 2327 O O . ALA B 1 57 ? -20.766 2.822 -0.189 1 84.75 57 ALA B O 1
ATOM 2328 N N . ILE B 1 58 ? -22.859 3.623 0.232 1 83.94 58 ILE B N 1
ATOM 2329 C CA . ILE B 1 58 ? -22.359 4.895 0.752 1 83.94 58 ILE B CA 1
ATOM 2330 C C . ILE B 1 58 ? -21.562 4.652 2.031 1 83.94 58 ILE B C 1
ATOM 2332 O O . ILE B 1 58 ? -20.531 5.285 2.256 1 83.94 58 ILE B O 1
ATOM 2336 N N . ALA B 1 59 ? -22.047 3.742 2.838 1 78.12 59 ALA B N 1
ATOM 2337 C CA . ALA B 1 59 ? -21.344 3.389 4.062 1 78.12 59 ALA B CA 1
ATOM 2338 C C . ALA B 1 59 ? -19.953 2.836 3.752 1 78.12 59 ALA B C 1
ATOM 2340 O O . ALA B 1 59 ? -18.984 3.139 4.453 1 78.12 59 ALA B O 1
ATOM 2341 N N . GLN B 1 60 ? -19.891 2.062 2.723 1 77.69 60 GLN B N 1
ATOM 2342 C CA . GLN B 1 60 ? -18.594 1.516 2.307 1 77.69 60 GLN B CA 1
ATOM 2343 C C . GLN B 1 60 ? -17.641 2.625 1.873 1 77.69 60 GLN B C 1
ATOM 2345 O O . GLN B 1 60 ? -16.469 2.631 2.262 1 77.69 60 GLN B O 1
ATOM 2350 N N . LEU B 1 61 ? -18.156 3.531 1.063 1 82.69 61 LEU B N 1
ATOM 2351 C CA . LEU B 1 61 ? -17.344 4.637 0.579 1 82.69 61 LEU B CA 1
ATOM 2352 C C . LEU B 1 61 ? -16.875 5.52 1.735 1 82.69 61 LEU B C 1
ATOM 2354 O O . LEU B 1 61 ? -15.758 6.027 1.723 1 82.69 61 LEU B O 1
ATOM 2358 N N . ARG B 1 62 ? -17.703 5.645 2.682 1 80.06 62 ARG B N 1
ATOM 2359 C CA . ARG B 1 62 ? -17.359 6.406 3.875 1 80.06 62 ARG B CA 1
ATOM 2360 C C . ARG B 1 62 ? -16.25 5.707 4.664 1 80.06 62 ARG B C 1
ATOM 2362 O O . ARG B 1 62 ? -15.305 6.352 5.117 1 80.06 62 ARG B O 1
ATOM 2369 N N . ALA B 1 63 ? -16.438 4.445 4.809 1 71.25 63 ALA B N 1
ATOM 2370 C CA . ALA B 1 63 ? -15.438 3.654 5.527 1 71.25 63 ALA B CA 1
ATOM 2371 C C . ALA B 1 63 ? -14.078 3.721 4.84 1 71.25 63 ALA B C 1
ATOM 2373 O O . ALA B 1 63 ? -13.039 3.719 5.504 1 71.25 63 ALA B O 1
ATOM 2374 N N . ASP B 1 64 ? -14.195 3.842 3.518 1 73.12 64 ASP B N 1
ATOM 2375 C CA . ASP B 1 64 ? -12.977 3.902 2.717 1 73.12 64 ASP B CA 1
ATOM 2376 C C . ASP B 1 64 ? -12.375 5.305 2.738 1 73.12 64 ASP B C 1
ATOM 2378 O O . ASP B 1 64 ? -11.289 5.527 2.203 1 73.12 64 ASP B O 1
ATOM 2382 N N . GLY B 1 65 ? -13.156 6.266 3.295 1 75.69 65 GLY B N 1
ATOM 2383 C CA . GLY B 1 65 ? -12.703 7.648 3.33 1 75.69 65 GLY B CA 1
ATOM 2384 C C . GLY B 1 65 ? -12.828 8.352 1.992 1 75.69 65 GLY B C 1
ATOM 2385 O O . GLY B 1 65 ? -12.078 9.281 1.704 1 75.69 65 GLY B O 1
ATOM 2386 N N . MET B 1 66 ? -13.609 7.754 1.152 1 80.56 66 MET B N 1
ATOM 2387 C CA . MET B 1 66 ? -13.789 8.367 -0.161 1 80.56 66 MET B CA 1
ATOM 2388 C C . MET B 1 66 ? -14.82 9.492 -0.098 1 80.56 66 MET B C 1
ATOM 2390 O O . MET B 1 66 ? -14.781 10.414 -0.912 1 80.56 66 MET B O 1
ATOM 2394 N N . ILE B 1 67 ? -15.727 9.352 0.882 1 86.81 67 ILE B N 1
ATOM 2395 C CA . ILE B 1 67 ? -16.75 10.383 1.053 1 86.81 67 ILE B CA 1
ATOM 2396 C C . ILE B 1 67 ? -16.969 10.641 2.541 1 86.81 67 ILE B C 1
ATOM 2398 O O . ILE B 1 67 ? -16.531 9.867 3.389 1 86.81 67 ILE B O 1
ATOM 2402 N N . GLU B 1 68 ? -17.5 11.711 2.871 1 86 68 GLU B N 1
ATOM 2403 C CA . GLU B 1 68 ? -17.953 12.047 4.215 1 86 68 GLU B CA 1
ATOM 2404 C C . GLU B 1 68 ? -19.438 12.406 4.219 1 86 68 GLU B C 1
ATOM 2406 O O . GLU B 1 68 ? -19.922 13.078 3.305 1 86 68 GLU B O 1
ATOM 2411 N N . ALA B 1 69 ? -20.125 11.812 5.156 1 81.81 69 ALA B N 1
ATOM 2412 C CA . ALA B 1 69 ? -21.547 12.156 5.316 1 81.81 69 ALA B CA 1
ATOM 2413 C C . ALA B 1 69 ? -21.719 13.32 6.289 1 81.81 69 ALA B C 1
ATOM 2415 O O . ALA B 1 69 ? -21.062 13.359 7.34 1 81.81 69 ALA B O 1
ATOM 2416 N N . ARG B 1 70 ? -22.328 14.336 5.863 1 81.81 70 ARG B N 1
ATOM 2417 C CA . ARG B 1 70 ? -22.703 15.445 6.73 1 81.81 70 ARG B CA 1
ATOM 2418 C C . ARG B 1 70 ? -24.188 15.43 7.031 1 81.81 70 ARG B C 1
ATOM 2420 O O . ARG B 1 70 ? -25.016 15.555 6.121 1 81.81 70 ARG B O 1
ATOM 2427 N N . GLN B 1 71 ? -24.484 15.242 8.281 1 78.25 71 GLN B N 1
ATOM 2428 C CA . GLN B 1 71 ? -25.875 15.094 8.727 1 78.25 71 GLN B CA 1
ATOM 2429 C C . GLN B 1 71 ? -26.734 16.219 8.195 1 78.25 71 GLN B C 1
ATOM 2431 O O . GLN B 1 71 ? -26.438 17.406 8.398 1 78.25 71 GLN B O 1
ATOM 2436 N N . GLY B 1 72 ? -27.734 15.82 7.555 1 80.06 72 GLY B N 1
ATOM 2437 C CA . GLY B 1 72 ? -28.734 16.766 7.09 1 80.06 72 GLY B CA 1
ATOM 2438 C C . GLY B 1 72 ? -28.328 17.484 5.812 1 80.06 72 GLY B C 1
ATOM 2439 O O . GLY B 1 72 ? -29.109 18.281 5.27 1 80.06 72 GLY B O 1
ATOM 2440 N N . VAL B 1 73 ? -27.156 17.375 5.383 1 85.88 73 VAL B N 1
ATOM 2441 C CA . VAL B 1 73 ? -26.672 18.109 4.215 1 85.88 73 VAL B CA 1
ATOM 2442 C C . VAL B 1 73 ? -26.453 17.156 3.051 1 85.88 73 VAL B C 1
ATOM 2444 O O . VAL B 1 73 ? -26.969 17.375 1.948 1 85.88 73 VAL B O 1
ATOM 2447 N N . GLY B 1 74 ? -25.734 15.992 3.328 1 89.44 74 GLY B N 1
ATOM 2448 C CA . GLY B 1 74 ? -25.453 15.031 2.273 1 89.44 74 GLY B CA 1
ATOM 2449 C C . GLY B 1 74 ? -24.062 14.43 2.373 1 89.44 74 GLY B C 1
ATOM 2450 O O . GLY B 1 74 ? -23.391 14.555 3.404 1 89.44 74 GLY B O 1
ATOM 2451 N N . ALA B 1 75 ? -23.703 13.641 1.324 1 90.88 75 ALA B N 1
ATOM 2452 C CA . ALA B 1 75 ? -22.391 12.992 1.256 1 90.88 75 ALA B CA 1
ATOM 2453 C C . ALA B 1 75 ? -21.469 13.719 0.278 1 90.88 75 ALA B C 1
ATOM 2455 O O . ALA B 1 75 ? -21.906 14.133 -0.799 1 90.88 75 ALA B O 1
ATOM 2456 N N . PHE B 1 76 ? -20.203 13.898 0.674 1 91.88 76 PHE B N 1
ATOM 2457 C CA . PHE B 1 76 ? -19.25 14.664 -0.129 1 91.88 76 PHE B CA 1
ATOM 2458 C C . PHE B 1 76 ? -18 13.844 -0.411 1 91.88 76 PHE B C 1
ATOM 2460 O O . PHE B 1 76 ? -17.516 13.125 0.463 1 91.88 76 PHE B O 1
ATOM 2467 N N . VAL B 1 77 ? -17.5 13.984 -1.637 1 90.19 77 VAL B N 1
ATOM 2468 C CA . VAL B 1 77 ? -16.266 13.305 -2.031 1 90.19 77 VAL B CA 1
ATOM 2469 C C . VAL B 1 77 ? -15.086 13.898 -1.281 1 90.19 77 VAL B C 1
ATOM 2471 O O . VAL B 1 77 ? -14.945 15.125 -1.197 1 90.19 77 VAL B O 1
ATOM 2474 N N . LEU B 1 78 ? -14.305 13.016 -0.696 1 82.62 78 LEU B N 1
ATOM 2475 C CA . LEU B 1 78 ? -13.102 13.445 0.008 1 82.62 78 LEU B CA 1
ATOM 2476 C C . LEU B 1 78 ? -11.891 13.414 -0.917 1 82.62 78 LEU B C 1
ATOM 2478 O O . LEU B 1 78 ? -11.875 12.672 -1.897 1 82.62 78 LEU B O 1
ATOM 2482 N N . ALA B 1 79 ? -10.961 14.297 -0.531 1 75.06 79 ALA B N 1
ATOM 2483 C CA . ALA B 1 79 ? -9.695 14.289 -1.263 1 75.06 79 ALA B CA 1
ATOM 2484 C C . ALA B 1 79 ? -8.938 12.992 -1.026 1 75.06 79 ALA B C 1
ATOM 2486 O O . ALA B 1 79 ? -9.047 12.383 0.041 1 75.06 79 ALA B O 1
ATOM 2487 N N . PRO B 1 80 ? -8.195 12.5 -2.037 1 68.88 80 PRO B N 1
ATOM 2488 C CA . PRO B 1 80 ? -7.457 11.242 -1.914 1 68.88 80 PRO B CA 1
ATOM 2489 C C . PRO B 1 80 ? -6.602 11.18 -0.65 1 68.88 80 PRO B C 1
ATOM 2491 O O . PRO B 1 80 ? -6.418 10.102 -0.076 1 68.88 80 PRO B O 1
ATOM 2494 N N . GLU B 1 81 ? -6.242 12.367 -0.258 1 65.12 81 GLU B N 1
ATOM 2495 C CA . GLU B 1 81 ? -5.355 12.422 0.902 1 65.12 81 GLU B CA 1
ATOM 2496 C C . GLU B 1 81 ? -6.102 12.055 2.184 1 65.12 81 GLU B C 1
ATOM 2498 O O . GLU B 1 81 ? -5.48 11.75 3.203 1 65.12 81 GLU B O 1
ATOM 2503 N N . GLN B 1 82 ? -7.387 12.023 2.059 1 65.31 82 GLN B N 1
ATOM 2504 C CA . GLN B 1 82 ? -8.203 11.773 3.242 1 65.31 82 GLN B CA 1
ATOM 2505 C C . GLN B 1 82 ? -8.664 10.32 3.299 1 65.31 82 GLN B C 1
ATOM 2507 O O . GLN B 1 82 ? -9.375 9.93 4.223 1 65.31 82 GLN B O 1
ATOM 2512 N N . ARG B 1 83 ? -8.109 9.57 2.369 1 71.81 83 ARG B N 1
ATOM 2513 C CA . ARG B 1 83 ? -8.562 8.188 2.311 1 71.81 83 ARG B CA 1
ATOM 2514 C C . ARG B 1 83 ? -8.062 7.395 3.514 1 71.81 83 ARG B C 1
ATOM 2516 O O . ARG B 1 83 ? -6.93 7.578 3.957 1 71.81 83 ARG B O 1
ATOM 2523 N N . ALA B 1 84 ? -9 6.633 4.047 1 70.25 84 ALA B N 1
ATOM 2524 C CA . ALA B 1 84 ? -8.703 5.836 5.234 1 70.25 84 ALA B CA 1
ATOM 2525 C C . ALA B 1 84 ? -8.305 4.414 4.855 1 70.25 84 ALA B C 1
ATOM 2527 O O . ALA B 1 84 ? -7.848 3.645 5.703 1 70.25 84 ALA B O 1
ATOM 2528 N N . ALA B 1 85 ? -8.414 4.09 3.547 1 77.38 85 ALA B N 1
ATOM 2529 C CA . ALA B 1 85 ? -8.086 2.752 3.07 1 77.38 85 ALA B CA 1
ATOM 2530 C C . ALA B 1 85 ? -7.68 2.777 1.6 1 77.38 85 ALA B C 1
ATOM 2532 O O . ALA B 1 85 ? -8.055 3.693 0.863 1 77.38 85 ALA B O 1
ATOM 2533 N N . ILE B 1 86 ? -6.875 1.824 1.179 1 82.25 86 ILE B N 1
ATOM 2534 C CA . ILE B 1 86 ? -6.535 1.648 -0.229 1 82.25 86 ILE B CA 1
ATOM 2535 C C . ILE B 1 86 ? -7.355 0.503 -0.818 1 82.25 86 ILE B C 1
ATOM 2537 O O . ILE B 1 86 ? -7.422 -0.584 -0.24 1 82.25 86 ILE B O 1
ATOM 2541 N N . ARG B 1 87 ? -8.008 0.803 -1.916 1 77.88 87 ARG B N 1
ATOM 2542 C CA . ARG B 1 87 ? -8.695 -0.215 -2.707 1 77.88 87 ARG B CA 1
ATOM 2543 C C . ARG B 1 87 ? -8.258 -0.156 -4.168 1 77.88 87 ARG B C 1
ATOM 2545 O O . ARG B 1 87 ? -7.906 0.912 -4.672 1 77.88 87 ARG B O 1
ATOM 2552 N N . ILE B 1 88 ? -8.195 -1.312 -4.758 1 78.75 88 ILE B N 1
ATOM 2553 C CA . ILE B 1 88 ? -7.918 -1.382 -6.188 1 78.75 88 ILE B CA 1
ATOM 2554 C C . ILE B 1 88 ? -9.109 -2.014 -6.91 1 78.75 88 ILE B C 1
ATOM 2556 O O . ILE B 1 88 ? -9.555 -3.104 -6.547 1 78.75 88 ILE B O 1
ATOM 2560 N N . ASP B 1 89 ? -9.609 -1.307 -7.816 1 71.88 89 ASP B N 1
ATOM 2561 C CA . ASP B 1 89 ? -10.711 -1.805 -8.633 1 71.88 89 ASP B CA 1
ATOM 2562 C C . ASP B 1 89 ? -10.234 -2.869 -9.617 1 71.88 89 ASP B C 1
ATOM 2564 O O . ASP B 1 89 ? -9.477 -2.57 -10.547 1 71.88 89 ASP B O 1
ATOM 2568 N N . ARG B 1 90 ? -10.711 -4.031 -9.492 1 73.12 90 ARG B N 1
ATOM 2569 C CA . ARG B 1 90 ? -10.305 -5.145 -10.344 1 73.12 90 ARG B CA 1
ATOM 2570 C C . ARG B 1 90 ? -10.711 -4.902 -11.797 1 73.12 90 ARG B C 1
ATOM 2572 O O . ARG B 1 90 ? -10.008 -5.328 -12.719 1 73.12 90 ARG B O 1
ATOM 2579 N N . GLU B 1 91 ? -11.82 -4.195 -12 1 75.06 91 GLU B N 1
ATOM 2580 C CA . GLU B 1 91 ? -12.266 -3.889 -13.359 1 75.06 91 GLU B CA 1
ATOM 2581 C C . GLU B 1 91 ? -11.297 -2.938 -14.055 1 75.06 91 GLU B C 1
ATOM 2583 O O . GLU B 1 91 ? -11.102 -3.012 -15.266 1 75.06 91 GLU B O 1
ATOM 2588 N N . ALA B 1 92 ? -10.758 -2.078 -13.258 1 76.94 92 ALA B N 1
ATOM 2589 C CA . ALA B 1 92 ? -9.789 -1.133 -13.812 1 76.94 92 ALA B CA 1
ATOM 2590 C C . ALA B 1 92 ? -8.531 -1.853 -14.305 1 76.94 92 ALA B C 1
ATOM 2592 O O . ALA B 1 92 ? -7.82 -1.346 -15.172 1 76.94 92 ALA B O 1
ATOM 2593 N N . LEU B 1 93 ? -8.266 -3.035 -13.859 1 86.25 93 LEU B N 1
ATOM 2594 C CA . LEU B 1 93 ? -7.062 -3.783 -14.195 1 86.25 93 LEU B CA 1
ATOM 2595 C C . LEU B 1 93 ? -7.211 -4.477 -15.547 1 86.25 93 LEU B C 1
ATOM 2597 O O . LEU B 1 93 ? -6.25 -5.039 -16.062 1 86.25 93 LEU B O 1
ATOM 2601 N N . LYS B 1 94 ? -8.391 -4.41 -16.094 1 82.56 94 LYS B N 1
ATOM 2602 C CA . LYS B 1 94 ? -8.57 -4.887 -17.469 1 82.56 94 LYS B CA 1
ATOM 2603 C C . LYS B 1 94 ? -7.871 -3.971 -18.469 1 82.56 94 LYS B C 1
ATOM 2605 O O . LYS B 1 94 ? -7.582 -4.375 -19.594 1 82.56 94 LYS B O 1
ATOM 2610 N N . ASP B 1 95 ? -7.703 -2.77 -17.984 1 87.12 95 ASP B N 1
ATOM 2611 C CA . ASP B 1 95 ? -6.918 -1.826 -18.766 1 87.12 95 ASP B CA 1
ATOM 2612 C C . ASP B 1 95 ? -5.43 -2.146 -18.688 1 87.12 95 ASP B C 1
ATOM 2614 O O . ASP B 1 95 ? -4.867 -2.238 -17.594 1 87.12 95 ASP B O 1
ATOM 2618 N N . THR B 1 96 ? -4.766 -2.229 -19.828 1 90 96 THR B N 1
ATOM 2619 C CA . THR B 1 96 ? -3.373 -2.654 -19.906 1 90 96 THR B CA 1
ATOM 2620 C C . THR B 1 96 ? -2.457 -1.653 -19.203 1 90 96 THR B C 1
ATOM 2622 O O . THR B 1 96 ? -1.46 -2.039 -18.594 1 90 96 THR B O 1
ATOM 2625 N N . HIS B 1 97 ? -2.803 -0.396 -19.281 1 91.81 97 HIS B N 1
ATOM 2626 C CA . HIS B 1 97 ? -1.976 0.619 -18.641 1 91.81 97 HIS B CA 1
ATOM 2627 C C . HIS B 1 97 ? -2.057 0.516 -17.125 1 91.81 97 HIS B C 1
ATOM 2629 O O . HIS B 1 97 ? -1.048 0.673 -16.438 1 91.81 97 HIS B O 1
ATOM 2635 N N . ASN B 1 98 ? -3.223 0.239 -16.625 1 90.56 98 ASN B N 1
ATOM 2636 C CA . ASN B 1 98 ? -3.381 0.046 -15.188 1 90.56 98 ASN B CA 1
ATOM 2637 C C . ASN B 1 98 ? -2.67 -1.217 -14.703 1 90.56 98 ASN B C 1
ATOM 2639 O O . ASN B 1 98 ? -2.08 -1.23 -13.625 1 90.56 98 ASN B O 1
ATOM 2643 N N . MET B 1 99 ? -2.723 -2.186 -15.555 1 92.69 99 MET B N 1
ATOM 2644 C CA . MET B 1 99 ? -2.004 -3.416 -15.234 1 92.69 99 MET B CA 1
ATOM 2645 C C . MET B 1 99 ? -0.5 -3.17 -15.18 1 92.69 99 MET B C 1
ATOM 2647 O O . MET B 1 99 ? 0.175 -3.637 -14.258 1 92.69 99 MET B O 1
ATOM 2651 N N . GLU B 1 100 ? -0.019 -2.463 -16.125 1 95.12 100 GLU B N 1
ATOM 2652 C CA . GLU B 1 100 ? 1.396 -2.109 -16.172 1 95.12 100 GLU B CA 1
ATOM 2653 C C . GLU B 1 100 ? 1.807 -1.332 -14.922 1 95.12 100 GLU B C 1
ATOM 2655 O O . GLU B 1 100 ? 2.84 -1.621 -14.312 1 95.12 100 GLU B O 1
ATOM 2660 N N . ARG B 1 101 ? 0.998 -0.369 -14.578 1 94.94 101 ARG B N 1
ATOM 2661 C CA . ARG B 1 101 ? 1.266 0.456 -13.406 1 94.94 101 ARG B CA 1
ATOM 2662 C C . ARG B 1 101 ? 1.277 -0.387 -12.133 1 94.94 101 ARG B C 1
ATOM 2664 O O . ARG B 1 101 ? 2.111 -0.177 -11.25 1 94.94 101 ARG B O 1
ATOM 2671 N N . LEU B 1 102 ? 0.371 -1.3 -12.031 1 95.06 102 LEU B N 1
ATOM 2672 C CA . LEU B 1 102 ? 0.312 -2.141 -10.844 1 95.06 102 LEU B CA 1
ATOM 2673 C C . LEU B 1 102 ? 1.522 -3.064 -10.773 1 95.06 102 LEU B C 1
ATOM 2675 O O . LEU B 1 102 ? 2.072 -3.291 -9.688 1 95.06 102 LEU B O 1
ATOM 2679 N N . PHE B 1 103 ? 1.987 -3.594 -11.938 1 96.25 103 PHE B N 1
ATOM 2680 C CA . PHE B 1 103 ? 3.176 -4.441 -11.953 1 96.25 103 PHE B CA 1
ATOM 2681 C C . PHE B 1 103 ? 4.418 -3.637 -11.578 1 96.25 103 PHE B C 1
ATOM 2683 O O . PHE B 1 103 ? 5.332 -4.16 -10.945 1 96.25 103 PHE B O 1
ATOM 2690 N N . GLU B 1 104 ? 4.449 -2.416 -12.016 1 96.69 104 GLU B N 1
ATOM 2691 C CA . GLU B 1 104 ? 5.562 -1.554 -11.625 1 96.69 104 GLU B CA 1
ATOM 2692 C C . GLU B 1 104 ? 5.602 -1.356 -10.117 1 96.69 104 GLU B C 1
ATOM 2694 O O . GLU B 1 104 ? 6.672 -1.414 -9.508 1 96.69 104 GLU B O 1
ATOM 2699 N N . LEU B 1 105 ? 4.465 -1.121 -9.5 1 97 105 LEU B N 1
ATOM 2700 C CA . LEU B 1 105 ? 4.387 -1.013 -8.047 1 97 105 LEU B CA 1
ATOM 2701 C C . LEU B 1 105 ? 4.801 -2.318 -7.383 1 97 105 LEU B C 1
ATOM 2703 O O . LEU B 1 105 ? 5.531 -2.309 -6.391 1 97 105 LEU B O 1
ATOM 2707 N N . ARG B 1 106 ? 4.305 -3.422 -7.867 1 96.75 106 ARG B N 1
ATOM 2708 C CA . ARG B 1 106 ? 4.703 -4.734 -7.367 1 96.75 106 ARG B CA 1
ATOM 2709 C C . ARG B 1 106 ? 6.219 -4.895 -7.387 1 96.75 106 ARG B C 1
ATOM 2711 O O . ARG B 1 106 ? 6.809 -5.402 -6.43 1 96.75 106 ARG B O 1
ATOM 2718 N N . CYS B 1 107 ? 6.812 -4.504 -8.5 1 97 107 CYS B N 1
ATOM 2719 C CA . CYS B 1 107 ? 8.258 -4.625 -8.648 1 97 107 CYS B CA 1
ATOM 2720 C C . CYS B 1 107 ? 8.984 -3.836 -7.566 1 97 107 CYS B C 1
ATOM 2722 O O . CYS B 1 107 ? 9.945 -4.332 -6.969 1 97 107 CYS B O 1
ATOM 2724 N N . ILE B 1 108 ? 8.555 -2.645 -7.32 1 96.81 108 ILE B N 1
ATOM 2725 C CA . ILE B 1 108 ? 9.148 -1.796 -6.293 1 96.81 108 ILE B CA 1
ATOM 2726 C C . ILE B 1 108 ? 9.078 -2.496 -4.938 1 96.81 108 ILE B C 1
ATOM 2728 O O . ILE B 1 108 ? 10.094 -2.645 -4.254 1 96.81 108 ILE B O 1
ATOM 2732 N N . LEU B 1 109 ? 7.949 -2.975 -4.574 1 97.75 109 LEU B N 1
ATOM 2733 C CA . LEU B 1 109 ? 7.699 -3.557 -3.26 1 97.75 109 LEU B CA 1
ATOM 2734 C C . LEU B 1 109 ? 8.422 -4.891 -3.109 1 97.75 109 LEU B C 1
ATOM 2736 O O . LEU B 1 109 ? 9.141 -5.105 -2.133 1 97.75 109 LEU B O 1
ATOM 2740 N N . GLU B 1 110 ? 8.289 -5.75 -4.121 1 98.06 110 GLU B N 1
ATOM 2741 C CA . GLU B 1 110 ? 8.727 -7.133 -3.947 1 98.06 110 GLU B CA 1
ATOM 2742 C C . GLU B 1 110 ? 10.227 -7.27 -4.164 1 98.06 110 GLU B C 1
ATOM 2744 O O . GLU B 1 110 ? 10.867 -8.133 -3.561 1 98.06 110 GLU B O 1
ATOM 2749 N N . ALA B 1 111 ? 10.789 -6.457 -5.055 1 97.56 111 ALA B N 1
ATOM 2750 C CA . ALA B 1 111 ? 12.242 -6.488 -5.199 1 97.56 111 ALA B CA 1
ATOM 2751 C C . ALA B 1 111 ? 12.93 -6.082 -3.9 1 97.56 111 ALA B C 1
ATOM 2753 O O . ALA B 1 111 ? 13.844 -6.77 -3.436 1 97.56 111 ALA B O 1
ATOM 2754 N N . GLU B 1 112 ? 12.453 -4.996 -3.316 1 96.94 112 GLU B N 1
ATOM 2755 C CA . GLU B 1 112 ? 13.016 -4.555 -2.043 1 96.94 112 GLU B CA 1
ATOM 2756 C C . GLU B 1 112 ? 12.727 -5.562 -0.935 1 96.94 112 GLU B C 1
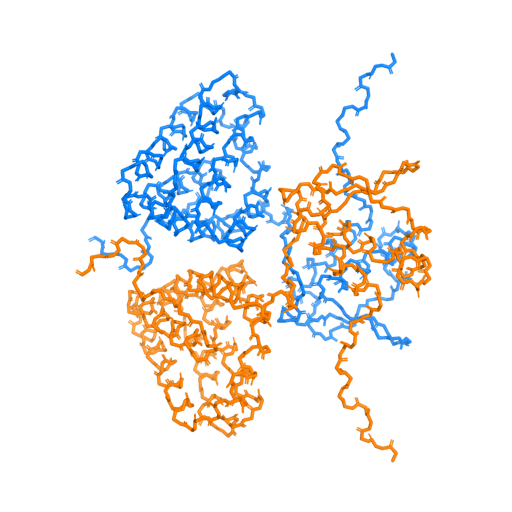ATOM 2758 O O . GLU B 1 112 ? 13.57 -5.793 -0.065 1 96.94 112 GLU B O 1
ATOM 2763 N N . SER B 1 113 ? 11.523 -6.086 -0.937 1 97.94 113 SER B N 1
ATOM 2764 C CA . SER B 1 113 ? 11.148 -7.105 0.037 1 97.94 113 SER B CA 1
ATOM 2765 C C . SER B 1 113 ? 12.086 -8.305 -0.035 1 97.94 113 SER B C 1
ATOM 2767 O O . SER B 1 113 ? 12.484 -8.852 0.996 1 97.94 113 SER B O 1
ATOM 2769 N N . ALA B 1 114 ? 12.43 -8.734 -1.248 1 98.62 114 ALA B N 1
ATOM 2770 C CA . ALA B 1 114 ? 13.336 -9.867 -1.425 1 98.62 114 ALA B CA 1
ATOM 2771 C C . ALA B 1 114 ? 14.719 -9.555 -0.851 1 98.62 114 ALA B C 1
ATOM 2773 O O . ALA B 1 114 ? 15.328 -10.406 -0.201 1 98.62 114 ALA B O 1
ATOM 2774 N N . ALA B 1 115 ? 15.203 -8.359 -1.074 1 98.12 115 ALA B N 1
ATOM 2775 C CA . ALA B 1 115 ? 16.484 -7.945 -0.512 1 98.12 115 ALA B CA 1
ATOM 2776 C C . ALA B 1 115 ? 16.453 -7.977 1.013 1 98.12 115 ALA B C 1
ATOM 2778 O O . ALA B 1 115 ? 17.359 -8.523 1.647 1 98.12 115 ALA B O 1
ATOM 2779 N N . LEU B 1 116 ? 15.453 -7.406 1.587 1 97.75 116 LEU B N 1
ATOM 2780 C CA . LEU B 1 116 ? 15.312 -7.379 3.039 1 97.75 116 LEU B CA 1
ATOM 2781 C C . LEU B 1 116 ? 15.211 -8.797 3.602 1 97.75 116 LEU B C 1
ATOM 2783 O O . LEU B 1 116 ? 15.836 -9.109 4.613 1 97.75 116 LEU B O 1
ATOM 2787 N N . ALA B 1 117 ? 14.375 -9.633 2.932 1 98.5 117 ALA B N 1
ATOM 2788 C CA . ALA B 1 117 ? 14.195 -11.008 3.373 1 98.5 117 ALA B CA 1
ATOM 2789 C C . ALA B 1 117 ? 15.516 -11.773 3.352 1 98.5 117 ALA B C 1
ATOM 2791 O O . ALA B 1 117 ? 15.805 -12.562 4.254 1 98.5 117 ALA B O 1
ATOM 2792 N N . ALA B 1 118 ? 16.297 -11.562 2.281 1 98.5 118 ALA B N 1
ATOM 2793 C CA . ALA B 1 118 ? 17.578 -12.234 2.188 1 98.5 118 ALA B CA 1
ATOM 2794 C C . ALA B 1 118 ? 18.469 -11.891 3.385 1 98.5 118 ALA B C 1
ATOM 2796 O O . ALA B 1 118 ? 19.203 -12.75 3.885 1 98.5 118 ALA B O 1
ATOM 2797 N N . ALA B 1 119 ? 18.406 -10.672 3.855 1 97.5 119 ALA B N 1
ATOM 2798 C CA . ALA B 1 119 ? 19.25 -10.195 4.945 1 97.5 119 ALA B CA 1
ATOM 2799 C C . ALA B 1 119 ? 18.719 -10.648 6.297 1 97.5 119 ALA B C 1
ATOM 2801 O O . ALA B 1 119 ? 19.469 -10.789 7.258 1 97.5 119 ALA B O 1
ATOM 2802 N N . ARG B 1 120 ? 17.422 -10.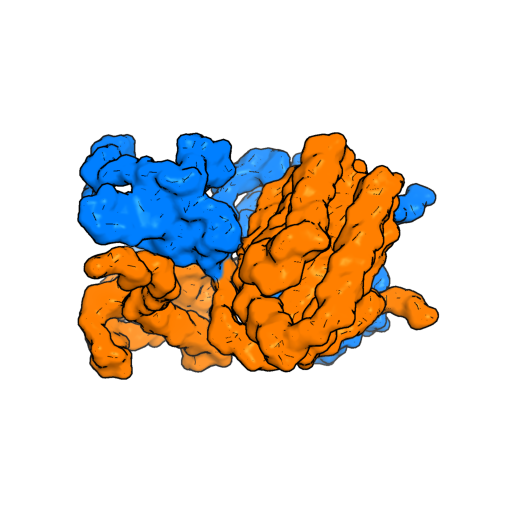93 6.398 1 97.44 120 ARG B N 1
ATOM 2803 C CA . ARG B 1 120 ? 16.828 -11.039 7.723 1 97.44 120 ARG B CA 1
ATOM 2804 C C . ARG B 1 120 ? 16.281 -12.445 7.969 1 97.44 120 ARG B C 1
ATOM 2806 O O . ARG B 1 120 ? 16.016 -12.82 9.109 1 97.44 120 ARG B O 1
ATOM 2813 N N . ARG B 1 121 ? 16.047 -13.195 6.934 1 97.12 121 ARG B N 1
ATOM 2814 C CA . ARG B 1 121 ? 15.336 -14.461 7.039 1 97.12 121 ARG B CA 1
ATOM 2815 C C . ARG B 1 121 ? 16.078 -15.43 7.965 1 97.12 121 ARG B C 1
ATOM 2817 O O . ARG B 1 121 ? 17.297 -15.422 8.023 1 97.12 121 ARG B O 1
ATOM 2824 N N . GLY B 1 122 ? 15.266 -16.219 8.656 1 97.62 122 GLY B N 1
ATOM 2825 C CA . GLY B 1 122 ? 15.758 -17.375 9.383 1 97.62 122 GLY B CA 1
ATOM 2826 C C . GLY B 1 122 ? 15.367 -18.688 8.742 1 97.62 122 GLY B C 1
ATOM 2827 O O . GLY B 1 122 ? 14.82 -18.719 7.641 1 97.62 122 GLY B O 1
ATOM 2828 N N . LYS B 1 123 ? 15.664 -19.75 9.391 1 97.81 123 LYS B N 1
ATOM 2829 C CA . LYS B 1 123 ? 15.414 -21.094 8.867 1 97.81 123 LYS B CA 1
ATOM 2830 C C . LYS B 1 123 ? 13.914 -21.328 8.664 1 97.81 123 LYS B C 1
ATOM 2832 O O . LYS B 1 123 ? 13.508 -21.938 7.668 1 97.81 123 LYS B O 1
ATOM 2837 N N . GLU B 1 124 ? 13.156 -20.828 9.57 1 97.75 124 GLU B N 1
ATOM 2838 C CA . GLU B 1 124 ? 11.719 -21.031 9.484 1 97.75 124 GLU B CA 1
ATOM 2839 C C . GLU B 1 124 ? 11.141 -20.344 8.25 1 97.75 124 GLU B C 1
ATOM 2841 O O . GLU B 1 124 ? 10.227 -20.859 7.609 1 97.75 124 GLU B O 1
ATOM 2846 N N . HIS B 1 125 ? 11.68 -19.188 7.996 1 97.88 125 HIS B N 1
ATOM 2847 C CA . HIS B 1 125 ? 11.25 -18.484 6.801 1 97.88 125 HIS B CA 1
ATOM 2848 C C . HIS B 1 125 ? 11.617 -19.25 5.535 1 97.88 125 HIS B C 1
ATOM 2850 O O . HIS B 1 125 ? 10.773 -19.422 4.648 1 97.88 125 HIS B O 1
ATOM 2856 N N . LEU B 1 126 ? 12.891 -19.703 5.461 1 98.56 126 LEU B N 1
ATOM 2857 C CA . LEU B 1 126 ? 13.352 -20.453 4.301 1 98.56 126 LEU B CA 1
ATOM 2858 C C . LEU B 1 126 ? 12.531 -21.734 4.105 1 98.56 126 LEU B C 1
ATOM 2860 O O . LEU B 1 126 ? 12.219 -22.109 2.977 1 98.56 126 LEU B O 1
ATOM 2864 N N . ASP B 1 127 ? 12.133 -22.344 5.184 1 98.5 127 ASP B N 1
ATOM 2865 C CA . ASP B 1 127 ? 11.312 -23.547 5.113 1 98.5 127 ASP B CA 1
ATOM 2866 C C . ASP B 1 127 ? 9.945 -23.25 4.516 1 98.5 127 ASP B C 1
ATOM 2868 O O . ASP B 1 127 ? 9.453 -23.984 3.664 1 98.5 127 ASP B O 1
ATOM 2872 N N . SER B 1 128 ? 9.312 -22.188 4.973 1 97.69 128 SER B N 1
ATOM 2873 C CA . SER B 1 128 ? 7.992 -21.797 4.473 1 97.69 128 SER B CA 1
ATOM 2874 C C . SER B 1 128 ? 8.055 -21.422 2.998 1 97.69 128 SER B C 1
ATOM 2876 O O . SER B 1 128 ? 7.164 -21.766 2.223 1 97.69 128 SER B O 1
ATOM 2878 N N . ILE B 1 129 ? 9.109 -20.672 2.652 1 98.31 129 ILE B N 1
ATOM 2879 C CA . ILE B 1 129 ? 9.281 -20.234 1.268 1 98.31 129 ILE B CA 1
ATOM 2880 C C . ILE B 1 129 ? 9.523 -21.453 0.381 1 98.31 129 ILE B C 1
ATOM 2882 O O . ILE B 1 129 ? 8.945 -21.578 -0.699 1 98.31 129 ILE B O 1
ATOM 2886 N N . LYS B 1 130 ? 10.336 -22.375 0.845 1 98.12 130 LYS B N 1
ATOM 2887 C CA . LYS B 1 130 ? 10.625 -23.594 0.11 1 98.12 130 LYS B CA 1
ATOM 2888 C C . LYS B 1 130 ? 9.367 -24.438 -0.067 1 98.12 130 LYS B C 1
ATOM 2890 O O . LYS B 1 130 ? 9.156 -25.031 -1.127 1 98.12 130 LYS B O 1
ATOM 2895 N N . ALA B 1 131 ? 8.578 -24.562 0.952 1 96.81 131 ALA B N 1
ATOM 2896 C CA . ALA B 1 131 ? 7.34 -25.328 0.872 1 96.81 131 ALA B CA 1
ATOM 2897 C C . ALA B 1 131 ? 6.426 -24.781 -0.219 1 96.81 131 ALA B C 1
ATOM 2899 O O . ALA B 1 131 ? 5.805 -25.547 -0.962 1 96.81 131 ALA B O 1
ATOM 2900 N N . ALA B 1 132 ? 6.305 -23.469 -0.317 1 95 132 ALA B N 1
ATOM 2901 C CA . ALA B 1 132 ? 5.516 -22.859 -1.377 1 95 132 ALA B CA 1
ATOM 2902 C C . ALA B 1 132 ? 6.113 -23.141 -2.75 1 95 132 ALA B C 1
ATOM 2904 O O . ALA B 1 132 ? 5.387 -23.469 -3.695 1 95 132 ALA B O 1
ATOM 2905 N N . LEU B 1 133 ? 7.461 -23.047 -2.887 1 95.69 133 LEU B N 1
ATOM 2906 C CA . LEU B 1 133 ? 8.164 -23.312 -4.137 1 95.69 133 LEU B CA 1
ATOM 2907 C C . LEU B 1 133 ? 7.934 -24.75 -4.59 1 95.69 133 LEU B C 1
ATOM 2909 O O . LEU B 1 133 ? 7.695 -25 -5.773 1 95.69 133 LEU B O 1
ATOM 2913 N N . ASP B 1 134 ? 7.984 -25.688 -3.654 1 94.25 134 ASP B N 1
ATOM 2914 C CA . ASP B 1 134 ? 7.793 -27.094 -3.953 1 94.25 134 ASP B CA 1
ATOM 2915 C C . ASP B 1 134 ? 6.383 -27.359 -4.469 1 94.25 134 ASP B C 1
ATOM 2917 O O . ASP B 1 134 ? 6.18 -28.234 -5.32 1 94.25 134 ASP B O 1
ATOM 2921 N N . ARG B 1 135 ? 5.445 -26.641 -3.963 1 91 135 ARG B N 1
ATOM 2922 C CA . ARG B 1 135 ? 4.066 -26.781 -4.41 1 91 135 ARG B CA 1
ATOM 2923 C C . ARG B 1 135 ? 3.9 -26.297 -5.848 1 91 135 ARG B C 1
ATOM 2925 O O . ARG B 1 135 ? 3.062 -26.812 -6.59 1 91 135 ARG B O 1
ATOM 2932 N N . MET B 1 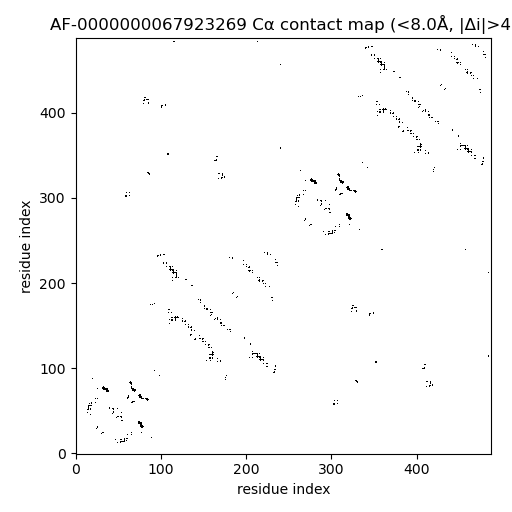136 ? 4.656 -25.344 -6.27 1 88 136 MET B N 1
ATOM 2933 C CA . MET B 1 136 ? 4.574 -24.797 -7.621 1 88 136 MET B CA 1
ATOM 2934 C C . MET B 1 136 ? 5.066 -25.797 -8.648 1 88 136 MET B C 1
ATOM 2936 O O . MET B 1 136 ? 4.543 -25.859 -9.766 1 88 136 MET B O 1
ATOM 2940 N N . GLY B 1 137 ? 6.133 -26.562 -8.305 1 77.88 137 GLY B N 1
ATOM 2941 C CA . GLY B 1 137 ? 6.719 -27.531 -9.211 1 77.88 137 GLY B CA 1
ATOM 2942 C C . GLY B 1 137 ? 6.07 -28.906 -9.109 1 77.88 137 GLY B C 1
ATOM 2943 O O . GLY B 1 137 ? 6.367 -29.797 -9.906 1 77.88 137 GLY B O 1
ATOM 2944 N N . GLY B 1 138 ? 5.184 -29.062 -8.141 1 76.19 138 GLY B N 1
ATOM 2945 C CA . GLY B 1 138 ? 4.625 -30.375 -7.891 1 76.19 138 GLY B CA 1
ATOM 2946 C C . GLY B 1 138 ? 3.352 -30.641 -8.672 1 76.19 138 GLY B C 1
ATOM 2947 O O . GLY B 1 138 ? 3.207 -30.188 -9.805 1 76.19 138 GLY B O 1
ATOM 2948 N N . GLU B 1 139 ? 2.529 -31.375 -8.07 1 67.38 139 GLU B N 1
ATOM 2949 C CA . GLU B 1 139 ? 1.305 -31.875 -8.703 1 67.38 139 GLU B CA 1
ATOM 2950 C C . GLU B 1 139 ? 0.352 -30.719 -9.016 1 67.38 139 GLU B C 1
ATOM 2952 O O . GLU B 1 139 ? -0.462 -30.812 -9.938 1 67.38 139 GLU B O 1
ATOM 2957 N N . GLU B 1 140 ? 0.577 -29.641 -8.336 1 66.56 140 GLU B N 1
ATOM 2958 C CA . GLU B 1 140 ? -0.336 -28.516 -8.484 1 66.56 140 GLU B CA 1
ATOM 2959 C C . GLU B 1 140 ? 0.033 -27.656 -9.695 1 66.56 140 GLU B C 1
ATOM 2961 O O . GLU B 1 140 ? -0.706 -26.734 -10.062 1 66.56 140 GLU B O 1
ATOM 2966 N N . ARG B 1 141 ? 1.091 -28.016 -10.297 1 63.78 141 ARG B N 1
ATOM 2967 C CA . ARG B 1 141 ? 1.693 -27.156 -11.32 1 63.78 141 ARG B CA 1
ATOM 2968 C C . ARG B 1 141 ? 0.707 -26.875 -12.445 1 63.78 141 ARG B C 1
ATOM 2970 O O . ARG B 1 141 ? 0.815 -25.859 -13.141 1 63.78 141 ARG B O 1
ATOM 2977 N N . TRP B 1 142 ? -0.196 -27.719 -12.477 1 60.94 142 TRP B N 1
ATOM 2978 C CA . TRP B 1 142 ? -1.093 -27.547 -13.617 1 60.94 142 TRP B CA 1
ATOM 2979 C C . TRP B 1 142 ? -2.473 -27.078 -13.156 1 60.94 142 TRP B C 1
ATOM 2981 O O . TRP B 1 142 ? -3.406 -27 -13.961 1 60.94 142 TRP B O 1
ATOM 2991 N N . GLU B 1 143 ? -2.58 -26.812 -11.898 1 63.66 143 GLU B N 1
ATOM 2992 C CA . GLU B 1 143 ? -3.904 -26.5 -11.367 1 63.66 143 GLU B CA 1
ATOM 2993 C C . GLU B 1 143 ? -3.947 -25.078 -10.789 1 63.66 143 GLU B C 1
ATOM 2995 O O . GLU B 1 143 ? -2.922 -24.406 -10.719 1 63.66 143 GLU B O 1
ATOM 3000 N N . GLU B 1 144 ? -5.156 -24.703 -10.602 1 64.94 144 GLU B N 1
ATOM 3001 C CA . GLU B 1 144 ? -5.402 -23.469 -9.883 1 64.94 144 GLU B CA 1
ATOM 3002 C C . GLU B 1 144 ? -4.52 -23.359 -8.641 1 64.94 144 GLU B C 1
ATOM 3004 O O . GLU B 1 144 ? -4.191 -22.266 -8.195 1 64.94 144 GLU B O 1
ATOM 3009 N N . GLY B 1 145 ? -4.125 -24.484 -8.336 1 75.5 145 GLY B N 1
ATOM 3010 C CA . GLY B 1 145 ? -3.273 -24.531 -7.16 1 75.5 145 GLY B CA 1
ATOM 3011 C C . GLY B 1 145 ? -1.903 -23.922 -7.391 1 75.5 145 GLY B C 1
ATOM 3012 O O . GLY B 1 145 ? -1.23 -23.516 -6.438 1 75.5 145 GLY B O 1
ATOM 3013 N N . SER B 1 146 ? -1.517 -23.828 -8.617 1 81.31 146 SER B N 1
ATOM 3014 C CA . SER B 1 146 ? -0.211 -23.266 -8.938 1 81.31 146 SER B CA 1
ATOM 3015 C C . SER B 1 146 ? -0.177 -21.766 -8.672 1 81.31 146 SER B C 1
ATOM 3017 O O . SER B 1 146 ? 0.83 -21.234 -8.195 1 81.31 146 SER B O 1
ATOM 3019 N N . ILE B 1 147 ? -1.262 -21.094 -8.875 1 86 147 ILE B N 1
ATOM 3020 C CA . ILE B 1 147 ? -1.334 -19.672 -8.625 1 86 147 ILE B CA 1
ATOM 3021 C C . ILE B 1 147 ? -1.284 -19.406 -7.121 1 86 147 ILE B C 1
ATOM 3023 O O . ILE B 1 147 ? -0.595 -18.484 -6.664 1 86 147 ILE B O 1
ATOM 3027 N N . ASP B 1 148 ? -1.967 -20.281 -6.406 1 87 148 ASP B N 1
ATOM 3028 C CA . ASP B 1 148 ? -1.93 -20.156 -4.953 1 87 148 ASP B CA 1
ATOM 3029 C C . ASP B 1 148 ? -0.502 -20.297 -4.426 1 87 148 ASP B C 1
ATOM 3031 O O . ASP B 1 148 ? -0.078 -19.547 -3.555 1 87 148 ASP B O 1
ATOM 3035 N N . ALA B 1 149 ? 0.146 -21.281 -4.922 1 91.25 149 ALA B N 1
ATOM 3036 C CA . ALA B 1 149 ? 1.521 -21.531 -4.5 1 91.25 149 ALA B CA 1
ATOM 3037 C C . ALA B 1 149 ? 2.432 -20.359 -4.875 1 91.25 149 ALA B C 1
ATOM 3039 O O . ALA B 1 149 ? 3.301 -19.969 -4.094 1 91.25 149 ALA B O 1
ATOM 3040 N N . ASP B 1 150 ? 2.242 -19.812 -6.004 1 92.56 150 ASP B N 1
ATOM 3041 C CA . ASP B 1 150 ? 3.004 -18.656 -6.48 1 92.56 150 ASP B CA 1
ATOM 3042 C C . ASP B 1 150 ? 2.822 -17.453 -5.559 1 92.56 150 ASP B C 1
ATOM 3044 O O . ASP B 1 150 ? 3.803 -16.875 -5.102 1 92.56 150 ASP B O 1
ATOM 3048 N N . LEU B 1 151 ? 1.597 -17.156 -5.27 1 92.12 151 LEU B N 1
ATOM 3049 C CA . LEU B 1 151 ? 1.306 -16 -4.43 1 92.12 151 LEU B CA 1
ATOM 3050 C C . LEU B 1 151 ? 1.778 -16.234 -3 1 92.12 151 LEU B C 1
ATOM 3052 O O . LEU B 1 151 ? 2.252 -15.305 -2.338 1 92.12 151 LEU B O 1
ATOM 3056 N N . LEU B 1 152 ? 1.62 -17.453 -2.562 1 92.88 152 LEU B N 1
ATOM 3057 C CA . LEU B 1 152 ? 2.119 -17.797 -1.235 1 92.88 152 LEU B CA 1
ATOM 3058 C C . LEU B 1 152 ? 3.629 -17.594 -1.153 1 92.88 152 LEU B C 1
ATOM 3060 O O . LEU B 1 152 ? 4.145 -17.141 -0.132 1 92.88 152 LEU B O 1
ATOM 3064 N N . PHE B 1 153 ? 4.387 -17.969 -2.244 1 97.62 153 PHE B N 1
ATOM 3065 C CA . PHE B 1 153 ? 5.828 -17.766 -2.328 1 97.62 153 PHE B CA 1
ATOM 3066 C C . PHE B 1 153 ? 6.195 -16.312 -2.082 1 97.62 153 PHE B C 1
ATOM 3068 O O . PHE B 1 153 ? 7.055 -16.016 -1.25 1 97.62 153 PHE B O 1
ATOM 3075 N N . HIS B 1 154 ? 5.5 -15.375 -2.674 1 97.12 154 HIS B N 1
ATOM 3076 C CA . HIS B 1 154 ? 5.75 -13.945 -2.537 1 97.12 154 HIS B CA 1
ATOM 3077 C C . HIS B 1 154 ? 5.383 -13.453 -1.141 1 97.12 154 HIS B C 1
ATOM 3079 O O . HIS B 1 154 ? 6.109 -12.648 -0.549 1 97.12 154 HIS B O 1
ATOM 3085 N N . ARG B 1 155 ? 4.32 -13.961 -0.607 1 95.19 155 ARG B N 1
ATOM 3086 C CA . ARG B 1 155 ? 3.867 -13.555 0.719 1 95.19 155 ARG B CA 1
ATOM 3087 C C . ARG B 1 155 ? 4.84 -14.023 1.797 1 95.19 155 ARG B C 1
ATOM 3089 O O . ARG B 1 155 ? 5.113 -13.289 2.752 1 95.19 155 ARG B O 1
ATOM 3096 N N . GLU B 1 156 ? 5.301 -15.219 1.63 1 96.88 156 GLU B N 1
ATOM 3097 C CA . GLU B 1 156 ? 6.246 -15.734 2.613 1 96.88 156 GLU B CA 1
ATOM 3098 C C . GLU B 1 156 ? 7.562 -14.969 2.574 1 96.88 156 GLU B C 1
ATOM 3100 O O . GLU B 1 156 ? 8.211 -14.781 3.607 1 96.88 156 GLU B O 1
ATOM 3105 N N . ILE B 1 157 ? 7.984 -14.555 1.419 1 98.56 157 ILE B N 1
ATOM 3106 C CA . ILE B 1 157 ? 9.164 -13.703 1.32 1 98.56 157 ILE B CA 1
ATOM 3107 C C . ILE B 1 157 ? 8.906 -12.383 2.043 1 98.56 157 ILE B C 1
ATOM 3109 O O . ILE B 1 157 ? 9.75 -11.914 2.811 1 98.56 157 ILE B O 1
ATOM 3113 N N . ALA B 1 158 ? 7.746 -11.82 1.797 1 97.38 158 ALA B N 1
ATOM 3114 C CA . ALA B 1 158 ? 7.375 -10.578 2.477 1 97.38 158 ALA B CA 1
ATOM 3115 C C . ALA B 1 158 ? 7.355 -10.766 3.99 1 97.38 158 ALA B C 1
ATOM 3117 O O . ALA B 1 158 ? 7.809 -9.898 4.738 1 97.38 158 ALA B O 1
ATOM 3118 N N . ARG B 1 159 ? 6.863 -11.891 4.43 1 95.25 159 ARG B N 1
ATOM 3119 C CA . ARG B 1 159 ? 6.844 -12.195 5.855 1 95.25 159 ARG B CA 1
ATOM 3120 C C . ARG B 1 159 ? 8.258 -12.25 6.422 1 95.25 159 ARG B C 1
ATOM 3122 O O . ARG B 1 159 ? 8.492 -11.844 7.562 1 95.25 159 ARG B O 1
ATOM 3129 N N . ALA B 1 160 ? 9.172 -12.75 5.668 1 97.75 160 ALA B N 1
ATOM 3130 C CA . ALA B 1 160 ? 10.555 -12.945 6.098 1 97.75 160 ALA B CA 1
ATOM 3131 C C . ALA B 1 160 ? 11.266 -11.609 6.297 1 97.75 160 ALA B C 1
ATOM 3133 O O . ALA B 1 160 ? 12.336 -11.555 6.895 1 97.75 160 ALA B O 1
ATOM 3134 N N . THR B 1 161 ? 10.68 -10.516 5.801 1 97 161 THR B N 1
ATOM 3135 C CA . THR B 1 161 ? 11.258 -9.203 6.027 1 97 161 THR B CA 1
ATOM 3136 C C . THR B 1 161 ? 11.156 -8.805 7.496 1 97 161 THR B C 1
ATOM 3138 O O . THR B 1 161 ? 11.859 -7.906 7.957 1 97 161 THR B O 1
ATOM 3141 N N . GLY B 1 162 ? 10.18 -9.414 8.148 1 94.56 162 GLY B N 1
ATOM 3142 C CA . GLY B 1 162 ? 9.898 -9.023 9.516 1 94.56 162 GLY B CA 1
ATOM 3143 C C . GLY B 1 162 ? 9.117 -7.73 9.625 1 94.56 162 GLY B C 1
ATOM 3144 O O . GLY B 1 162 ? 8.992 -7.156 10.703 1 94.56 162 GLY B O 1
ATOM 3145 N N . ASN B 1 163 ? 8.656 -7.219 8.625 1 94.69 163 ASN B N 1
ATOM 3146 C CA . ASN B 1 163 ? 7.855 -5.996 8.555 1 94.69 163 ASN B CA 1
ATOM 3147 C C . ASN B 1 163 ? 6.414 -6.293 8.156 1 94.69 163 ASN B C 1
ATOM 3149 O O . ASN B 1 163 ? 6.129 -6.555 6.984 1 94.69 163 ASN B O 1
ATOM 3153 N N . SER B 1 164 ? 5.504 -6.176 9.07 1 91 164 SER B N 1
ATOM 3154 C CA . SER B 1 164 ? 4.117 -6.57 8.859 1 91 164 SER B CA 1
ATOM 3155 C C . SER B 1 164 ? 3.438 -5.676 7.828 1 91 164 SER B C 1
ATOM 3157 O O . SER B 1 164 ? 2.516 -6.109 7.133 1 91 164 SER B O 1
ATOM 3159 N N . TYR B 1 165 ? 3.885 -4.43 7.656 1 92.38 165 TYR B N 1
ATOM 3160 C CA . TYR B 1 165 ? 3.287 -3.547 6.66 1 92.38 165 TYR B CA 1
ATOM 3161 C C . TYR B 1 165 ? 3.719 -3.938 5.254 1 92.38 165 TYR B C 1
ATOM 3163 O O . TYR B 1 165 ? 2.904 -3.938 4.324 1 92.38 165 TYR B O 1
ATOM 3171 N N . ILE B 1 166 ? 4.996 -4.309 5.102 1 95.12 166 ILE B N 1
ATOM 3172 C CA . ILE B 1 166 ? 5.461 -4.816 3.814 1 95.12 166 ILE B CA 1
ATOM 3173 C C . ILE B 1 166 ? 4.664 -6.059 3.434 1 95.12 166 ILE B C 1
ATOM 3175 O O . ILE B 1 166 ? 4.18 -6.176 2.305 1 95.12 166 ILE B O 1
ATOM 3179 N N . HIS B 1 167 ? 4.5 -6.949 4.383 1 93.69 167 HIS B N 1
ATOM 3180 C CA . HIS B 1 167 ? 3.736 -8.172 4.16 1 93.69 167 HIS B CA 1
ATOM 3181 C C . HIS B 1 167 ? 2.301 -7.859 3.756 1 93.69 167 HIS B C 1
ATOM 3183 O O . HIS B 1 167 ? 1.781 -8.438 2.799 1 93.69 167 HIS B O 1
ATOM 3189 N N . THR B 1 168 ? 1.674 -6.922 4.438 1 88.5 168 THR B N 1
ATOM 3190 C CA . THR B 1 168 ? 0.289 -6.551 4.176 1 88.5 168 THR B CA 1
ATOM 3191 C C . THR B 1 168 ? 0.143 -5.953 2.777 1 88.5 168 THR B C 1
ATOM 3193 O O . THR B 1 168 ? -0.747 -6.344 2.02 1 88.5 168 THR B O 1
ATOM 3196 N N . PHE B 1 169 ? 1.024 -5.031 2.398 1 93.12 169 PHE B N 1
ATOM 3197 C CA . PHE B 1 169 ? 0.943 -4.344 1.115 1 93.12 169 PHE B CA 1
ATOM 3198 C C . PHE B 1 169 ? 1.179 -5.316 -0.034 1 93.12 169 PHE B C 1
ATOM 3200 O O . PHE B 1 169 ? 0.419 -5.332 -1.005 1 93.12 169 PHE B O 1
ATOM 3207 N N . ILE B 1 170 ? 2.168 -6.164 0.089 1 94.75 170 ILE B N 1
ATOM 3208 C CA . ILE B 1 170 ? 2.49 -7.117 -0.966 1 94.75 170 ILE B CA 1
ATOM 3209 C C . ILE B 1 170 ? 1.37 -8.148 -1.091 1 94.75 170 ILE B C 1
ATOM 3211 O O . ILE B 1 170 ? 0.954 -8.492 -2.199 1 94.75 170 ILE B O 1
ATOM 3215 N N . SER B 1 171 ? 0.846 -8.648 0.066 1 89.94 171 SER B N 1
ATOM 3216 C CA . SER B 1 171 ? -0.254 -9.602 0.041 1 89.94 171 SER B CA 1
ATOM 3217 C C . SER B 1 171 ? -1.477 -9.023 -0.662 1 89.94 171 SER B C 1
ATOM 3219 O O . SER B 1 171 ? -2.111 -9.695 -1.475 1 89.94 171 SER B O 1
ATOM 3221 N N . PHE B 1 172 ? -1.708 -7.766 -0.413 1 87.94 172 PHE B N 1
ATOM 3222 C CA . PHE B 1 172 ? -2.84 -7.078 -1.024 1 87.94 172 PHE B CA 1
ATOM 3223 C C . PHE B 1 172 ? -2.648 -6.953 -2.531 1 87.94 172 PHE B C 1
ATOM 3225 O O . PHE B 1 172 ? -3.537 -7.309 -3.309 1 87.94 172 PHE B O 1
ATOM 3232 N N . VAL B 1 173 ? -1.509 -6.465 -2.986 1 92.56 173 VAL B N 1
ATOM 3233 C CA . VAL B 1 173 ? -1.244 -6.223 -4.402 1 92.56 173 VAL B CA 1
ATOM 3234 C C . VAL B 1 173 ? -1.256 -7.547 -5.16 1 92.56 173 VAL B C 1
ATOM 3236 O O . VAL B 1 173 ? -1.824 -7.641 -6.25 1 92.56 173 VAL B O 1
ATOM 3239 N N . CYS B 1 174 ? -0.669 -8.594 -4.555 1 89.81 174 CYS B N 1
ATOM 3240 C CA . CYS B 1 174 ? -0.642 -9.914 -5.168 1 89.81 174 CYS B CA 1
ATOM 3241 C C . CYS B 1 174 ? -2.055 -10.422 -5.434 1 89.81 174 CYS B C 1
ATOM 3243 O O . CYS B 1 174 ? -2.334 -10.961 -6.504 1 89.81 174 CYS B O 1
ATOM 3245 N N . GLU B 1 175 ? -2.893 -10.211 -4.527 1 85.88 175 GLU B N 1
ATOM 3246 C CA . GLU B 1 175 ? -4.254 -10.727 -4.66 1 85.88 175 GLU B CA 1
ATOM 3247 C C . GLU B 1 175 ? -5.016 -9.984 -5.762 1 85.88 175 GLU B C 1
ATOM 3249 O O . GLU B 1 175 ? -5.895 -10.562 -6.406 1 85.88 175 GLU B O 1
ATOM 3254 N N . GLN B 1 176 ? -4.656 -8.758 -5.965 1 85.75 176 GLN B N 1
ATOM 3255 C CA . GLN B 1 176 ? -5.363 -7.977 -6.977 1 85.75 176 GLN B CA 1
ATOM 3256 C C . GLN B 1 176 ? -5.039 -8.477 -8.383 1 85.75 176 GLN B C 1
ATOM 3258 O O . GLN B 1 176 ? -5.844 -8.328 -9.305 1 85.75 176 GLN B O 1
ATOM 3263 N N . ILE B 1 177 ? -3.902 -9.117 -8.57 1 87.81 177 ILE B N 1
ATOM 3264 C CA . ILE B 1 177 ? -3.504 -9.508 -9.914 1 87.81 177 ILE B CA 1
ATOM 3265 C C . ILE B 1 177 ? -3.787 -10.992 -10.125 1 87.81 177 ILE B C 1
ATOM 3267 O O . ILE B 1 177 ? -3.52 -11.539 -11.203 1 87.81 177 ILE B O 1
ATOM 3271 N N . ARG B 1 178 ? -4.281 -11.68 -9.117 1 84.88 178 ARG B N 1
ATOM 3272 C CA . ARG B 1 178 ? -4.551 -13.117 -9.164 1 84.88 178 ARG B CA 1
ATOM 3273 C C . ARG B 1 178 ? -5.324 -13.484 -10.422 1 84.88 178 ARG B C 1
ATOM 3275 O O . ARG B 1 178 ? -4.945 -14.414 -11.141 1 84.88 178 ARG B O 1
ATOM 3282 N N . HIS B 1 179 ? -6.348 -12.789 -10.711 1 81.12 179 HIS B N 1
ATOM 3283 C CA . HIS B 1 179 ? -7.211 -13.109 -11.844 1 81.12 179 HIS B CA 1
ATOM 3284 C C . HIS B 1 179 ? -6.48 -12.906 -13.164 1 81.12 179 HIS B C 1
ATOM 3286 O O . HIS B 1 179 ? -6.668 -13.68 -14.109 1 81.12 179 HIS B O 1
ATOM 3292 N N . SER B 1 180 ? -5.707 -11.867 -13.219 1 81.62 180 SER B N 1
ATOM 3293 C CA . SER B 1 180 ? -4.953 -11.594 -14.438 1 81.62 180 SER B CA 1
ATOM 3294 C C . SER B 1 180 ? -3.91 -12.672 -14.703 1 81.62 180 SER B C 1
ATOM 3296 O O . SER B 1 180 ? -3.688 -13.062 -15.852 1 81.62 180 SER B O 1
ATOM 3298 N N . ILE B 1 181 ? -3.32 -13.133 -13.688 1 81.38 181 ILE B N 1
ATOM 3299 C CA . ILE B 1 181 ? -2.371 -14.234 -13.805 1 81.38 181 ILE B CA 1
ATOM 3300 C C . ILE B 1 181 ? -3.096 -15.484 -14.281 1 81.38 181 ILE B C 1
ATOM 3302 O O . ILE B 1 181 ? -2.621 -16.172 -15.188 1 81.38 181 ILE B O 1
ATOM 3306 N N . HIS B 1 182 ? -4.199 -15.742 -13.703 1 79.69 182 HIS B N 1
ATOM 3307 C CA . HIS B 1 182 ? -5.004 -16.891 -14.086 1 79.69 182 HIS B CA 1
ATOM 3308 C C . HIS B 1 182 ? -5.402 -16.828 -15.555 1 79.69 182 HIS B C 1
ATOM 3310 O O . HIS B 1 182 ? -5.273 -17.812 -16.281 1 79.69 182 HIS B O 1
ATOM 3316 N N . TYR B 1 183 ? -5.879 -15.711 -15.953 1 76.5 183 TYR B N 1
ATOM 3317 C CA . TYR B 1 183 ? -6.324 -15.523 -17.328 1 76.5 183 TYR B CA 1
ATOM 3318 C C . TYR B 1 183 ? -5.164 -15.68 -18.312 1 76.5 183 TYR B C 1
ATOM 3320 O O . TYR B 1 183 ? -5.312 -16.312 -19.359 1 76.5 183 TYR B O 1
ATOM 3328 N N . ALA B 1 184 ? -4.066 -15.094 -17.969 1 77.06 184 ALA B N 1
ATOM 3329 C CA . ALA B 1 184 ? -2.887 -15.195 -18.828 1 77.06 184 ALA B CA 1
ATOM 3330 C C . ALA B 1 184 ? -2.441 -16.641 -18.984 1 77.06 184 ALA B C 1
ATOM 3332 O O . ALA B 1 184 ? -2.025 -17.062 -20.062 1 77.06 184 ALA B O 1
ATOM 3333 N N . ARG B 1 185 ? -2.545 -17.406 -17.984 1 75.62 185 ARG B N 1
ATOM 3334 C CA . ARG B 1 185 ? -2.154 -18.812 -18 1 75.62 185 ARG B CA 1
ATOM 3335 C C . ARG B 1 185 ? -3.111 -19.625 -18.875 1 75.62 185 ARG B C 1
ATOM 3337 O O . ARG B 1 185 ? -2.697 -20.578 -19.531 1 75.62 185 ARG B O 1
ATOM 3344 N N . MET B 1 186 ? -4.344 -19.266 -18.812 1 75 186 MET B N 1
ATOM 3345 C CA . MET B 1 186 ? -5.355 -19.969 -19.594 1 75 186 MET B CA 1
ATOM 3346 C C . MET B 1 186 ? -5.191 -19.656 -21.078 1 75 186 MET B C 1
ATOM 3348 O O . MET B 1 186 ? -5.438 -20.531 -21.922 1 75 186 MET B O 1
ATOM 3352 N N . THR B 1 187 ? -4.848 -18.453 -21.312 1 74 187 THR B N 1
ATOM 3353 C CA . THR B 1 187 ? -4.793 -18.016 -22.719 1 74 187 THR B CA 1
ATOM 3354 C C . THR B 1 187 ? -3.469 -18.422 -23.344 1 74 187 THR B C 1
ATOM 3356 O O . THR B 1 187 ? -3.379 -18.562 -24.578 1 74 187 THR B O 1
ATOM 3359 N N . ASN B 1 188 ? -2.422 -18.391 -22.594 1 68.19 188 ASN B N 1
ATOM 3360 C CA . ASN B 1 188 ? -1.125 -18.844 -23.078 1 68.19 188 ASN B CA 1
ATOM 3361 C C . ASN B 1 188 ? -0.574 -19.984 -22.234 1 68.19 188 ASN B C 1
ATOM 3363 O O . ASN B 1 188 ? 0.412 -19.812 -21.516 1 68.19 188 ASN B O 1
ATOM 3367 N N . PRO B 1 189 ? -1.295 -21.156 -22.281 1 59.12 189 PRO B N 1
ATOM 3368 C CA . PRO B 1 189 ? -0.962 -22.297 -21.422 1 59.12 189 PRO B CA 1
ATOM 3369 C C . PRO B 1 189 ? 0.417 -22.875 -21.719 1 59.12 189 PRO B C 1
ATOM 3371 O O . PRO B 1 189 ? 0.721 -24 -21.312 1 59.12 189 PRO B O 1
ATOM 3374 N N . LEU B 1 190 ? 1.259 -22.062 -22.344 1 55.81 190 LEU B N 1
ATOM 3375 C CA . LEU B 1 190 ? 2.451 -22.75 -22.797 1 55.81 190 LEU B CA 1
ATOM 3376 C C . LEU B 1 190 ? 3.201 -23.391 -21.625 1 55.81 190 LEU B C 1
ATOM 3378 O O . LEU B 1 190 ? 3.547 -22.688 -20.672 1 55.81 190 LEU B O 1
ATOM 3382 N N . HIS B 1 191 ? 3.215 -24.812 -21.672 1 56.56 191 HIS B N 1
ATOM 3383 C CA . HIS B 1 191 ? 3.998 -25.656 -20.766 1 56.56 191 HIS B CA 1
ATOM 3384 C C . HIS B 1 191 ? 5.336 -25 -20.438 1 56.56 191 HIS B C 1
ATOM 3386 O O . HIS B 1 191 ? 5.781 -25.047 -19.281 1 56.56 191 HIS B O 1
ATOM 3392 N N . ASP B 1 192 ? 5.906 -24.391 -21.438 1 59.41 192 ASP B N 1
ATOM 3393 C CA . ASP B 1 192 ? 7.211 -23.75 -21.312 1 59.41 192 ASP B CA 1
ATOM 3394 C C . ASP B 1 192 ? 7.156 -22.578 -20.359 1 59.41 192 ASP B C 1
ATOM 3396 O O . ASP B 1 192 ? 8.117 -22.312 -19.625 1 59.41 192 ASP B O 1
ATOM 3400 N N . LEU B 1 193 ? 5.941 -22.219 -20.016 1 72.69 193 LEU B N 1
ATOM 3401 C CA . LEU B 1 193 ? 5.824 -21.031 -19.172 1 72.69 193 LEU B CA 1
ATOM 3402 C C . LEU B 1 193 ? 5.855 -21.391 -17.703 1 72.69 193 LEU B C 1
ATOM 3404 O O . LEU B 1 193 ? 6.391 -20.641 -16.875 1 72.69 193 LEU B O 1
ATOM 3408 N N . VAL B 1 194 ? 5.504 -22.672 -17.594 1 74.19 194 VAL B N 1
ATOM 3409 C CA . VAL B 1 194 ? 5.516 -23.125 -16.203 1 74.19 194 VAL B CA 1
ATOM 3410 C C . VAL B 1 194 ? 6.957 -23.312 -15.742 1 74.19 194 VAL B C 1
ATOM 3412 O O . VAL B 1 194 ? 7.32 -22.906 -14.641 1 74.19 194 VAL B O 1
ATOM 3415 N N . GLU B 1 195 ? 7.773 -23.938 -16.609 1 81 195 GLU B N 1
ATOM 3416 C CA . GLU B 1 195 ? 9.172 -24.172 -16.266 1 81 195 GLU B CA 1
ATOM 3417 C C . GLU B 1 195 ? 9.938 -22.875 -16.094 1 81 195 GLU B C 1
ATOM 3419 O O . GLU B 1 195 ? 10.781 -22.75 -15.203 1 81 195 GLU B O 1
ATOM 3424 N N . ILE B 1 196 ? 9.664 -21.969 -16.906 1 87 196 ILE B N 1
ATOM 3425 C CA . ILE B 1 196 ? 10.297 -20.672 -16.812 1 87 196 ILE B CA 1
ATOM 3426 C C . ILE B 1 196 ? 9.898 -19.984 -15.5 1 87 196 ILE B C 1
ATOM 3428 O O . ILE B 1 196 ? 10.75 -19.484 -14.766 1 87 196 ILE B O 1
ATOM 3432 N N . ASN B 1 197 ? 8.672 -20 -15.234 1 88.56 197 ASN B N 1
ATOM 3433 C CA . ASN B 1 197 ? 8.141 -19.391 -14.023 1 88.56 197 ASN B CA 1
ATOM 3434 C C . ASN B 1 197 ? 8.75 -20.016 -12.766 1 88.56 197 ASN B C 1
ATOM 3436 O O . ASN B 1 197 ? 9.195 -19.312 -11.867 1 88.56 197 ASN B O 1
ATOM 3440 N N . VAL B 1 198 ? 8.789 -21.344 -12.773 1 90.25 198 VAL B N 1
ATOM 3441 C CA . VAL B 1 198 ? 9.352 -22.047 -11.625 1 90.25 198 VAL B CA 1
ATOM 3442 C C . VAL B 1 198 ? 10.844 -21.75 -11.523 1 90.25 198 VAL B C 1
ATOM 3444 O O . VAL B 1 198 ? 1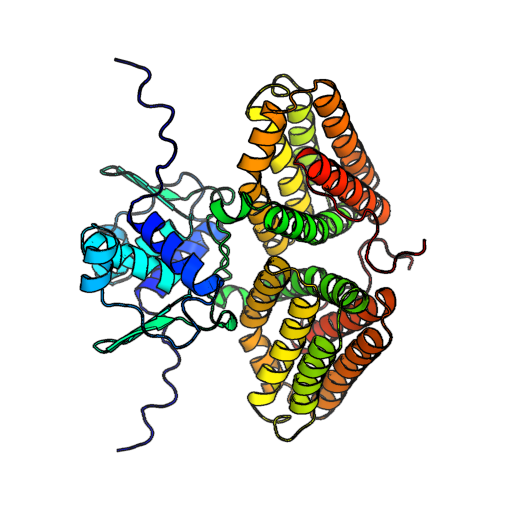1.359 -21.531 -10.422 1 90.25 198 VAL B O 1
ATOM 3447 N N . GLY B 1 199 ? 11.562 -21.75 -12.625 1 94 199 GLY B N 1
ATOM 3448 C CA . GLY B 1 199 ? 12.984 -21.422 -12.641 1 94 199 GLY B CA 1
ATOM 3449 C C . GLY B 1 199 ? 13.289 -20.047 -12.078 1 94 199 GLY B C 1
ATOM 3450 O O . GLY B 1 199 ? 14.281 -19.875 -11.375 1 94 199 GLY B O 1
ATOM 3451 N N . GLU B 1 200 ? 12.469 -19.109 -12.391 1 96.12 200 GLU B N 1
ATOM 3452 C CA . GLU B 1 200 ? 12.625 -17.766 -11.867 1 96.12 200 GLU B CA 1
ATOM 3453 C C . GLU B 1 200 ? 12.492 -17.75 -10.344 1 96.12 200 GLU B C 1
ATOM 3455 O O . GLU B 1 200 ? 13.266 -17.078 -9.656 1 96.12 200 GLU B O 1
ATOM 3460 N N . HIS B 1 201 ? 11.547 -18.5 -9.836 1 97.06 201 HIS B N 1
ATOM 3461 C CA . HIS B 1 201 ? 11.352 -18.562 -8.391 1 97.06 201 HIS B CA 1
ATOM 3462 C C . HIS B 1 201 ? 12.5 -19.297 -7.711 1 97.06 201 HIS B C 1
ATOM 3464 O O . HIS B 1 201 ? 12.898 -18.938 -6.602 1 97.06 201 HIS B O 1
ATOM 3470 N N . VAL B 1 202 ? 13.016 -20.281 -8.383 1 97.81 202 VAL B N 1
ATOM 3471 C CA . VAL B 1 202 ? 14.156 -21.016 -7.844 1 97.81 202 VAL B CA 1
ATOM 3472 C C . VAL B 1 202 ? 15.344 -20.062 -7.676 1 97.81 202 VAL B C 1
ATOM 3474 O O . VAL B 1 202 ? 16.031 -20.109 -6.656 1 97.81 202 VAL B O 1
ATOM 3477 N N . ARG B 1 203 ? 15.594 -19.203 -8.617 1 98.38 203 ARG B N 1
ATOM 3478 C CA . ARG B 1 203 ? 16.688 -18.25 -8.539 1 98.38 203 ARG B CA 1
ATOM 3479 C C . ARG B 1 203 ? 16.516 -17.312 -7.348 1 98.38 203 ARG B C 1
ATOM 3481 O O . ARG B 1 203 ? 17.484 -16.969 -6.668 1 98.38 203 ARG B O 1
ATOM 3488 N N . ILE B 1 204 ? 15.32 -16.875 -7.121 1 98.69 204 ILE B N 1
ATOM 3489 C CA . ILE B 1 204 ? 15.031 -16.016 -5.977 1 98.69 204 ILE B CA 1
ATOM 3490 C C . ILE B 1 204 ? 15.336 -16.766 -4.684 1 98.69 204 ILE B C 1
ATOM 3492 O O . ILE B 1 204 ? 16.016 -16.234 -3.805 1 98.69 204 ILE B O 1
ATOM 3496 N N . TYR B 1 205 ? 14.836 -17.984 -4.621 1 98.75 205 TYR B N 1
ATOM 3497 C CA . TYR B 1 205 ? 15.023 -18.797 -3.422 1 98.75 205 TYR B CA 1
ATOM 3498 C C . TYR B 1 205 ? 16.516 -19.016 -3.154 1 98.75 205 TYR B C 1
ATOM 3500 O O . TYR B 1 205 ? 16.969 -18.938 -2.01 1 98.75 205 TYR B O 1
ATOM 3508 N N . GLU B 1 206 ? 17.234 -19.344 -4.199 1 98.69 206 GLU B N 1
ATOM 3509 C CA . GLU B 1 206 ? 18.672 -19.578 -4.051 1 98.69 206 GLU B CA 1
ATOM 3510 C C . GLU B 1 206 ? 19.391 -18.328 -3.52 1 98.69 206 GLU B C 1
ATOM 3512 O O . GLU B 1 206 ? 20.297 -18.438 -2.691 1 98.69 206 GLU B O 1
ATOM 3517 N N . ALA B 1 207 ? 18.984 -17.188 -3.986 1 98.75 207 ALA B N 1
ATOM 3518 C CA . ALA B 1 207 ? 19.562 -15.938 -3.494 1 98.75 207 ALA B CA 1
ATOM 3519 C C . ALA B 1 207 ? 19.203 -15.719 -2.027 1 98.75 207 ALA B C 1
ATOM 3521 O O . ALA B 1 207 ? 20.016 -15.18 -1.263 1 98.75 207 ALA B O 1
ATOM 3522 N N . LEU B 1 208 ? 17.984 -16.094 -1.606 1 98.75 208 LEU B N 1
ATOM 3523 C CA . LEU B 1 208 ? 17.578 -16 -0.21 1 98.75 208 LEU B CA 1
ATOM 3524 C C . LEU B 1 208 ? 18.406 -16.938 0.666 1 98.75 208 LEU B C 1
ATOM 3526 O O . LEU B 1 208 ? 18.859 -16.547 1.742 1 98.75 208 LEU B O 1
ATOM 3530 N N . VAL B 1 209 ? 18.578 -18.156 0.178 1 98.75 209 VAL B N 1
ATOM 3531 C CA . VAL B 1 209 ? 19.375 -19.141 0.908 1 98.75 209 VAL B CA 1
ATOM 3532 C C . VAL B 1 209 ? 20.797 -18.625 1.079 1 98.75 209 VAL B C 1
ATOM 3534 O O . VAL B 1 209 ? 21.391 -18.781 2.148 1 98.75 209 VAL B O 1
ATOM 3537 N N . ALA B 1 210 ? 21.344 -18 0.053 1 98.38 210 ALA B N 1
ATOM 3538 C CA . ALA B 1 210 ? 22.719 -17.469 0.065 1 98.38 210 ALA B CA 1
ATOM 3539 C C . ALA B 1 210 ? 22.812 -16.234 0.953 1 98.38 210 ALA B C 1
ATOM 3541 O O . ALA B 1 210 ? 23.922 -15.797 1.3 1 98.38 210 ALA B O 1
ATOM 3542 N N . GLY B 1 211 ? 21.719 -15.703 1.317 1 98 211 GLY B N 1
ATOM 3543 C CA . GLY B 1 211 ? 21.734 -14.469 2.088 1 98 211 GLY B CA 1
ATOM 3544 C C . GLY B 1 211 ? 22.312 -13.289 1.32 1 98 211 GLY B C 1
ATOM 3545 O O . GLY B 1 211 ? 23.062 -12.492 1.876 1 98 211 GLY B O 1
ATOM 3546 N N . ASP B 1 212 ? 22.031 -13.188 0.079 1 98.19 212 ASP B N 1
ATOM 3547 C CA . ASP B 1 212 ? 22.547 -12.164 -0.814 1 98.19 212 ASP B CA 1
ATOM 3548 C C . ASP B 1 212 ? 21.438 -11.188 -1.226 1 98.19 212 ASP B C 1
ATOM 3550 O O . ASP B 1 212 ? 20.781 -11.383 -2.242 1 98.19 212 ASP B O 1
ATOM 3554 N N . PRO B 1 213 ? 21.375 -10.062 -0.581 1 97.94 213 PRO B N 1
ATOM 3555 C CA . PRO B 1 213 ? 20.281 -9.117 -0.845 1 97.94 213 PRO B CA 1
ATOM 3556 C C . PRO B 1 213 ? 20.281 -8.609 -2.285 1 97.94 213 PRO B C 1
ATOM 3558 O O . PRO B 1 213 ? 19.234 -8.531 -2.914 1 97.94 213 PRO B O 1
ATOM 3561 N N . ALA B 1 214 ? 21.438 -8.273 -2.789 1 97.25 214 ALA B N 1
ATOM 3562 C CA . ALA B 1 214 ? 21.516 -7.734 -4.145 1 97.25 214 ALA B CA 1
ATOM 3563 C C . ALA B 1 214 ? 21.031 -8.766 -5.168 1 97.25 214 ALA B C 1
ATOM 3565 O O . ALA B 1 214 ? 20.281 -8.43 -6.082 1 97.25 214 ALA B O 1
ATOM 3566 N N . ALA B 1 215 ? 21.469 -9.969 -5.008 1 98.19 215 ALA B N 1
ATOM 3567 C CA . ALA B 1 215 ? 21.047 -11.031 -5.922 1 98.19 215 ALA B CA 1
ATOM 3568 C C . ALA B 1 215 ? 19.562 -11.312 -5.793 1 98.19 215 ALA B C 1
ATOM 3570 O O . ALA B 1 215 ? 18.875 -11.57 -6.789 1 98.19 215 ALA B O 1
ATOM 3571 N N . ALA B 1 216 ? 19.016 -11.32 -4.543 1 98.62 216 ALA B N 1
ATOM 3572 C CA . ALA B 1 216 ? 17.594 -11.57 -4.309 1 98.62 216 ALA B CA 1
ATOM 3573 C C . ALA B 1 216 ? 16.734 -10.492 -4.957 1 98.62 216 ALA B C 1
ATOM 3575 O O . ALA B 1 216 ? 15.734 -10.789 -5.602 1 98.62 216 ALA B O 1
ATOM 3576 N N . GLU B 1 217 ? 17.156 -9.258 -4.762 1 97.81 217 GLU B N 1
ATOM 3577 C CA . GLU B 1 217 ? 16.453 -8.141 -5.383 1 97.81 217 GLU B CA 1
ATOM 3578 C C . GLU B 1 217 ? 16.438 -8.273 -6.902 1 97.81 217 GLU B C 1
ATOM 3580 O O . GLU B 1 217 ? 15.383 -8.133 -7.531 1 97.81 217 GLU B O 1
ATOM 3585 N N . ALA B 1 218 ? 17.609 -8.523 -7.453 1 97.19 218 ALA B N 1
ATOM 3586 C CA . ALA B 1 218 ? 17.75 -8.625 -8.906 1 97.19 218 ALA B CA 1
ATOM 3587 C C . ALA B 1 218 ? 16.906 -9.773 -9.445 1 97.19 218 ALA B C 1
ATOM 3589 O O . ALA B 1 218 ? 16.25 -9.641 -10.484 1 97.19 218 ALA B O 1
ATOM 3590 N N . ALA B 1 219 ? 16.953 -10.898 -8.789 1 98.25 219 ALA B N 1
ATOM 3591 C CA . ALA B 1 219 ? 16.188 -12.062 -9.227 1 98.25 219 ALA B CA 1
ATOM 3592 C C . ALA B 1 219 ? 14.695 -11.781 -9.172 1 98.25 219 ALA B C 1
ATOM 3594 O O . ALA B 1 219 ? 13.953 -12.156 -10.086 1 98.25 219 ALA B O 1
ATOM 3595 N N . MET B 1 220 ? 14.219 -11.141 -8.117 1 98.38 220 MET B N 1
ATOM 3596 C CA . MET B 1 220 ? 12.797 -10.828 -7.98 1 98.38 220 MET B CA 1
ATOM 3597 C C . MET B 1 220 ? 12.359 -9.828 -9.047 1 98.38 220 MET B C 1
ATOM 3599 O O . MET B 1 220 ? 11.289 -9.977 -9.641 1 98.38 220 MET B O 1
ATOM 3603 N N . ARG B 1 221 ? 13.203 -8.844 -9.273 1 97.31 221 ARG B N 1
ATOM 3604 C CA . ARG B 1 221 ? 12.883 -7.879 -10.32 1 97.31 221 ARG B CA 1
ATOM 3605 C C . ARG B 1 221 ? 12.75 -8.562 -11.672 1 97.31 221 ARG B C 1
ATOM 3607 O O . ARG B 1 221 ? 11.781 -8.32 -12.406 1 97.31 221 ARG B O 1
ATOM 3614 N N . ALA B 1 222 ? 13.727 -9.375 -11.984 1 96.94 222 ALA B N 1
ATOM 3615 C CA . ALA B 1 222 ? 13.688 -10.109 -13.25 1 96.94 222 ALA B CA 1
ATOM 3616 C C . ALA B 1 222 ? 12.422 -10.961 -13.352 1 96.94 222 ALA B C 1
ATOM 3618 O O . ALA B 1 222 ? 11.797 -11.023 -14.406 1 96.94 222 ALA B O 1
ATOM 3619 N N . HIS B 1 223 ? 12.039 -11.594 -12.258 1 96.62 223 HIS B N 1
ATOM 3620 C CA . HIS B 1 223 ? 10.852 -12.438 -12.227 1 96.62 223 HIS B CA 1
ATOM 3621 C C . HIS B 1 223 ? 9.586 -11.625 -12.484 1 96.62 223 HIS B C 1
ATOM 3623 O O . HIS B 1 223 ? 8.734 -12.023 -13.281 1 96.62 223 HIS B O 1
ATOM 3629 N N . ILE B 1 224 ? 9.445 -10.461 -11.812 1 96.62 224 ILE B N 1
ATOM 3630 C CA . ILE B 1 224 ? 8.242 -9.656 -11.938 1 96.62 224 ILE B CA 1
ATOM 3631 C C . ILE B 1 224 ? 8.141 -9.094 -13.352 1 96.62 224 ILE B C 1
ATOM 3633 O O . ILE B 1 224 ? 7.047 -9.031 -13.922 1 96.62 224 ILE B O 1
ATOM 3637 N N . VAL B 1 225 ? 9.312 -8.703 -13.922 1 95.38 225 VAL B N 1
ATOM 3638 C CA . VAL B 1 225 ? 9.328 -8.219 -15.297 1 95.38 225 VAL B CA 1
ATOM 3639 C C . VAL B 1 225 ? 8.875 -9.336 -16.234 1 95.38 225 VAL B C 1
ATOM 3641 O O . VAL B 1 225 ? 8.062 -9.102 -17.141 1 95.38 225 VAL B O 1
ATOM 3644 N N . GLY B 1 226 ? 9.391 -10.539 -16.062 1 92.88 226 GLY B N 1
ATOM 3645 C CA . GLY B 1 226 ? 8.945 -11.68 -16.844 1 92.88 226 GLY B CA 1
ATOM 3646 C C . GLY B 1 226 ? 7.461 -11.969 -16.703 1 92.88 226 GLY B C 1
ATOM 3647 O O . GLY B 1 226 ? 6.777 -12.25 -17.688 1 92.88 226 GLY B O 1
ATOM 3648 N N . ALA B 1 227 ? 6.945 -11.922 -15.461 1 92.06 227 ALA B N 1
ATOM 3649 C CA . ALA B 1 227 ? 5.527 -12.148 -15.188 1 92.06 227 ALA B CA 1
ATOM 3650 C C . ALA B 1 227 ? 4.66 -11.094 -15.883 1 92.06 227 ALA B C 1
ATOM 3652 O O . ALA B 1 227 ? 3.594 -11.414 -16.406 1 92.06 227 ALA B O 1
ATOM 3653 N N . ALA B 1 228 ? 5.102 -9.836 -15.781 1 93.06 228 ALA B N 1
ATOM 3654 C CA . ALA B 1 228 ? 4.391 -8.758 -16.469 1 93.06 228 ALA B CA 1
ATOM 3655 C C . ALA B 1 228 ? 4.273 -9.047 -17.969 1 93.06 228 ALA B C 1
ATOM 3657 O O . ALA B 1 228 ? 3.201 -8.883 -18.547 1 93.06 228 ALA B O 1
ATOM 3658 N N . ASN B 1 229 ? 5.371 -9.461 -18.531 1 91.12 229 ASN B N 1
ATOM 3659 C CA . ASN B 1 229 ? 5.367 -9.797 -19.953 1 91.12 229 ASN B CA 1
ATOM 3660 C C . ASN B 1 229 ? 4.359 -10.898 -20.281 1 91.12 229 ASN B C 1
ATOM 3662 O O . ASN B 1 229 ? 3.701 -10.859 -21.312 1 91.12 229 ASN B O 1
ATOM 3666 N N . ARG B 1 230 ? 4.266 -11.82 -19.438 1 87.88 230 ARG B N 1
ATOM 3667 C CA . ARG B 1 230 ? 3.381 -12.969 -19.656 1 87.88 230 ARG B CA 1
ATOM 3668 C C . ARG B 1 230 ? 1.917 -12.539 -19.625 1 87.88 230 ARG B C 1
ATOM 3670 O O . ARG B 1 230 ? 1.062 -13.195 -20.219 1 87.88 230 ARG B O 1
ATOM 3677 N N . VAL B 1 231 ? 1.605 -11.461 -18.922 1 87.19 231 VAL B N 1
ATOM 3678 C CA . VAL B 1 231 ? 0.219 -11.008 -18.891 1 87.19 231 VAL B CA 1
ATOM 3679 C C . VAL B 1 231 ? 0.011 -9.898 -19.922 1 87.19 231 VAL B C 1
ATOM 3681 O O . VAL B 1 231 ? -1.018 -9.219 -19.906 1 87.19 231 VAL B O 1
ATOM 3684 N N . GLY B 1 232 ? 1.062 -9.648 -20.719 1 87.12 232 GLY B N 1
ATOM 3685 C CA . GLY B 1 232 ? 0.895 -8.773 -21.875 1 87.12 232 GLY B CA 1
ATOM 3686 C C . GLY B 1 232 ? 1.333 -7.348 -21.594 1 87.12 232 GLY B C 1
ATOM 3687 O O . GLY B 1 232 ? 0.933 -6.422 -22.312 1 87.12 232 GLY B O 1
ATOM 3688 N N . VAL B 1 233 ? 2.062 -7.141 -20.484 1 90.94 233 VAL B N 1
ATOM 3689 C CA . VAL B 1 233 ? 2.52 -5.789 -20.188 1 90.94 233 VAL B CA 1
ATOM 3690 C C . VAL B 1 233 ? 4.047 -5.75 -20.172 1 90.94 233 VAL B C 1
ATOM 3692 O O . VAL B 1 233 ? 4.695 -6.758 -19.875 1 90.94 233 VAL B O 1
ATOM 3695 N N . LYS B 1 234 ? 4.609 -4.566 -20.484 1 89.69 234 LYS B N 1
ATOM 3696 C CA . LYS B 1 234 ? 6.062 -4.418 -20.562 1 89.69 234 LYS B CA 1
ATOM 3697 C C . LYS B 1 234 ? 6.574 -3.469 -19.484 1 89.69 234 LYS B C 1
ATOM 3699 O O . LYS B 1 234 ? 6.059 -2.361 -19.328 1 89.69 234 LYS B O 1
ATOM 3704 N N . LEU B 1 235 ? 7.504 -3.941 -18.703 1 90.62 235 LEU B N 1
ATOM 3705 C CA . LEU B 1 235 ? 8.203 -3.145 -17.703 1 90.62 235 LEU B CA 1
ATOM 3706 C C . LEU B 1 235 ? 9.695 -3.061 -18.016 1 90.62 235 LEU B C 1
ATOM 3708 O O . LEU B 1 235 ? 10.266 -3.984 -18.609 1 90.62 235 LEU B O 1
ATOM 3712 N N . PRO B 1 236 ? 10.258 -1.878 -17.656 1 80.06 236 PRO B N 1
ATOM 3713 C CA . PRO B 1 236 ? 11.719 -1.827 -17.797 1 80.06 236 PRO B CA 1
ATOM 3714 C C . PRO B 1 236 ? 12.438 -2.779 -16.844 1 80.06 236 PRO B C 1
ATOM 3716 O O . PRO B 1 236 ? 12.008 -2.959 -15.703 1 80.06 236 PRO B O 1
ATOM 3719 N N . ILE B 1 237 ? 13.477 -3.369 -17.281 1 71.06 237 ILE B N 1
ATOM 3720 C CA . ILE B 1 237 ? 14.219 -4.344 -16.484 1 71.06 237 ILE B CA 1
ATOM 3721 C C . ILE B 1 237 ? 15.055 -3.625 -15.43 1 71.06 237 ILE B C 1
ATOM 3723 O O . ILE B 1 237 ? 15.219 -4.129 -14.32 1 71.06 237 ILE B O 1
ATOM 3727 N N . HIS B 1 238 ? 15.516 -2.498 -15.898 1 71.62 238 HIS B N 1
ATOM 3728 C CA . HIS B 1 238 ? 16.391 -1.804 -14.953 1 71.62 238 HIS B CA 1
ATOM 3729 C C . HIS B 1 238 ? 15.656 -0.654 -14.273 1 71.62 238 HIS B C 1
ATOM 3731 O O . HIS B 1 238 ? 14.703 -0.1 -14.828 1 71.62 238 HIS B O 1
ATOM 3737 N N . LYS B 1 239 ? 16.125 -0.479 -13.07 1 70.06 239 LYS B N 1
ATOM 3738 C CA . LYS B 1 239 ? 15.617 0.67 -12.328 1 70.06 239 LYS B CA 1
ATOM 3739 C C . LYS B 1 239 ? 15.867 1.97 -13.086 1 70.06 239 LYS B C 1
ATOM 3741 O O . LYS B 1 239 ? 16.781 2.049 -13.914 1 70.06 239 LYS B O 1
ATOM 3746 N N . ALA B 1 240 ? 14.984 2.859 -12.711 1 56.94 240 ALA B N 1
ATOM 3747 C CA . ALA B 1 240 ? 15.227 4.18 -13.289 1 56.94 240 ALA B CA 1
ATOM 3748 C C . ALA B 1 240 ? 16.547 4.758 -12.805 1 56.94 240 ALA B C 1
ATOM 3750 O O . ALA B 1 240 ? 16.812 4.789 -11.602 1 56.94 240 ALA B O 1
ATOM 3751 N N . GLY B 1 241 ? 17.625 4.941 -13.688 1 50.03 241 GLY B N 1
ATOM 3752 C CA . GLY B 1 241 ? 18.953 5.461 -13.375 1 50.03 241 GLY B CA 1
ATOM 3753 C C . GLY B 1 241 ? 20.031 4.398 -13.391 1 50.03 241 GLY B C 1
ATOM 3754 O O . GLY B 1 241 ? 21.172 4.66 -13.023 1 50.03 241 GLY B O 1
ATOM 3755 N N . GLY B 1 242 ? 19.703 3.16 -13.18 1 44.25 242 GLY B N 1
ATOM 3756 C CA . GLY B 1 242 ? 20.766 2.176 -13.328 1 44.25 242 GLY B CA 1
ATOM 3757 C C . GLY B 1 242 ? 21.531 2.309 -14.633 1 44.25 242 GLY B C 1
ATOM 3758 O O . GLY B 1 242 ? 21.016 2.881 -15.602 1 44.25 242 GLY B O 1
ATOM 3759 N N . ALA B 1 243 ? 22.984 2.236 -14.438 1 32.94 243 ALA B N 1
ATOM 3760 C CA . ALA B 1 243 ? 23.875 2.277 -15.594 1 32.94 243 ALA B CA 1
ATOM 3761 C C . ALA B 1 243 ? 23.406 1.312 -16.688 1 32.94 243 ALA B C 1
ATOM 3763 O O . ALA B 1 243 ? 23.078 0.156 -16.391 1 32.94 243 ALA B O 1
ATOM 3764 N N . LYS B 1 244 ? 23.016 1.915 -17.828 1 28.62 244 LYS B N 1
ATOM 3765 C CA . LYS B 1 244 ? 22.984 1.148 -19.062 1 28.62 244 LYS B CA 1
ATOM 3766 C C . LYS B 1 244 ? 24.203 0.24 -19.172 1 28.62 244 LYS B C 1
ATOM 3768 O O . LYS B 1 244 ? 25.328 0.683 -18.969 1 28.62 244 LYS B O 1
#

Secondary structure (DSSP, 8-state):
--GGGS-------HHHHHHHHHHHHHHHTSS-TTPBPPPHHHHHHHHT--HHHHHHHHHHHHHTTSEEEETTTEEEEPPGGG-SSB---GGGGGSHHHHHHHHHHHHHHHHHHHHHHHHH--HHHHHHHHHHHHHHHSGGGGSHHHHHHHHHHHHHHHHHTT-HHHHHHHHHHHHHHHHHHHHHHHHS--HHHHHHHHHHHHHHHHHHHHT-HHHHHHHHHHHHHHHHHHTT----SS-TT---/--GGGS-------HHHHHHHHHHHHHHHTSS-TTPBPPPHHHHHHHHT--HHHHHHHHHHHHHTTSEEEETTTEEEEPPGGG-SSB---GGGGGSHHHHHHHHHHHHHHHHHHHHHHHHH--HHHHHHHHHHHHHHHSGGGGSHHHHHHHHHHHHHHHHHTT-HHHHHHHHHHHHHHHHHHHHHHHHS--HHHHHHHHHHHHHHHHHHHHT-HHHHHHHHHHHHHHHHHHTT----SS-TT---

Radius of gyration: 23.03 Å; Cα contacts (8 Å, |Δi|>4): 689; chains: 2; bounding box: 63×65×49 Å